Protein AF-A0ABD3QK13-F1 (afdb_monomer)

Radius of gyration: 29.34 Å; Cα contacts (8 Å, |Δi|>4): 522; chains: 1; bounding box: 95×52×75 Å

Foldseek 3Di:
DVVVVVVVVPPPDPPVPPPDPPVPPQAFDWDDDDPDTDGAGSQFWDFDFDPPPDDPALQDQGAQGAATQDAQPLQFAQQPQRPDGSDDDPRVNRVNRPDDDPDDDRDQPQAGLNDLNHHHAADHLNHDPVRFGAHDCLGPLVVLQDPDPPDPVVCSVRGSRVLRHCQCPVQQLLVLLSNVVSDDVVVSLVSNVVVLVVCPVPVVPPPPPQATPFRQHSLLSNLLDLDHDLSSVVSCCVSCVVLQCRATNLGDGSLLSNLLSVPDPVNSVVSLVSCCVVPVVDQDPLLVSLLSCLLSVGDVSSVVSSVVSCVPRPVVRDCLPRPVLVSLVSNVPRNVHDLVSSLCSCVVCVVVDDQLLVSLLVCLVPPLAFRDLVSNVSSCVVLQVLLDDVCPVVVVVLVVLSVVQDRHRDPVSSVSNNVSSVVSVLSSVLSNLVSCCVVVLVVLLVVLLVVPDDPPPSPDPVVSVVSSVPSCSVPCVVVCSVVVSVVD

pLDDT: mean 76.51, std 22.79, range [24.41, 98.62]

Organism: NCBI:txid382360

Structure (mmCIF, N/CA/C/O backbone):
data_AF-A0ABD3QK13-F1
#
_entry.id   AF-A0ABD3QK13-F1
#
loop_
_atom_site.group_PDB
_atom_site.id
_atom_site.type_symbol
_atom_site.label_atom_id
_atom_site.label_alt_id
_atom_site.label_comp_id
_atom_site.label_asym_id
_atom_site.label_entity_id
_atom_site.label_seq_id
_atom_site.pdbx_PDB_ins_code
_atom_site.Cartn_x
_atom_site.Cartn_y
_atom_site.Cartn_z
_atom_site.occupancy
_atom_site.B_iso_or_equiv
_atom_site.auth_seq_id
_atom_site.auth_comp_id
_atom_site.auth_asym_id
_atom_site.auth_atom_id
_atom_site.pdbx_PDB_model_num
ATOM 1 N N . MET A 1 1 ? 20.982 -5.862 -2.043 1.00 42.25 1 MET A N 1
ATOM 2 C CA . MET A 1 1 ? 19.956 -5.805 -0.979 1.00 42.25 1 MET A CA 1
ATOM 3 C C . MET A 1 1 ? 20.596 -5.616 0.396 1.00 42.25 1 MET A C 1
ATOM 5 O O . MET A 1 1 ? 20.379 -4.561 0.963 1.00 42.25 1 MET A O 1
ATOM 9 N N . LEU A 1 2 ? 21.472 -6.511 0.884 1.00 34.41 2 LEU A N 1
ATOM 10 C CA . LEU A 1 2 ? 22.214 -6.303 2.152 1.00 34.41 2 LEU A CA 1
ATOM 11 C C . LEU A 1 2 ? 23.052 -5.003 2.192 1.00 34.41 2 LEU A C 1
ATOM 13 O O . LEU A 1 2 ? 23.033 -4.302 3.196 1.00 34.41 2 LEU A O 1
ATOM 17 N N . SER A 1 3 ? 23.698 -4.620 1.083 1.00 38.72 3 SER A N 1
ATOM 18 C CA . SER A 1 3 ? 24.440 -3.348 0.972 1.00 38.72 3 SER A CA 1
ATOM 19 C C . SER A 1 3 ? 23.549 -2.097 0.958 1.00 38.72 3 SER A C 1
ATOM 21 O O . SER A 1 3 ? 23.981 -1.033 1.381 1.00 38.72 3 SER A O 1
ATOM 23 N N . PHE A 1 4 ? 22.301 -2.221 0.500 1.00 45.72 4 PHE A N 1
ATOM 24 C CA . PHE A 1 4 ? 21.313 -1.136 0.497 1.00 45.72 4 PHE A CA 1
ATOM 25 C C . PHE A 1 4 ? 20.634 -1.002 1.870 1.00 45.72 4 PHE A C 1
ATOM 27 O O . PHE A 1 4 ? 20.410 0.105 2.344 1.00 45.72 4 PHE A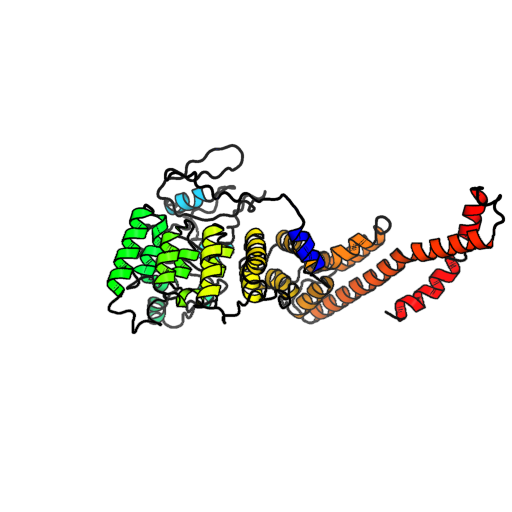 O 1
ATOM 34 N N . ILE A 1 5 ? 20.403 -2.129 2.555 1.00 45.50 5 ILE A N 1
ATOM 35 C CA . ILE A 1 5 ? 19.931 -2.172 3.949 1.00 45.50 5 ILE A CA 1
ATOM 36 C C . ILE A 1 5 ? 20.961 -1.513 4.882 1.00 45.50 5 ILE A C 1
ATOM 38 O O . ILE A 1 5 ? 20.594 -0.716 5.738 1.00 45.50 5 ILE A O 1
ATOM 42 N N . GLN A 1 6 ? 22.260 -1.752 4.668 1.00 41.31 6 GLN A N 1
ATOM 43 C CA . GLN A 1 6 ? 23.314 -1.039 5.402 1.00 41.31 6 GLN A CA 1
ATOM 44 C C . GLN A 1 6 ? 23.371 0.460 5.077 1.00 41.31 6 GLN A C 1
ATOM 46 O O . GLN A 1 6 ? 23.695 1.241 5.961 1.00 41.31 6 GLN A O 1
ATOM 51 N N . GLN A 1 7 ? 23.011 0.877 3.859 1.00 43.69 7 GLN A N 1
ATOM 52 C CA . GLN A 1 7 ? 22.986 2.293 3.473 1.00 43.69 7 GLN A CA 1
ATOM 53 C C . GLN A 1 7 ? 21.852 3.078 4.158 1.00 43.69 7 GLN A C 1
ATOM 55 O O . GLN A 1 7 ? 22.018 4.264 4.425 1.00 43.69 7 GLN A O 1
ATOM 60 N N . PHE A 1 8 ? 20.740 2.416 4.502 1.00 42.19 8 PHE A N 1
ATOM 61 C CA . PHE A 1 8 ? 19.691 2.984 5.363 1.00 42.19 8 PHE A CA 1
ATOM 62 C C . PHE A 1 8 ? 20.103 3.039 6.842 1.00 42.19 8 PHE A C 1
ATOM 64 O O . PHE A 1 8 ? 19.703 3.953 7.557 1.00 42.19 8 PHE A O 1
ATOM 71 N N . ALA A 1 9 ? 20.933 2.096 7.297 1.00 36.66 9 ALA A N 1
ATOM 72 C CA . ALA A 1 9 ? 21.436 2.062 8.670 1.00 36.66 9 ALA A CA 1
ATOM 73 C C . ALA A 1 9 ? 22.648 2.988 8.912 1.00 36.66 9 ALA A C 1
ATOM 75 O O . ALA A 1 9 ? 22.912 3.342 10.056 1.00 36.66 9 ALA A O 1
ATOM 76 N N . SER A 1 10 ? 23.387 3.383 7.865 1.00 33.84 10 SER A N 1
ATOM 77 C CA . SER A 1 10 ? 24.633 4.160 7.979 1.00 33.84 10 SER A CA 1
ATOM 78 C C . SER A 1 10 ? 24.486 5.663 7.720 1.00 33.84 10 SER A C 1
ATOM 80 O O . SER A 1 10 ? 25.493 6.367 7.636 1.00 33.84 10 SER A O 1
ATOM 82 N N . THR A 1 11 ? 23.270 6.188 7.564 1.00 34.69 11 THR A N 1
ATOM 83 C CA . THR A 1 11 ? 23.031 7.632 7.700 1.00 34.69 11 THR A CA 1
ATOM 84 C C . THR A 1 11 ? 22.960 7.988 9.180 1.00 34.69 11 THR A C 1
ATOM 86 O O . THR A 1 11 ? 21.880 8.172 9.740 1.00 34.69 11 THR A O 1
ATOM 89 N N . ASP A 1 12 ? 24.130 8.082 9.812 1.00 32.91 12 ASP A N 1
ATOM 90 C CA . ASP A 1 12 ? 24.286 8.704 11.123 1.00 32.91 12 ASP A CA 1
ATOM 91 C C . ASP A 1 12 ? 23.683 10.118 11.083 1.00 32.91 12 ASP A C 1
ATOM 93 O O . ASP A 1 12 ? 24.168 11.005 10.379 1.00 32.91 12 ASP A O 1
ATOM 97 N N . GLY A 1 13 ? 22.602 10.331 11.839 1.00 30.69 13 GLY A N 1
ATOM 98 C CA . GLY A 1 13 ? 22.137 11.673 12.195 1.00 30.69 13 GLY A CA 1
ATOM 99 C C . GLY A 1 13 ? 20.897 12.227 11.489 1.00 30.69 13 GLY A C 1
ATOM 100 O O . GLY A 1 13 ? 20.649 13.422 11.626 1.00 30.69 13 GLY A O 1
ATOM 101 N N . ILE A 1 14 ? 20.063 11.419 10.822 1.00 30.56 14 ILE A N 1
ATOM 102 C CA . ILE A 1 14 ? 18.649 11.800 10.626 1.00 30.56 14 ILE A CA 1
ATOM 103 C C . ILE A 1 14 ? 17.823 11.098 11.699 1.00 30.56 14 ILE A C 1
ATOM 105 O O . ILE A 1 14 ? 17.051 10.179 11.439 1.00 30.56 14 ILE A O 1
ATOM 109 N N . GLY A 1 15 ? 17.986 11.551 12.942 1.00 27.52 15 GLY A N 1
ATOM 110 C CA . GLY A 1 15 ? 16.921 11.389 13.916 1.00 27.52 15 GLY A CA 1
ATOM 111 C C . GLY A 1 15 ? 15.730 12.169 13.380 1.00 27.52 15 GLY A C 1
ATOM 112 O O . GLY A 1 15 ? 15.657 13.385 13.557 1.00 27.52 15 GLY A O 1
ATOM 113 N N . ILE A 1 16 ? 14.817 11.500 12.669 1.00 32.44 16 ILE A N 1
ATOM 114 C CA . ILE A 1 16 ? 13.492 12.059 12.444 1.00 32.44 16 ILE A CA 1
ATOM 115 C C . ILE A 1 16 ? 12.869 12.086 13.838 1.00 32.44 16 ILE A C 1
ATOM 117 O O . ILE A 1 16 ? 12.254 11.113 14.265 1.00 32.44 16 ILE A O 1
ATOM 121 N N . ASN A 1 17 ? 13.077 13.183 14.571 1.00 27.36 17 ASN A N 1
ATOM 122 C CA . ASN A 1 17 ? 12.287 13.534 15.740 1.00 27.36 17 ASN A CA 1
ATOM 123 C C . ASN A 1 17 ? 10.846 13.688 15.249 1.00 27.36 17 ASN A C 1
ATOM 125 O O . ASN A 1 17 ? 10.374 14.782 14.945 1.00 27.36 17 ASN A O 1
ATOM 129 N N . ARG A 1 18 ? 10.150 12.557 15.106 1.00 38.44 18 ARG A N 1
ATOM 130 C CA . ARG A 1 18 ? 8.703 12.485 14.974 1.00 38.44 18 ARG A CA 1
ATOM 131 C C . ARG A 1 18 ? 8.152 12.718 16.374 1.00 38.44 18 ARG A C 1
ATOM 133 O O . ARG A 1 18 ? 7.592 11.816 16.986 1.00 38.44 18 ARG A O 1
ATOM 140 N N . GLU A 1 19 ? 8.346 13.924 16.904 1.00 27.80 19 GLU A N 1
ATOM 141 C CA . GLU A 1 19 ? 7.480 14.381 17.978 1.00 27.80 19 GLU A CA 1
ATOM 142 C C . GLU A 1 19 ? 6.080 14.420 17.370 1.00 27.80 19 GLU A C 1
ATOM 144 O O . GLU A 1 19 ? 5.764 15.244 16.507 1.00 27.80 19 GLU A O 1
ATOM 149 N N . ALA A 1 20 ? 5.246 13.455 17.762 1.00 33.28 20 ALA A N 1
ATOM 150 C CA . ALA A 1 20 ? 3.814 13.644 17.662 1.00 33.28 20 ALA A CA 1
ATOM 151 C C . ALA A 1 20 ? 3.523 14.999 18.312 1.00 33.28 20 ALA A C 1
ATOM 153 O O . ALA A 1 20 ? 4.075 15.297 19.370 1.00 33.28 20 ALA A O 1
ATOM 154 N N . ASP A 1 21 ? 2.712 15.833 17.668 1.00 33.34 21 ASP A N 1
ATOM 155 C CA . ASP A 1 21 ? 2.310 17.124 18.218 1.00 33.34 21 ASP A CA 1
ATOM 156 C C . ASP A 1 21 ? 1.471 16.889 19.489 1.00 33.34 21 ASP A C 1
ATOM 158 O O . ASP A 1 21 ? 0.239 16.864 19.474 1.00 33.34 21 ASP A O 1
ATOM 162 N N . THR A 1 22 ? 2.161 16.654 20.606 1.00 33.00 22 THR A N 1
ATOM 163 C CA . THR A 1 22 ? 1.613 16.472 21.953 1.00 33.00 22 THR A CA 1
ATOM 164 C C . THR A 1 22 ? 1.109 17.801 22.519 1.00 33.00 22 THR A C 1
ATOM 166 O O . THR A 1 22 ? 0.462 17.824 23.564 1.00 33.00 22 THR A O 1
ATOM 169 N N . SER A 1 23 ? 1.338 18.917 21.812 1.00 29.42 23 SER A N 1
ATOM 170 C CA . SER A 1 23 ? 1.029 20.270 22.274 1.00 29.42 23 SER A CA 1
ATOM 171 C C . SER A 1 23 ? -0.411 20.724 22.012 1.00 29.42 23 SER A C 1
ATOM 173 O O . SER A 1 23 ? -0.823 21.784 22.497 1.00 29.42 23 SER A O 1
ATOM 175 N N . THR A 1 24 ? -1.240 19.923 21.331 1.00 34.88 24 THR A N 1
ATOM 176 C CA . THR A 1 24 ? -2.673 20.236 21.215 1.00 34.88 24 THR A CA 1
ATOM 177 C C . THR A 1 24 ? -3.413 19.865 22.500 1.00 34.88 24 THR A C 1
ATOM 179 O O . THR A 1 24 ? -4.138 18.877 22.596 1.00 34.88 24 THR A O 1
ATOM 182 N N . SER A 1 25 ? -3.238 20.721 23.507 1.00 30.30 25 SER A N 1
ATOM 183 C CA . SER A 1 25 ? -4.012 20.804 24.746 1.00 30.30 25 SER A CA 1
ATOM 184 C C . SER A 1 25 ? -5.502 21.044 24.465 1.00 30.30 25 SER A C 1
ATOM 186 O O . SER A 1 25 ? -6.025 22.130 24.670 1.00 30.30 25 SER A O 1
ATOM 188 N N . GLY A 1 26 ? -6.203 20.041 23.933 1.00 32.47 26 GLY A N 1
ATOM 189 C CA . GLY A 1 26 ? -7.663 19.905 23.929 1.00 32.47 26 GLY A CA 1
ATOM 190 C C . GLY A 1 26 ? -8.518 21.036 23.339 1.00 32.47 26 GLY A C 1
ATOM 191 O O . GLY A 1 26 ? -9.736 20.899 23.365 1.00 32.47 26 GLY A O 1
ATOM 192 N N . LYS A 1 27 ? -7.958 22.138 22.822 1.00 27.11 27 LYS A N 1
ATOM 193 C CA . LYS A 1 27 ? -8.749 23.342 22.509 1.00 27.11 27 LYS A CA 1
ATOM 194 C C . LYS A 1 27 ? -8.916 23.653 21.027 1.00 27.11 27 LYS A C 1
ATOM 196 O O . LYS A 1 27 ? -9.914 24.278 20.684 1.00 27.11 27 LYS A O 1
ATOM 201 N N . SER A 1 28 ? -8.039 23.173 20.147 1.00 28.69 28 SER A N 1
ATOM 202 C CA . SER A 1 28 ? -8.241 23.243 18.691 1.00 28.69 28 SER A CA 1
ATOM 203 C C . SER A 1 28 ? -7.066 22.607 17.947 1.00 28.69 28 SER A C 1
ATOM 205 O O . SER A 1 28 ? -5.912 22.796 18.320 1.00 28.69 28 SER A O 1
ATOM 207 N N . ALA A 1 29 ? -7.353 21.874 16.869 1.00 29.64 29 ALA A N 1
ATOM 208 C CA . ALA A 1 29 ? -6.342 21.518 15.877 1.00 29.64 29 ALA A CA 1
ATOM 209 C C . ALA A 1 29 ? -6.193 22.685 14.888 1.00 29.64 29 ALA A C 1
ATOM 211 O O . ALA A 1 29 ? -7.194 23.234 14.424 1.00 29.64 29 ALA A O 1
ATOM 212 N N . PHE A 1 30 ? -4.960 23.074 14.567 1.00 26.41 30 PHE A N 1
ATOM 213 C CA . PHE A 1 30 ? -4.678 24.078 13.542 1.00 26.41 30 PHE A CA 1
ATOM 214 C C . PHE A 1 30 ? -4.158 23.381 12.285 1.00 26.41 30 PHE A C 1
ATOM 2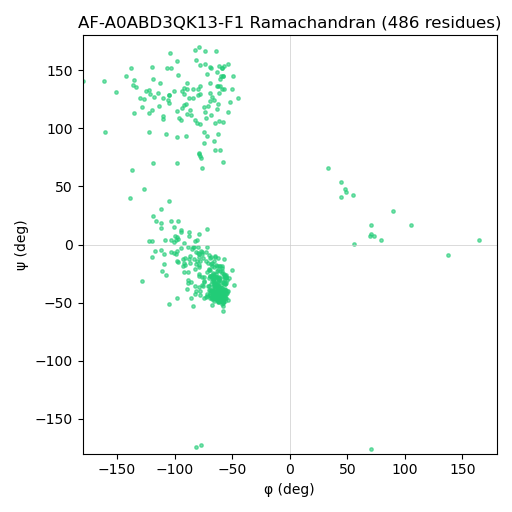16 O O . PHE A 1 30 ? -3.209 22.604 12.343 1.00 26.41 30 PHE A O 1
ATOM 223 N N . VAL A 1 31 ? -4.759 23.679 11.133 1.00 28.84 31 VAL A N 1
ATOM 224 C CA . VAL A 1 31 ? -4.212 23.295 9.825 1.00 28.84 31 VAL A CA 1
ATOM 225 C C . VAL A 1 31 ? -3.622 24.547 9.190 1.00 28.84 31 VAL A C 1
ATOM 227 O O . VAL A 1 31 ? -4.324 25.539 9.002 1.00 28.84 31 VAL A O 1
ATOM 230 N N . TYR A 1 32 ? -2.333 24.509 8.863 1.00 24.41 32 TYR A N 1
ATOM 231 C CA . TYR A 1 32 ? -1.663 25.599 8.162 1.00 24.41 32 TYR A CA 1
ATOM 232 C C . TYR A 1 32 ? -1.848 25.440 6.649 1.00 24.41 32 TYR A C 1
ATOM 234 O O . TYR A 1 32 ? -1.270 24.545 6.033 1.00 24.41 32 TYR A O 1
ATOM 242 N N . THR A 1 33 ? -2.615 26.340 6.035 1.00 26.69 33 THR A N 1
ATOM 243 C CA . THR A 1 33 ? -2.641 26.537 4.578 1.00 26.69 33 THR A CA 1
ATOM 244 C C . THR A 1 33 ? -2.481 28.022 4.265 1.00 26.69 33 THR A C 1
ATOM 246 O O . THR A 1 33 ? -3.230 28.835 4.800 1.00 26.69 33 THR A O 1
ATOM 249 N N . SER A 1 34 ? -1.493 28.360 3.427 1.00 27.53 34 SER A N 1
ATOM 250 C CA . SER A 1 34 ? -1.306 29.666 2.759 1.00 27.53 34 SER A CA 1
ATOM 251 C C . SER A 1 34 ? -1.769 30.902 3.554 1.00 27.53 34 SER A C 1
ATOM 253 O O . SER A 1 34 ? -2.700 31.593 3.150 1.00 27.53 34 SER A O 1
ATOM 255 N N . GLY A 1 35 ? -1.112 31.187 4.682 1.00 26.38 35 GLY A N 1
ATOM 256 C CA . GLY A 1 35 ? -1.169 32.503 5.333 1.00 26.38 35 GLY A CA 1
ATOM 257 C C . GLY A 1 35 ? -2.402 32.826 6.184 1.00 26.38 35 GLY A C 1
ATOM 258 O O . GLY A 1 35 ? -2.473 33.938 6.706 1.00 26.38 35 GLY A O 1
ATOM 259 N N . HIS A 1 36 ? -3.354 31.907 6.382 1.00 25.67 36 HIS A N 1
ATOM 260 C CA . HIS A 1 36 ? -4.523 32.156 7.239 1.00 25.67 36 HIS A CA 1
ATOM 261 C C . HIS A 1 36 ? -4.673 31.105 8.343 1.00 25.67 36 HIS A C 1
ATOM 263 O O . HIS A 1 36 ? -4.607 29.900 8.103 1.00 25.67 36 HIS A O 1
ATOM 269 N N . LYS A 1 37 ? -4.882 31.587 9.574 1.00 27.17 37 LYS A N 1
ATOM 270 C CA . LYS A 1 37 ? -5.102 30.777 10.776 1.00 27.17 37 LYS A CA 1
ATOM 271 C C . LYS A 1 37 ? -6.603 30.514 10.900 1.00 27.17 37 LYS A C 1
ATOM 273 O O . LYS A 1 37 ? -7.366 31.448 11.123 1.00 27.17 37 LYS A O 1
ATOM 278 N N . ILE A 1 38 ? -7.034 29.265 10.732 1.00 31.81 38 ILE A N 1
ATOM 279 C CA . ILE A 1 38 ? -8.441 28.873 10.902 1.00 31.81 38 ILE A CA 1
ATOM 280 C C . ILE A 1 38 ? -8.560 28.022 12.166 1.00 31.81 38 ILE A C 1
ATOM 282 O O . ILE A 1 38 ? -7.845 27.034 12.326 1.00 31.81 38 ILE A O 1
ATOM 286 N N . GLN A 1 39 ? -9.458 28.427 13.065 1.00 31.38 39 GLN A N 1
ATOM 287 C CA . GLN A 1 39 ? -9.764 27.730 14.311 1.00 31.38 39 GLN A CA 1
ATOM 288 C C . GLN A 1 39 ? -10.850 26.672 14.061 1.00 31.38 39 GLN A C 1
ATOM 290 O O . GLN A 1 39 ? -11.908 26.983 13.519 1.00 31.38 39 GLN A O 1
ATOM 295 N N . ILE A 1 40 ? -10.579 25.421 14.435 1.00 34.16 40 ILE A N 1
ATOM 296 C CA . ILE A 1 40 ? -11.523 24.298 14.316 1.00 34.16 40 ILE A CA 1
ATOM 297 C C . ILE A 1 40 ? -12.316 24.173 15.633 1.00 34.16 40 ILE A C 1
ATOM 299 O O . ILE A 1 40 ? -11.676 24.146 16.688 1.00 34.16 40 ILE A O 1
ATOM 303 N N . PRO A 1 41 ? -13.665 24.093 15.616 1.00 34.78 41 PRO A N 1
ATOM 304 C CA . PRO A 1 41 ? -14.459 23.841 16.821 1.00 34.78 41 PRO A CA 1
ATOM 305 C C . PRO A 1 41 ? -14.086 22.506 17.480 1.00 34.78 41 PRO A C 1
ATOM 307 O O . PRO A 1 41 ? -13.814 21.527 16.784 1.00 34.78 41 PRO A O 1
ATOM 310 N N . ALA A 1 42 ? -14.125 22.437 18.812 1.00 37.03 42 ALA A N 1
ATOM 311 C CA . ALA A 1 42 ? -13.730 21.246 19.574 1.00 37.03 42 ALA A CA 1
ATOM 312 C C . ALA A 1 42 ? -14.572 19.987 19.259 1.00 37.03 42 ALA A C 1
ATOM 314 O O . ALA A 1 42 ? -14.128 18.869 19.504 1.00 37.03 42 ALA A O 1
ATOM 315 N N . GLU A 1 43 ? -15.754 20.168 18.667 1.00 36.03 43 GLU A N 1
ATOM 316 C CA . GLU A 1 43 ? -16.798 19.141 18.499 1.00 36.03 43 GLU A CA 1
ATOM 317 C C . GLU A 1 43 ? -16.826 18.529 17.083 1.00 36.03 43 GLU A C 1
ATOM 319 O O . GLU A 1 43 ? -17.789 17.892 16.665 1.00 36.03 43 GLU A O 1
ATOM 324 N N . THR A 1 44 ? -15.756 18.752 16.319 1.00 36.75 44 THR A N 1
ATOM 325 C CA . THR A 1 44 ? -15.658 18.449 14.887 1.00 36.75 44 THR A CA 1
ATOM 326 C C . THR A 1 44 ? -15.144 17.018 14.650 1.00 36.75 44 THR A C 1
ATOM 328 O O . THR A 1 44 ? -14.135 16.621 15.235 1.00 36.75 44 THR A O 1
ATOM 331 N N . THR A 1 45 ? -15.793 16.260 13.754 1.00 45.66 45 THR A N 1
ATOM 332 C CA . THR A 1 45 ? -15.327 14.975 13.186 1.00 45.66 45 THR A CA 1
ATOM 333 C C . THR A 1 45 ? -13.851 15.055 12.784 1.00 45.66 45 THR A C 1
ATOM 335 O O . THR A 1 45 ? -13.454 15.946 12.028 1.00 45.66 45 THR A O 1
ATOM 338 N N . ARG A 1 46 ? -13.017 14.137 13.282 1.00 48.16 46 ARG A N 1
ATOM 339 C CA . ARG A 1 46 ? -11.577 14.130 12.998 1.00 48.16 46 ARG A CA 1
ATOM 340 C C . ARG A 1 46 ? -11.314 13.360 11.711 1.00 48.16 46 ARG A C 1
ATOM 342 O O . ARG A 1 46 ? -11.560 12.163 11.631 1.00 48.16 46 ARG A O 1
ATOM 349 N N . ILE A 1 47 ? -10.806 14.057 10.700 1.00 46.09 47 ILE A N 1
ATOM 350 C CA . ILE A 1 47 ? -10.376 13.459 9.436 1.00 46.09 47 ILE A CA 1
ATOM 351 C C . ILE A 1 47 ? -8.862 13.624 9.350 1.00 46.09 47 ILE A C 1
ATOM 353 O O . ILE A 1 47 ? -8.360 14.751 9.346 1.00 46.09 47 ILE A O 1
ATOM 357 N N . ARG A 1 48 ? -8.123 12.514 9.272 1.00 42.19 48 ARG A N 1
ATOM 358 C CA . ARG A 1 48 ? -6.682 12.558 9.010 1.00 42.19 48 ARG A CA 1
ATOM 359 C C . ARG A 1 48 ? -6.470 12.799 7.519 1.00 42.19 48 ARG A C 1
ATOM 361 O O . ARG A 1 48 ? -6.670 11.904 6.709 1.00 42.19 48 ARG A O 1
ATOM 368 N N . VAL A 1 49 ? -6.104 14.024 7.156 1.00 40.09 49 VAL A N 1
ATOM 369 C CA . VAL A 1 49 ? -5.805 14.400 5.770 1.00 40.09 49 VAL A CA 1
ATOM 370 C C . VAL A 1 49 ? -4.303 14.560 5.609 1.00 40.09 49 VAL A C 1
ATOM 372 O O . VAL A 1 49 ? -3.681 15.324 6.347 1.00 40.09 49 VAL A O 1
ATOM 375 N N . ASP A 1 50 ? -3.731 13.828 4.656 1.00 36.53 50 ASP A N 1
ATOM 376 C CA . ASP A 1 50 ? -2.328 13.970 4.277 1.00 36.53 50 ASP A CA 1
ATOM 377 C C . ASP A 1 50 ? -2.060 15.387 3.722 1.00 36.53 50 ASP A C 1
ATOM 379 O O . ASP A 1 50 ? -2.841 15.933 2.938 1.00 36.53 50 ASP A O 1
ATOM 383 N N . LYS A 1 51 ? -0.944 15.994 4.145 1.00 36.94 51 LYS A N 1
ATOM 384 C CA . LYS A 1 51 ? -0.483 17.325 3.718 1.00 36.94 51 LYS A CA 1
ATOM 385 C C . LYS A 1 51 ? -0.043 17.354 2.245 1.00 36.94 51 LYS A C 1
ATOM 387 O O . LYS A 1 51 ? 0.060 18.448 1.687 1.00 36.94 51 LYS A O 1
ATOM 392 N N . SER A 1 52 ? 0.204 16.197 1.627 1.00 33.88 52 SER A N 1
ATOM 393 C CA . SER A 1 52 ? 0.618 16.055 0.220 1.00 33.88 52 SER A CA 1
ATOM 394 C C . SER A 1 52 ? -0.493 16.381 -0.797 1.00 33.88 52 SER A C 1
ATOM 396 O O . SER A 1 52 ? -0.206 16.656 -1.960 1.00 33.88 52 SER A O 1
ATOM 398 N N . ALA A 1 53 ? -1.761 16.443 -0.373 1.00 35.59 53 ALA A N 1
ATOM 399 C CA . ALA A 1 53 ? -2.897 16.754 -1.240 1.00 35.59 53 ALA A CA 1
ATOM 400 C C . ALA A 1 53 ? -2.996 18.263 -1.554 1.00 35.59 53 ALA A C 1
ATOM 402 O O . ALA A 1 53 ? -3.853 18.977 -1.030 1.00 35.59 53 ALA A O 1
ATOM 403 N N . LYS A 1 54 ? -2.121 18.774 -2.426 1.00 34.56 54 LYS A N 1
ATOM 404 C CA . LYS A 1 54 ? -2.266 20.099 -3.050 1.00 34.56 54 LYS A CA 1
ATOM 405 C C . LYS A 1 54 ? -2.392 19.948 -4.561 1.00 34.56 54 LYS A C 1
ATOM 407 O O . LYS A 1 54 ? -1.518 19.364 -5.180 1.00 34.56 54 LYS A O 1
ATOM 412 N N . ASN A 1 55 ? -3.434 20.536 -5.150 1.00 42.66 55 ASN A N 1
ATOM 413 C CA . ASN A 1 55 ? -3.520 20.759 -6.594 1.00 42.66 55 ASN A CA 1
ATOM 414 C C . ASN A 1 55 ? -4.078 22.151 -6.919 1.00 42.66 55 ASN A C 1
ATOM 416 O O . ASN A 1 55 ? -4.836 22.740 -6.148 1.00 42.66 55 ASN A O 1
ATOM 420 N N . LEU A 1 56 ? -3.650 22.650 -8.082 1.00 31.11 56 LEU A N 1
ATOM 421 C CA . LEU A 1 56 ? -3.867 23.991 -8.641 1.00 31.11 56 LEU A CA 1
ATOM 422 C C . LEU A 1 56 ? -5.250 24.194 -9.301 1.00 31.11 56 LEU A C 1
ATOM 424 O O . LEU A 1 56 ? -5.538 25.291 -9.768 1.00 31.11 56 LEU A O 1
ATOM 428 N N . ASP A 1 57 ? -6.107 23.171 -9.358 1.00 35.66 57 ASP A N 1
ATOM 429 C CA . ASP A 1 57 ? -7.329 23.143 -10.183 1.00 35.66 57 ASP A CA 1
ATOM 430 C C . ASP A 1 57 ? -8.651 23.258 -9.393 1.00 35.66 57 ASP A C 1
ATOM 432 O O . ASP A 1 57 ? -9.739 23.183 -9.967 1.00 35.66 57 ASP A O 1
ATOM 436 N N . GLY A 1 58 ? -8.584 23.456 -8.074 1.00 37.28 58 GLY A N 1
ATOM 437 C CA . GLY A 1 58 ? -9.745 23.748 -7.227 1.00 37.28 58 GLY A CA 1
ATOM 438 C C . GLY A 1 58 ? -10.739 22.597 -7.025 1.00 37.28 58 GLY A C 1
ATOM 439 O O . GLY A 1 58 ? -11.785 22.798 -6.405 1.00 37.28 58 GLY A O 1
ATOM 440 N N . ARG A 1 59 ? -10.431 21.381 -7.499 1.00 43.91 59 ARG A N 1
ATOM 441 C CA . ARG A 1 59 ? -11.188 20.162 -7.177 1.00 43.91 59 ARG A CA 1
ATOM 442 C C . ARG A 1 59 ? -10.542 19.469 -5.985 1.00 43.91 59 ARG A C 1
ATOM 444 O O . ARG A 1 59 ? -9.414 18.993 -6.068 1.00 43.91 59 ARG A O 1
ATOM 451 N N . VAL A 1 60 ? -11.273 19.360 -4.878 1.00 44.91 60 VAL A N 1
ATOM 452 C CA . VAL A 1 60 ? -10.805 18.595 -3.716 1.00 44.91 60 VAL A CA 1
ATOM 453 C C . VAL A 1 60 ? -10.933 17.110 -4.032 1.00 44.91 60 VAL A C 1
ATOM 455 O O . VAL A 1 60 ? -12.007 16.521 -3.917 1.00 44.91 60 VAL A O 1
ATOM 458 N N . LYS A 1 61 ? -9.829 16.495 -4.463 1.00 53.00 61 LYS A N 1
ATOM 459 C CA . LYS A 1 61 ? -9.678 15.049 -4.327 1.00 53.00 61 LYS A CA 1
ATOM 460 C C . LYS A 1 61 ? -9.483 14.769 -2.847 1.00 53.00 61 LYS A C 1
ATOM 462 O O . LYS A 1 61 ? -8.551 15.280 -2.232 1.00 53.00 61 LYS A O 1
ATOM 467 N N . TRP A 1 62 ? -10.402 14.000 -2.282 1.00 55.56 62 TRP A N 1
ATOM 468 C CA . TRP A 1 62 ? -10.261 13.524 -0.919 1.00 55.56 62 TR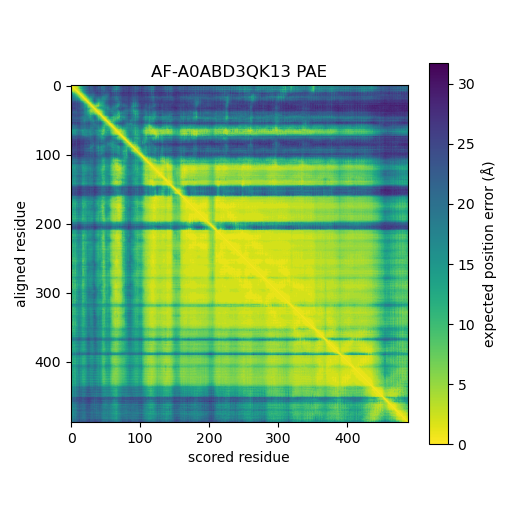P A CA 1
ATOM 469 C C . TRP A 1 62 ? -8.967 12.718 -0.811 1.00 55.56 62 TRP A C 1
ATOM 471 O O . TRP A 1 62 ? -8.719 11.890 -1.694 1.00 55.56 62 TRP A O 1
ATOM 481 N N . PRO A 1 63 ? -8.149 12.945 0.230 1.00 59.00 63 PRO A N 1
ATOM 482 C CA . PRO A 1 63 ? -7.078 12.010 0.542 1.00 59.00 63 PRO A CA 1
ATOM 483 C C . PRO A 1 63 ? -7.697 10.626 0.754 1.00 59.00 63 PRO A C 1
ATOM 485 O O . PRO A 1 63 ? -8.867 10.511 1.128 1.00 59.00 63 PRO A O 1
ATOM 488 N N . HIS A 1 64 ? -6.921 9.578 0.521 1.00 68.06 64 HIS A N 1
ATOM 489 C CA . HIS A 1 64 ? -7.394 8.228 0.774 1.00 68.06 64 HIS A CA 1
ATOM 490 C C . HIS A 1 64 ? -7.549 8.019 2.282 1.00 68.06 64 HIS A C 1
ATOM 492 O O . HIS A 1 64 ? -6.574 8.043 3.032 1.00 68.06 64 HIS A O 1
ATOM 498 N N . LEU A 1 65 ? -8.797 7.879 2.728 1.00 75.44 65 LEU A N 1
ATOM 499 C CA . LEU A 1 65 ? -9.152 7.714 4.135 1.00 75.44 65 LEU A CA 1
ATOM 500 C C . LEU A 1 65 ? -9.413 6.242 4.427 1.00 75.44 65 LEU A C 1
ATOM 502 O O . LEU A 1 65 ? -10.174 5.601 3.706 1.00 75.44 65 LEU A O 1
ATOM 506 N N . PHE A 1 66 ? -8.823 5.726 5.508 1.00 81.56 66 PHE A N 1
ATOM 507 C CA . PHE A 1 66 ? -9.081 4.362 5.984 1.00 81.56 66 PHE A CA 1
ATOM 508 C C . PHE A 1 66 ? -9.888 4.307 7.292 1.00 81.56 66 PHE A C 1
ATOM 510 O O . PHE A 1 66 ? -10.492 3.281 7.603 1.00 81.56 66 PHE A O 1
ATOM 517 N N . SER A 1 67 ? -9.967 5.419 8.030 1.00 82.00 67 SER A N 1
ATOM 518 C CA . SER A 1 67 ? -10.711 5.553 9.288 1.00 82.00 67 SER A CA 1
ATOM 519 C C . SER A 1 67 ? -11.491 6.872 9.296 1.00 82.00 67 SER A C 1
ATOM 521 O O . SER A 1 67 ? -10.972 7.904 8.863 1.00 82.00 67 SER A O 1
ATOM 523 N N . LEU A 1 68 ? -12.740 6.831 9.764 1.00 84.00 68 LEU A N 1
ATOM 524 C CA . LEU A 1 68 ? -13.601 7.991 9.985 1.00 84.00 68 LEU A CA 1
ATOM 525 C C . LEU A 1 68 ? -14.277 7.840 11.350 1.00 84.00 68 LEU A C 1
ATOM 527 O O . LEU A 1 68 ? -15.107 6.950 11.533 1.00 84.00 68 LEU A O 1
ATOM 531 N N . GLU A 1 69 ? -13.934 8.721 12.288 1.00 78.75 69 GLU A N 1
ATOM 532 C CA . GLU A 1 69 ? -14.502 8.773 13.641 1.00 78.75 69 GLU A CA 1
ATOM 533 C C . GLU A 1 69 ? -15.662 9.777 13.682 1.00 78.75 69 GLU A C 1
ATOM 535 O O . GLU A 1 69 ? -15.446 10.991 13.611 1.00 78.75 69 GLU A O 1
ATOM 540 N N . LEU A 1 70 ? -16.901 9.285 13.768 1.00 79.50 70 LEU A N 1
ATOM 541 C CA . LEU A 1 70 ? -18.086 10.131 13.929 1.00 79.50 70 LEU A CA 1
ATOM 542 C C . LEU A 1 70 ? -18.399 10.317 15.422 1.00 79.50 70 LEU A C 1
ATOM 544 O O . LEU A 1 70 ? -18.403 9.324 16.139 1.00 79.50 70 LEU A O 1
ATOM 548 N N . PRO A 1 71 ? -18.699 11.537 15.906 1.00 77.19 71 PRO A N 1
ATOM 549 C CA . PRO A 1 71 ? -19.168 11.746 17.274 1.00 77.19 71 PRO A CA 1
ATOM 550 C C . PRO A 1 71 ? -20.462 10.972 17.607 1.00 77.19 71 PRO A C 1
ATOM 552 O O . PRO A 1 71 ? -21.322 10.806 16.738 1.00 77.19 71 PRO A 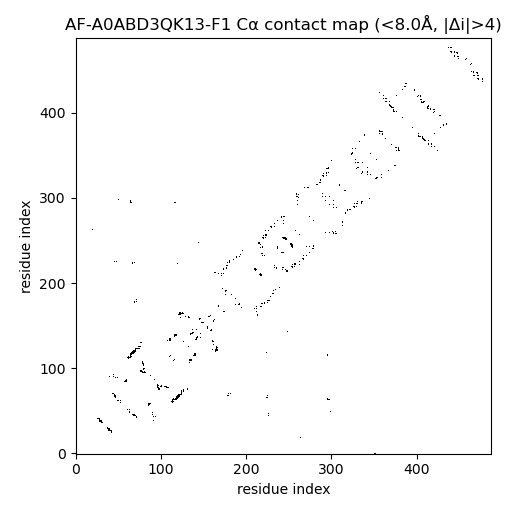O 1
ATOM 555 N N . PRO A 1 72 ? -20.697 10.597 18.882 1.00 66.88 72 PRO A N 1
ATOM 556 C CA . PRO A 1 72 ? -21.870 9.808 19.287 1.00 66.88 72 PRO A CA 1
ATOM 557 C C . PRO A 1 72 ? -23.235 10.469 19.034 1.00 66.88 72 PRO A C 1
ATOM 559 O O . PRO A 1 72 ? -24.254 9.791 19.098 1.00 66.88 72 PRO A O 1
ATOM 562 N N . LYS A 1 73 ? -23.268 11.795 18.836 1.00 71.25 73 LYS A N 1
ATOM 563 C CA . LYS A 1 73 ? -24.489 12.610 18.689 1.00 71.25 73 LYS A CA 1
ATOM 564 C C . LYS A 1 73 ? -24.570 13.312 17.328 1.00 71.25 73 LYS A C 1
ATOM 566 O O . LYS A 1 73 ? -25.166 14.383 17.215 1.00 71.25 73 LYS A O 1
ATOM 571 N N . SER A 1 74 ? -23.901 12.788 16.303 1.00 63.19 74 SER A N 1
ATOM 572 C CA . SER A 1 74 ? -23.926 13.390 14.968 1.00 63.19 74 SER A CA 1
ATOM 573 C C . SER A 1 74 ? -25.287 13.179 14.291 1.00 63.19 74 SER A C 1
ATOM 575 O O . SER A 1 74 ? -25.508 12.182 13.618 1.00 63.19 74 SER A O 1
ATOM 577 N N . MET A 1 75 ? -26.185 14.157 14.445 1.00 38.16 75 MET A N 1
ATOM 578 C CA . MET A 1 75 ? -27.596 14.052 14.037 1.00 38.16 75 MET A CA 1
ATOM 579 C C . MET A 1 75 ? -27.859 14.150 12.522 1.00 38.16 75 MET A C 1
ATOM 581 O O . MET A 1 75 ? -28.987 13.915 12.090 1.00 38.16 75 MET A O 1
ATOM 585 N N . LYS A 1 76 ? -26.883 14.549 11.688 1.00 46.03 76 LYS A N 1
ATOM 586 C CA . LYS A 1 76 ? -27.101 14.688 10.236 1.00 46.03 76 LYS A CA 1
ATOM 587 C C . LYS A 1 76 ? -25.804 14.707 9.422 1.00 46.03 76 LYS A C 1
ATOM 589 O O . LYS A 1 76 ? -24.841 15.358 9.818 1.00 46.03 76 LYS A O 1
ATOM 594 N N . MET A 1 77 ? -25.810 14.051 8.259 1.00 40.16 77 MET A N 1
ATOM 595 C CA . MET A 1 77 ? -24.718 14.078 7.280 1.00 40.16 77 MET A CA 1
ATOM 596 C C . MET A 1 77 ? -25.261 14.592 5.935 1.00 40.16 77 MET A C 1
ATOM 598 O O . MET A 1 77 ? -25.888 13.846 5.189 1.00 40.16 77 MET A O 1
ATOM 602 N N . ASP A 1 78 ? -25.096 15.888 5.641 1.00 37.38 78 ASP A N 1
ATOM 603 C CA . ASP A 1 78 ? -25.590 16.493 4.391 1.00 37.38 78 ASP A CA 1
ATOM 604 C C . ASP A 1 78 ? -24.505 16.445 3.294 1.00 37.38 78 ASP A C 1
ATOM 606 O O . ASP A 1 78 ? -23.406 16.973 3.446 1.00 37.38 78 ASP A O 1
ATOM 610 N N . ALA A 1 79 ? -24.801 15.780 2.176 1.00 38.03 79 ALA A N 1
ATOM 611 C CA . ALA A 1 79 ? -23.843 15.504 1.099 1.00 38.03 79 ALA A CA 1
ATOM 612 C C . ALA A 1 79 ? -23.760 16.624 0.029 1.00 38.03 79 ALA A C 1
ATOM 614 O O . ALA A 1 79 ? -22.968 16.556 -0.912 1.00 38.03 79 ALA A O 1
ATOM 615 N N . ASN A 1 80 ? -24.578 17.672 0.163 1.00 34.41 80 ASN A N 1
ATOM 616 C CA . ASN A 1 80 ? -24.884 18.642 -0.897 1.00 34.41 80 ASN A CA 1
ATOM 617 C C . ASN A 1 80 ? -23.923 19.844 -1.015 1.00 34.41 80 ASN A C 1
ATOM 619 O O . ASN A 1 80 ? -24.218 20.790 -1.740 1.00 34.41 80 ASN A O 1
ATOM 623 N N . LEU A 1 81 ? -22.778 19.846 -0.329 1.00 39.00 81 LEU A N 1
ATOM 624 C CA . LEU A 1 81 ? -21.967 21.062 -0.134 1.00 39.00 81 LEU A CA 1
ATOM 625 C C . LEU A 1 81 ? -20.604 21.085 -0.852 1.00 39.00 81 LEU A C 1
ATOM 627 O O . LEU A 1 81 ? -19.774 21.950 -0.583 1.00 39.00 81 LEU A O 1
ATOM 631 N N . THR A 1 82 ? -20.368 20.180 -1.807 1.00 38.56 82 THR A N 1
ATOM 632 C CA . THR A 1 82 ? -19.063 20.040 -2.492 1.00 38.56 82 THR A CA 1
ATOM 633 C C . THR A 1 82 ? -18.942 20.750 -3.848 1.00 38.56 82 THR A C 1
ATOM 635 O O . THR A 1 82 ? -17.897 20.646 -4.489 1.00 38.56 82 THR A O 1
ATOM 638 N N . GLN A 1 83 ? -19.945 21.513 -4.298 1.00 36.75 83 GLN A N 1
ATOM 639 C CA . GLN A 1 83 ? -19.860 22.272 -5.554 1.00 36.75 83 GLN A CA 1
ATOM 640 C C . GLN A 1 83 ? -20.016 23.778 -5.326 1.00 36.75 83 GLN A C 1
ATOM 642 O O . GLN A 1 83 ? -21.070 24.246 -4.911 1.00 36.75 83 GLN A O 1
ATOM 647 N N . GLY A 1 84 ? -18.949 24.531 -5.624 1.00 31.59 84 GLY A N 1
ATOM 648 C CA . GLY A 1 84 ? -18.980 25.996 -5.723 1.00 31.59 84 GLY A CA 1
ATOM 649 C C . GLY A 1 84 ? -17.803 26.747 -5.096 1.00 31.59 84 GLY A C 1
ATOM 650 O O . GLY A 1 84 ? -17.676 27.944 -5.325 1.00 31.59 84 GLY A O 1
ATOM 651 N N . THR A 1 85 ? -16.917 26.091 -4.338 1.00 31.73 85 THR A N 1
ATOM 652 C CA . THR A 1 85 ? -15.752 26.765 -3.737 1.00 31.73 85 THR A CA 1
ATOM 653 C C . THR A 1 85 ? -14.468 26.009 -4.059 1.00 31.73 85 THR A C 1
ATOM 655 O O . THR A 1 85 ? -14.301 24.848 -3.701 1.00 31.73 85 THR A O 1
ATOM 658 N N . SER A 1 86 ? -13.552 26.670 -4.764 1.00 28.30 86 SER A N 1
ATOM 659 C CA . SER A 1 86 ? -12.305 26.113 -5.306 1.00 28.30 86 SER A CA 1
ATOM 660 C C . SER A 1 86 ? -11.228 25.795 -4.255 1.00 28.30 86 SER A C 1
ATOM 662 O O . SER A 1 86 ? -10.073 25.572 -4.603 1.00 28.30 86 SER A O 1
ATOM 664 N N . CYS A 1 87 ? -11.568 25.773 -2.963 1.00 30.53 87 CYS A N 1
ATOM 665 C CA . CYS A 1 87 ? -10.652 25.390 -1.889 1.00 30.53 87 CYS A CA 1
ATOM 666 C C . CYS A 1 87 ? -11.440 25.000 -0.622 1.00 30.53 87 CYS A C 1
ATOM 668 O O . CYS A 1 87 ? -11.822 25.856 0.184 1.00 30.53 87 CYS A O 1
ATOM 670 N N . LEU A 1 88 ? -11.672 23.698 -0.417 1.00 35.16 88 LEU A N 1
ATOM 671 C CA . LEU A 1 88 ? -12.201 23.159 0.841 1.00 35.16 88 LEU A CA 1
ATOM 672 C C . LEU A 1 88 ? -11.100 22.355 1.544 1.00 35.16 88 LEU A C 1
ATOM 674 O O . LEU A 1 88 ? -10.692 21.297 1.080 1.00 35.16 88 LEU A O 1
ATOM 678 N N . GLY A 1 89 ? -10.600 22.879 2.664 1.00 32.59 89 GLY A N 1
ATOM 679 C CA . GLY A 1 89 ? -9.754 22.120 3.586 1.00 32.59 89 GLY A CA 1
ATOM 680 C C . GLY A 1 89 ? -10.581 21.177 4.480 1.00 32.59 89 GLY A C 1
ATOM 681 O O . GLY A 1 89 ? -11.806 21.324 4.551 1.00 32.59 89 GLY A O 1
ATOM 682 N N . PRO A 1 90 ? -9.931 20.272 5.236 1.00 37.25 90 PRO A N 1
ATOM 683 C CA . PRO A 1 90 ? -10.585 19.253 6.076 1.00 37.25 90 PRO A CA 1
ATOM 684 C C . PRO A 1 90 ? -11.591 19.821 7.096 1.00 37.25 90 PRO A C 1
ATOM 686 O O . PRO A 1 90 ? -12.573 19.175 7.434 1.00 37.25 90 PRO A O 1
ATOM 689 N N . SER A 1 91 ? -11.388 21.065 7.543 1.00 35.06 91 SER A N 1
ATOM 690 C CA . SER A 1 91 ? -12.281 21.787 8.467 1.00 35.06 91 SER A CA 1
ATOM 691 C C . SER A 1 91 ? -13.644 22.158 7.848 1.00 35.06 91 SER A C 1
ATOM 693 O O . SER A 1 91 ? -14.676 22.102 8.517 1.00 35.06 91 SER A O 1
ATOM 695 N N . LYS A 1 92 ? -13.697 22.467 6.543 1.00 37.25 92 LYS A N 1
ATOM 696 C CA . LYS A 1 92 ? -14.948 22.876 5.874 1.00 37.25 92 LYS A CA 1
ATOM 697 C C . LYS A 1 92 ? -15.833 21.700 5.469 1.00 37.25 92 LYS A C 1
ATOM 699 O O . LYS A 1 92 ? -17.019 21.893 5.247 1.00 37.25 92 LYS A O 1
ATOM 704 N N . VAL A 1 93 ? -15.282 20.490 5.433 1.00 40.38 93 VAL A N 1
ATOM 705 C CA . VAL A 1 93 ? -16.037 19.241 5.265 1.00 40.38 93 VAL A CA 1
ATOM 706 C C . VAL A 1 93 ? -17.026 19.034 6.408 1.00 40.38 93 VAL A C 1
ATOM 708 O O . VAL A 1 93 ? -18.137 18.571 6.185 1.00 40.38 93 VAL A O 1
ATOM 711 N N . VAL A 1 94 ? -16.642 19.411 7.626 1.00 38.19 94 VAL A N 1
ATOM 712 C CA . VAL A 1 94 ? -17.476 19.189 8.808 1.00 38.19 94 VAL A CA 1
ATOM 713 C C . VAL A 1 94 ? -18.482 20.324 9.011 1.00 38.19 94 VAL A C 1
ATOM 715 O O . VAL A 1 94 ? -19.623 20.060 9.373 1.00 38.19 94 VAL A O 1
ATOM 718 N N . GLN A 1 95 ? -18.144 21.566 8.637 1.00 35.34 95 GLN A N 1
ATOM 719 C CA . GLN A 1 95 ? -19.156 22.626 8.470 1.00 35.34 95 GLN A CA 1
ATOM 720 C C . GLN A 1 95 ? -20.126 22.327 7.313 1.00 35.34 95 GLN A C 1
ATOM 722 O O . GLN A 1 95 ? -21.307 22.665 7.393 1.00 35.34 95 GLN A O 1
ATOM 727 N N . ALA A 1 96 ? -19.663 21.634 6.268 1.00 38.62 96 ALA A N 1
ATOM 728 C CA . ALA A 1 96 ? -20.507 21.166 5.176 1.00 38.62 96 ALA A CA 1
ATOM 729 C C . ALA A 1 96 ? -21.506 20.069 5.602 1.00 38.62 96 ALA A C 1
ATOM 731 O O . ALA A 1 96 ? -22.515 19.881 4.937 1.00 38.62 96 ALA A O 1
ATOM 732 N N . MET A 1 97 ? -21.296 19.393 6.735 1.00 39.00 97 MET A N 1
ATOM 733 C CA . MET A 1 97 ? -22.266 18.427 7.272 1.00 39.00 97 MET A CA 1
ATOM 734 C C . MET A 1 97 ? -23.451 19.096 7.994 1.00 39.00 97 MET A C 1
ATOM 736 O O . MET A 1 97 ? -24.438 18.420 8.275 1.00 39.00 97 MET A O 1
ATOM 740 N N . GLN A 1 98 ? -23.395 20.409 8.264 1.00 35.50 98 GLN A N 1
ATOM 741 C CA . GLN A 1 98 ? -24.383 21.121 9.089 1.00 35.50 98 GLN A CA 1
ATOM 742 C C . GLN A 1 98 ? -25.309 22.089 8.328 1.00 35.50 98 GLN A C 1
ATOM 744 O O . GLN A 1 98 ? -26.267 22.578 8.927 1.00 35.50 98 GLN A O 1
ATOM 749 N N . TYR A 1 99 ? -25.091 22.370 7.036 1.00 30.83 99 TYR A N 1
ATOM 750 C CA . TYR A 1 99 ? -25.863 23.399 6.318 1.00 30.83 99 TYR A CA 1
ATOM 751 C C . TYR A 1 99 ? -26.778 22.846 5.216 1.00 30.83 99 TYR A C 1
ATOM 753 O O . TYR A 1 99 ? -26.424 21.959 4.448 1.00 30.83 99 TYR A O 1
ATOM 761 N N . LYS A 1 100 ? -27.992 23.398 5.129 1.00 33.47 100 LYS A N 1
ATOM 762 C CA . LYS A 1 100 ? -29.050 22.982 4.201 1.00 33.47 100 LYS A CA 1
ATOM 763 C C . LYS A 1 100 ? -29.012 23.884 2.963 1.00 33.47 100 LYS A C 1
ATOM 765 O O . LYS A 1 100 ? -29.400 25.044 3.054 1.00 33.47 100 LYS A O 1
ATOM 770 N N . ILE A 1 101 ? -28.583 23.370 1.809 1.00 34.97 101 ILE A N 1
ATOM 771 C CA . ILE A 1 101 ? -28.796 24.035 0.511 1.00 34.97 101 ILE A CA 1
ATOM 772 C C . ILE A 1 101 ? -29.812 23.213 -0.279 1.00 34.97 101 ILE A C 1
ATOM 774 O O . ILE A 1 101 ? -29.540 22.107 -0.740 1.00 34.97 101 ILE A O 1
ATOM 778 N N . SER A 1 102 ? -31.019 23.752 -0.413 1.00 38.78 102 SER A N 1
ATOM 779 C CA . SER A 1 102 ? -32.093 23.185 -1.221 1.00 38.78 102 SER A CA 1
ATOM 780 C C . SER A 1 102 ? -31.889 23.548 -2.693 1.00 38.78 102 SER A C 1
ATOM 782 O O . SER A 1 102 ? -32.129 24.703 -3.041 1.00 38.78 102 SER A O 1
ATOM 784 N N . SER A 1 103 ? -31.442 22.600 -3.536 1.00 37.72 103 SER A N 1
ATOM 785 C CA . SER A 1 103 ? -31.856 22.455 -4.963 1.00 37.72 103 SER A CA 1
ATOM 786 C C . SER A 1 103 ? -30.976 21.563 -5.872 1.00 37.72 103 SER A C 1
ATOM 788 O O . SER A 1 103 ? -31.312 21.437 -7.047 1.00 37.72 103 SER A O 1
ATOM 790 N N . TYR A 1 104 ? -29.921 20.878 -5.407 1.00 40.50 104 TYR A N 1
ATOM 791 C CA . TYR A 1 104 ? -29.033 20.117 -6.315 1.00 40.50 104 TYR A CA 1
ATOM 792 C C . TYR A 1 104 ? -28.967 18.609 -6.037 1.00 40.50 104 TYR A C 1
ATOM 794 O O . TYR A 1 104 ? -29.213 18.153 -4.924 1.00 40.50 104 TYR A O 1
ATOM 802 N N . LYS A 1 105 ? -28.675 17.835 -7.098 1.00 46.03 105 LYS A N 1
ATOM 803 C CA . LYS A 1 105 ? -28.546 16.367 -7.087 1.00 46.03 105 LYS A CA 1
ATOM 804 C C . LYS A 1 105 ? -27.578 15.928 -5.982 1.00 46.03 105 LYS A C 1
ATOM 806 O O . LYS A 1 105 ? -26.415 16.319 -6.001 1.00 46.03 105 LYS A O 1
ATOM 811 N N . THR A 1 106 ? -28.056 15.078 -5.079 1.00 46.12 106 THR A N 1
ATOM 812 C CA . THR A 1 106 ? -27.295 14.479 -3.978 1.00 46.12 106 THR A CA 1
ATOM 813 C C . THR A 1 106 ? -26.091 13.698 -4.503 1.00 46.12 106 THR A C 1
ATOM 815 O O . THR A 1 106 ? -26.226 12.611 -5.067 1.00 46.12 106 THR A O 1
ATOM 818 N N . LEU A 1 107 ? -24.892 14.262 -4.342 1.00 49.25 107 LEU A N 1
ATOM 819 C CA . LEU A 1 107 ? -23.640 13.572 -4.637 1.00 49.25 107 LEU A CA 1
ATOM 820 C C . LEU A 1 107 ? -23.284 12.706 -3.424 1.00 49.25 107 LEU A C 1
ATOM 822 O O . LEU A 1 107 ? -22.910 13.230 -2.385 1.00 49.25 107 LEU A O 1
ATOM 826 N N . ASP A 1 108 ? -23.432 11.388 -3.527 1.00 61.56 108 ASP A N 1
ATOM 827 C CA . ASP A 1 108 ? -23.117 10.466 -2.430 1.00 61.56 108 ASP A CA 1
ATOM 828 C C . ASP A 1 108 ? -21.607 10.506 -2.116 1.00 61.56 108 ASP A C 1
ATOM 830 O O . ASP A 1 108 ? -20.791 9.983 -2.878 1.00 61.56 108 ASP A O 1
ATOM 834 N N . VAL A 1 109 ? -21.226 11.163 -1.012 1.00 62.06 109 VAL A N 1
ATOM 835 C CA . VAL A 1 109 ? -19.822 11.370 -0.593 1.00 62.06 109 VAL A CA 1
ATOM 836 C C . VAL A 1 109 ? -19.076 10.037 -0.451 1.00 62.06 109 VAL A C 1
ATOM 838 O O . VAL A 1 109 ? -17.878 9.965 -0.736 1.00 62.06 109 VAL A O 1
ATOM 841 N N . PHE A 1 110 ? -19.780 8.957 -0.108 1.00 64.75 110 PHE A N 1
ATOM 842 C CA . PHE A 1 110 ? -19.214 7.616 0.058 1.00 64.75 110 PHE A CA 1
ATOM 843 C C . PHE A 1 110 ? -19.031 6.851 -1.258 1.00 64.75 110 PHE A C 1
ATOM 845 O O . PHE A 1 110 ? -18.405 5.791 -1.274 1.00 64.75 110 PHE A O 1
ATOM 852 N N . LYS A 1 111 ? -19.513 7.407 -2.376 1.00 66.94 111 LYS A N 1
ATOM 853 C CA . LYS A 1 111 ? -19.189 6.942 -3.734 1.00 66.94 111 LYS A CA 1
ATOM 854 C C . LYS A 1 111 ? -17.989 7.669 -4.339 1.00 66.94 111 LYS A C 1
ATOM 856 O O . LYS A 1 111 ? -17.634 7.404 -5.486 1.00 66.94 111 LYS A O 1
ATOM 861 N N . SER A 1 112 ? -17.369 8.593 -3.603 1.00 64.88 112 SER A N 1
ATOM 862 C CA . SER A 1 112 ? -16.151 9.256 -4.060 1.00 64.88 112 SER A CA 1
ATOM 863 C C . SER A 1 112 ? -14.948 8.308 -4.018 1.00 64.88 112 SER A C 1
ATOM 865 O O . SER A 1 112 ? -14.826 7.458 -3.135 1.00 64.88 112 SER A O 1
ATOM 867 N N . ASP A 1 113 ? -14.024 8.480 -4.968 1.00 68.00 113 ASP A N 1
ATOM 868 C CA . ASP A 1 113 ? -12.818 7.648 -5.086 1.00 68.00 113 ASP A CA 1
ATOM 869 C C . ASP A 1 113 ? -11.941 7.655 -3.815 1.00 68.00 113 ASP A C 1
ATOM 871 O O . ASP A 1 113 ? -11.231 6.683 -3.563 1.00 68.00 113 ASP A O 1
ATOM 875 N N . GLY A 1 114 ? -12.002 8.713 -2.995 1.00 68.19 114 GLY A N 1
ATOM 876 C CA . GLY A 1 114 ? -11.175 8.852 -1.788 1.00 68.19 114 GLY A CA 1
ATOM 877 C C . GLY A 1 114 ? -11.645 8.039 -0.578 1.00 68.19 114 GLY A C 1
ATOM 878 O O . GLY A 1 114 ? -10.869 7.832 0.349 1.00 68.19 114 GLY A O 1
ATOM 879 N N . MET A 1 115 ? -12.877 7.520 -0.594 1.00 77.69 115 MET A N 1
ATOM 880 C CA . MET A 1 115 ? -13.422 6.675 0.483 1.00 77.69 115 MET A CA 1
ATOM 881 C C . MET A 1 115 ? -13.320 5.176 0.172 1.00 77.69 115 MET A C 1
ATOM 883 O O . MET A 1 115 ? -13.845 4.347 0.914 1.00 77.69 115 MET A O 1
ATOM 887 N N . ARG A 1 116 ? -12.654 4.798 -0.929 1.00 81.75 116 ARG A N 1
ATOM 888 C CA . ARG A 1 116 ? -12.535 3.391 -1.346 1.00 81.75 116 ARG A CA 1
ATOM 889 C C . ARG A 1 116 ? -11.833 2.508 -0.323 1.00 81.75 116 ARG A C 1
ATOM 891 O O . ARG A 1 116 ? -12.144 1.324 -0.266 1.00 81.75 116 ARG A O 1
ATOM 898 N N . SER A 1 117 ? -10.941 3.092 0.466 1.00 87.06 117 SER A N 1
ATOM 899 C CA . SER A 1 117 ? -10.101 2.400 1.443 1.00 87.06 117 SER A CA 1
ATOM 900 C C . SER A 1 117 ? -10.644 2.492 2.870 1.00 87.06 117 SER A C 1
ATOM 902 O O . SER A 1 117 ? -9.969 2.049 3.794 1.00 87.06 117 SER A O 1
ATOM 904 N N . LEU A 1 118 ? -11.825 3.094 3.073 1.00 88.81 118 LEU A N 1
ATOM 905 C CA . LEU A 1 118 ? -12.417 3.280 4.395 1.00 88.81 118 LEU A CA 1
ATOM 906 C C . LEU A 1 118 ? -12.773 1.917 4.990 1.00 88.81 118 LEU A C 1
ATOM 908 O O . LEU A 1 118 ? -13.512 1.164 4.367 1.00 88.81 118 LEU A O 1
ATOM 912 N N . ARG A 1 119 ? -12.258 1.614 6.183 1.00 91.56 119 ARG A N 1
ATOM 913 C CA . ARG A 1 119 ? -12.440 0.331 6.885 1.00 91.56 119 ARG A CA 1
ATOM 914 C C . ARG A 1 119 ? -12.936 0.502 8.316 1.00 91.56 119 ARG A C 1
ATOM 916 O O . ARG A 1 119 ? -13.699 -0.331 8.793 1.00 91.56 119 ARG A O 1
ATOM 923 N N . ASN A 1 120 ? -12.573 1.600 8.983 1.00 92.56 120 ASN A N 1
ATOM 924 C CA . ASN A 1 120 ? -13.046 1.904 10.330 1.00 92.56 120 ASN A CA 1
ATOM 925 C C . ASN A 1 120 ? -14.061 3.057 10.337 1.00 92.56 120 ASN A C 1
ATOM 927 O O . ASN A 1 120 ? -13.690 4.225 10.381 1.00 92.56 120 ASN A O 1
ATOM 931 N N . ILE A 1 121 ? -15.350 2.724 10.309 1.00 91.81 121 ILE A N 1
ATOM 932 C CA . ILE A 1 121 ? -16.459 3.676 10.447 1.00 91.81 121 ILE A CA 1
ATOM 933 C C . ILE A 1 121 ? -17.586 3.048 11.273 1.00 91.81 121 ILE A C 1
ATOM 935 O O . ILE A 1 121 ? -17.821 1.843 11.190 1.00 91.81 121 ILE A O 1
ATOM 939 N N . ALA A 1 122 ? -18.275 3.849 12.078 1.00 90.12 122 ALA A N 1
ATOM 940 C CA . ALA A 1 122 ? -19.532 3.485 12.717 1.00 90.12 122 ALA A CA 1
ATOM 941 C C . ALA A 1 122 ? -20.508 4.656 12.581 1.00 90.12 122 ALA A C 1
ATOM 943 O O . ALA A 1 122 ? -20.091 5.812 12.664 1.00 90.12 122 ALA A O 1
ATOM 944 N N . PHE A 1 123 ? -21.789 4.369 12.350 1.00 88.75 123 PHE A N 1
ATOM 945 C CA . PHE A 1 123 ? -22.818 5.406 12.265 1.00 88.75 123 PHE A CA 1
ATOM 946 C C . PHE A 1 123 ? -23.562 5.555 13.598 1.00 88.75 123 PHE A C 1
ATOM 948 O O . PHE A 1 123 ? -23.788 4.557 14.279 1.00 88.75 123 PHE A O 1
ATOM 955 N N . PRO A 1 124 ? -23.981 6.774 13.972 1.00 85.19 124 PRO A N 1
ATOM 956 C CA . PRO A 1 124 ? -24.827 6.989 15.143 1.00 85.19 124 PRO A CA 1
ATOM 957 C C . PRO A 1 124 ? -26.175 6.256 15.040 1.00 85.19 124 PRO A C 1
ATOM 959 O O . PRO A 1 124 ? -26.777 6.200 13.965 1.00 85.19 124 PRO A O 1
ATOM 962 N N . HIS A 1 125 ? -26.680 5.721 16.158 1.00 84.31 125 HIS A N 1
ATOM 963 C CA . HIS A 1 125 ? -27.956 4.984 16.194 1.00 84.31 125 HIS A CA 1
ATOM 964 C C . HIS A 1 125 ? -29.177 5.842 15.839 1.00 84.31 125 HIS A C 1
ATOM 966 O O . HIS A 1 125 ? -30.189 5.309 15.392 1.00 84.31 125 HIS A O 1
ATOM 972 N N . ASP A 1 126 ? -29.090 7.156 16.038 1.00 83.19 126 ASP A N 1
ATOM 973 C CA . ASP A 1 126 ? -30.131 8.132 15.717 1.00 83.19 126 ASP A CA 1
ATOM 974 C C . ASP A 1 126 ? -30.193 8.485 14.222 1.00 83.19 126 ASP A C 1
ATOM 976 O O . ASP A 1 126 ? -31.142 9.139 13.785 1.00 83.19 126 ASP A O 1
ATOM 980 N N . LEU A 1 127 ? -29.232 8.019 13.414 1.00 80.00 127 LEU A N 1
ATOM 981 C CA . LEU A 1 127 ? -29.239 8.239 11.972 1.00 80.00 127 LEU A CA 1
ATOM 982 C C . LEU A 1 127 ? -30.370 7.436 11.311 1.00 80.00 127 LEU A C 1
ATOM 984 O O . LEU A 1 127 ? -30.442 6.208 11.442 1.00 80.00 127 LEU A O 1
ATOM 988 N N . SER A 1 128 ? -31.253 8.123 10.578 1.00 83.62 128 SER A N 1
ATOM 989 C CA . SER A 1 128 ? -32.404 7.481 9.939 1.00 83.62 128 SER A CA 1
ATOM 990 C C . SER A 1 128 ? -31.977 6.546 8.804 1.00 83.62 128 SER A C 1
ATOM 992 O O . SER A 1 128 ? -30.973 6.773 8.130 1.00 83.62 128 SER A O 1
ATOM 994 N N . ASP A 1 129 ? -32.779 5.513 8.531 1.00 81.19 129 ASP A N 1
ATOM 995 C CA . ASP A 1 129 ? -32.500 4.541 7.463 1.00 81.19 129 ASP A CA 1
ATOM 996 C C . ASP A 1 129 ? -32.324 5.190 6.078 1.00 81.19 129 ASP A C 1
ATOM 998 O O . ASP A 1 129 ? -31.630 4.652 5.219 1.00 81.19 129 ASP A O 1
ATOM 1002 N N . LYS A 1 130 ? -32.961 6.347 5.851 1.00 79.12 130 LYS A N 1
ATOM 1003 C CA . LYS A 1 130 ? -32.886 7.093 4.585 1.00 79.12 130 LYS A CA 1
ATOM 1004 C C . LYS A 1 130 ? -31.596 7.903 4.448 1.00 79.12 130 LYS A C 1
ATOM 1006 O O . LYS A 1 130 ? -31.244 8.265 3.329 1.00 79.12 130 LYS A O 1
ATOM 1011 N N . ASP A 1 131 ? -30.925 8.173 5.565 1.00 79.44 131 ASP A N 1
ATOM 1012 C CA . ASP A 1 131 ? -29.696 8.966 5.632 1.00 79.44 131 ASP A CA 1
ATOM 1013 C C . ASP A 1 131 ? -28.437 8.084 5.671 1.00 79.44 131 ASP A C 1
ATOM 1015 O O . ASP A 1 131 ? -27.317 8.593 5.617 1.00 79.44 131 ASP A O 1
ATOM 1019 N N . LEU A 1 132 ? -28.601 6.758 5.754 1.00 78.12 132 LEU A N 1
ATOM 1020 C CA . LEU A 1 132 ? -27.484 5.824 5.724 1.00 78.12 132 LEU A CA 1
ATOM 1021 C C . LEU A 1 132 ? -26.836 5.788 4.333 1.00 78.12 132 LEU A C 1
ATOM 1023 O O . LEU A 1 132 ? -27.529 5.607 3.325 1.00 78.12 132 LEU A O 1
ATOM 1027 N N . PRO A 1 133 ? -25.502 5.910 4.250 1.00 79.62 133 PRO A N 1
ATOM 1028 C CA . PRO A 1 133 ? -24.835 5.944 2.965 1.00 79.62 133 PRO A CA 1
ATOM 1029 C C . PRO A 1 133 ? -24.797 4.574 2.297 1.00 79.62 133 PRO A C 1
ATOM 1031 O O . PRO A 1 133 ? -24.804 3.520 2.939 1.00 79.62 133 PRO A O 1
ATOM 1034 N N . THR A 1 134 ? -24.694 4.604 0.970 1.00 78.25 134 THR A N 1
ATOM 1035 C CA . THR A 1 134 ? -24.459 3.403 0.169 1.00 78.25 134 THR A CA 1
ATOM 1036 C C . THR A 1 134 ? -23.016 3.379 -0.299 1.00 78.25 134 THR A C 1
ATOM 1038 O O . THR A 1 134 ? -22.526 4.341 -0.883 1.00 78.25 134 THR A O 1
ATOM 1041 N N . PHE A 1 135 ? -22.337 2.262 -0.072 1.00 79.81 135 PHE A N 1
ATOM 1042 C CA . PHE A 1 135 ? -20.962 2.085 -0.525 1.00 79.81 135 PHE A CA 1
ATOM 1043 C C . PHE A 1 135 ? -20.957 1.487 -1.931 1.00 79.81 135 PHE A C 1
ATOM 1045 O O . PHE A 1 135 ? -21.755 0.600 -2.243 1.00 79.81 135 PHE A O 1
ATOM 1052 N N . ASP A 1 136 ? -20.065 1.980 -2.785 1.00 80.00 136 ASP A N 1
ATOM 1053 C CA . ASP A 1 136 ? -19.809 1.362 -4.083 1.00 80.00 136 ASP A CA 1
ATOM 1054 C C . ASP A 1 136 ? -19.238 -0.049 -3.876 1.00 80.00 136 ASP A C 1
ATOM 1056 O O . ASP A 1 136 ? -18.330 -0.233 -3.077 1.00 80.00 136 ASP A O 1
ATOM 1060 N N . THR A 1 137 ? -19.712 -1.032 -4.641 1.00 79.31 137 THR A N 1
ATOM 1061 C CA . THR A 1 137 ? -19.120 -2.380 -4.742 1.00 79.31 137 THR A CA 1
ATOM 1062 C C . THR A 1 137 ? -17.609 -2.386 -5.004 1.00 79.31 137 THR A C 1
ATOM 1064 O O . THR A 1 137 ? -16.943 -3.383 -4.738 1.00 79.31 137 THR A O 1
ATOM 1067 N N . SER A 1 138 ? -17.059 -1.291 -5.541 1.00 76.62 138 SER A N 1
ATOM 1068 C CA . SER A 1 138 ? -15.622 -1.127 -5.752 1.00 76.62 138 SER A CA 1
ATOM 1069 C C . SER A 1 138 ? -14.832 -0.740 -4.489 1.00 76.62 138 SER A C 1
ATOM 1071 O O . SER A 1 138 ? -13.613 -0.924 -4.480 1.00 76.62 138 SER A O 1
ATOM 1073 N N . SER A 1 139 ? -15.485 -0.241 -3.431 1.00 85.56 139 SER A N 1
ATOM 1074 C CA . SER A 1 139 ? -14.840 0.103 -2.156 1.00 85.56 139 SER A CA 1
ATOM 1075 C C . SER A 1 139 ? -14.627 -1.123 -1.270 1.00 85.56 139 SER A C 1
ATOM 1077 O O . SER A 1 139 ? -15.299 -2.142 -1.417 1.00 85.56 139 SER A O 1
ATOM 1079 N N . ASP A 1 140 ? -13.703 -1.027 -0.320 1.00 87.12 140 ASP A N 1
ATOM 1080 C CA . ASP A 1 140 ? -13.392 -2.105 0.617 1.00 87.12 140 ASP A CA 1
ATOM 1081 C C . ASP A 1 140 ? -14.602 -2.508 1.468 1.00 87.12 140 ASP A C 1
ATOM 1083 O O . ASP A 1 140 ? -14.872 -3.702 1.602 1.00 87.12 140 ASP A O 1
ATOM 1087 N N . LEU A 1 141 ? -15.394 -1.542 1.945 1.00 87.69 141 LEU A N 1
ATOM 1088 C CA . LEU A 1 141 ? -16.661 -1.820 2.632 1.00 87.69 141 LEU A CA 1
ATOM 1089 C C . LEU A 1 141 ? -17.717 -2.406 1.689 1.00 87.69 141 LEU A C 1
ATOM 1091 O O . LEU A 1 141 ? -18.442 -3.313 2.083 1.00 87.69 141 LEU A O 1
ATOM 1095 N N . GLY A 1 142 ? -17.805 -1.941 0.440 1.00 85.62 142 GLY A N 1
ATOM 1096 C CA . GLY A 1 142 ? -18.779 -2.460 -0.523 1.00 85.62 142 GLY A CA 1
ATOM 1097 C C . GLY A 1 142 ? -18.491 -3.881 -1.017 1.00 85.62 142 GLY A C 1
ATOM 1098 O O . GLY A 1 142 ? -19.412 -4.547 -1.485 1.00 85.62 142 GLY A O 1
ATOM 1099 N N . LYS A 1 143 ? -17.243 -4.359 -0.906 1.00 85.75 143 LYS A N 1
ATOM 1100 C CA . LYS A 1 143 ? -16.864 -5.755 -1.198 1.00 85.75 143 LYS A CA 1
ATOM 1101 C C . LYS A 1 143 ? -17.280 -6.721 -0.090 1.00 85.75 143 LYS A C 1
ATOM 1103 O O . LYS A 1 143 ? -17.601 -7.869 -0.384 1.00 85.75 143 LYS A O 1
ATOM 1108 N N . VAL A 1 144 ? -17.233 -6.272 1.165 1.00 84.62 144 VAL A N 1
ATOM 1109 C CA . VAL A 1 144 ? -17.517 -7.108 2.343 1.00 84.62 144 VAL A CA 1
ATOM 1110 C C . VAL A 1 144 ? -19.000 -7.077 2.696 1.00 84.62 144 VAL A C 1
ATOM 1112 O O . VAL A 1 144 ? -19.577 -8.096 3.070 1.00 84.62 144 VAL A O 1
ATOM 1115 N N . LEU A 1 145 ? -19.633 -5.914 2.563 1.00 82.69 145 LEU A N 1
ATOM 1116 C CA . LEU A 1 145 ? -21.038 -5.742 2.896 1.00 82.69 145 LEU A CA 1
ATOM 1117 C C . LEU A 1 145 ? -21.905 -6.187 1.698 1.00 82.69 145 LEU A C 1
ATOM 1119 O O . LEU A 1 145 ? -21.675 -5.753 0.566 1.00 82.69 145 LEU A O 1
ATOM 1123 N N . PRO A 1 146 ? -22.875 -7.096 1.896 1.00 68.81 146 PRO A N 1
ATOM 1124 C CA . PRO A 1 146 ? -23.592 -7.756 0.808 1.00 68.81 146 PRO A CA 1
ATOM 1125 C C . PRO A 1 146 ? -24.402 -6.772 -0.053 1.00 68.81 146 PRO A C 1
ATOM 1127 O O . PRO A 1 146 ? -25.396 -6.198 0.376 1.00 68.81 146 PRO A O 1
ATOM 1130 N N . ALA A 1 147 ? -24.044 -6.654 -1.334 1.00 59.72 147 ALA A N 1
ATOM 1131 C CA . ALA A 1 147 ? -24.672 -5.713 -2.270 1.00 59.72 147 ALA A CA 1
ATOM 1132 C C . ALA A 1 147 ? -26.005 -6.185 -2.910 1.00 59.72 147 ALA A C 1
ATOM 1134 O O . ALA A 1 147 ? -26.533 -5.513 -3.803 1.00 59.72 147 ALA A O 1
ATOM 1135 N N . ARG A 1 148 ? -26.557 -7.358 -2.552 1.00 55.00 148 ARG A N 1
ATOM 1136 C CA . ARG A 1 148 ? -27.659 -7.971 -3.328 1.00 55.00 148 ARG A CA 1
ATOM 1137 C C . ARG A 1 148 ? -29.007 -7.258 -3.130 1.00 55.00 148 ARG A C 1
ATOM 1139 O O . ARG A 1 148 ? -29.635 -7.352 -2.084 1.00 55.00 148 ARG A O 1
ATOM 1146 N N . ARG A 1 149 ? -29.500 -6.647 -4.215 1.00 51.97 149 ARG A N 1
ATOM 1147 C CA . ARG A 1 149 ? -30.777 -5.910 -4.338 1.00 51.97 149 ARG A CA 1
ATOM 1148 C C . ARG A 1 149 ? -32.036 -6.770 -4.540 1.00 51.97 149 ARG A C 1
ATOM 1150 O O . ARG A 1 149 ? -33.109 -6.219 -4.743 1.00 51.97 149 ARG A O 1
ATOM 1157 N N . ASN A 1 150 ? -31.945 -8.100 -4.518 1.00 49.12 150 ASN A N 1
ATOM 1158 C CA . ASN A 1 150 ? -33.012 -8.937 -5.091 1.00 49.12 150 ASN A CA 1
ATOM 1159 C C . ASN A 1 150 ? -34.170 -9.296 -4.140 1.00 49.12 150 ASN A C 1
ATOM 1161 O O . ASN A 1 150 ? -35.044 -10.061 -4.532 1.00 49.12 150 ASN A O 1
ATOM 1165 N N . SER A 1 151 ? -34.241 -8.737 -2.929 1.00 54.69 151 SER A N 1
ATOM 1166 C CA . SER A 1 151 ? -35.516 -8.676 -2.202 1.00 54.69 151 SER A CA 1
ATOM 1167 C C . SER A 1 151 ? -35.548 -7.467 -1.272 1.00 54.69 151 SER A C 1
ATOM 1169 O O . SER A 1 151 ? -34.614 -7.227 -0.508 1.00 54.69 151 SER A O 1
ATOM 1171 N N . GLU A 1 152 ? -36.632 -6.703 -1.345 1.00 57.66 152 GLU A N 1
ATOM 1172 C CA . GLU A 1 152 ? -36.853 -5.458 -0.601 1.00 57.66 152 GLU A CA 1
ATOM 1173 C C . GLU A 1 152 ? -36.796 -5.652 0.930 1.00 57.66 152 GLU A C 1
ATOM 1175 O O . GLU A 1 152 ? -36.456 -4.730 1.670 1.00 57.66 152 GLU A O 1
ATOM 1180 N N . TYR A 1 153 ? -37.028 -6.883 1.403 1.00 53.06 153 TYR A N 1
ATOM 1181 C CA . TYR A 1 153 ? -36.994 -7.248 2.819 1.00 53.06 153 TYR A CA 1
ATOM 1182 C C . TYR A 1 153 ? -35.586 -7.611 3.333 1.00 53.06 153 TYR A C 1
ATOM 1184 O O . TYR A 1 153 ? -35.161 -7.074 4.355 1.00 53.06 153 TYR A O 1
ATOM 1192 N N . LEU A 1 154 ? -34.801 -8.433 2.612 1.00 51.34 154 LEU A N 1
ATOM 1193 C CA . LEU A 1 154 ? -33.388 -8.675 2.979 1.00 51.34 154 LEU A CA 1
ATOM 1194 C C . LEU A 1 154 ? -32.528 -7.422 2.798 1.00 51.34 154 LEU A C 1
ATOM 1196 O O . LEU A 1 154 ? -31.557 -7.240 3.528 1.00 51.34 154 LEU A O 1
ATOM 1200 N N . TYR A 1 155 ? -32.905 -6.537 1.871 1.00 52.69 155 TYR A N 1
ATOM 1201 C CA . TYR A 1 155 ? -32.221 -5.268 1.651 1.00 52.69 155 TYR A CA 1
ATOM 1202 C C . TYR A 1 155 ? -32.222 -4.397 2.916 1.00 52.69 155 TYR A C 1
ATOM 1204 O O . TYR A 1 155 ? -31.173 -3.894 3.297 1.00 52.69 155 TYR A O 1
ATOM 1212 N N . ARG A 1 156 ? -33.344 -4.284 3.640 1.00 50.78 156 ARG A N 1
ATOM 1213 C CA . ARG A 1 156 ? -33.396 -3.512 4.899 1.00 50.78 156 ARG A CA 1
ATOM 1214 C C . ARG A 1 156 ? -32.569 -4.121 6.032 1.00 50.78 156 ARG A C 1
ATOM 1216 O O . ARG A 1 156 ? -32.076 -3.385 6.874 1.00 50.78 156 ARG A O 1
ATOM 1223 N N . MET A 1 157 ? -32.407 -5.442 6.049 1.00 46.62 157 MET A N 1
ATOM 1224 C CA . MET A 1 157 ? -31.722 -6.146 7.138 1.00 46.62 157 MET A CA 1
ATOM 1225 C C . MET A 1 157 ? -30.203 -6.268 6.927 1.00 46.62 157 MET A C 1
ATOM 1227 O O . MET A 1 157 ? -29.467 -6.430 7.893 1.00 46.62 157 MET A O 1
ATOM 1231 N N . LEU A 1 158 ? -29.736 -6.192 5.676 1.00 50.03 158 LEU A N 1
ATOM 1232 C CA . LEU A 1 158 ? -28.336 -6.424 5.292 1.00 50.03 158 LEU A CA 1
ATOM 1233 C C . LEU A 1 158 ? -27.661 -5.213 4.626 1.00 50.03 158 LEU A C 1
ATOM 1235 O O . LEU A 1 158 ? -26.519 -5.317 4.182 1.00 50.03 158 LEU A O 1
ATOM 1239 N N . CYS A 1 159 ? -28.352 -4.074 4.514 1.00 55.62 159 CYS A N 1
ATOM 1240 C CA . CYS A 1 159 ? -27.797 -2.878 3.889 1.00 55.62 159 CYS A CA 1
ATOM 1241 C C . CYS A 1 159 ? -26.544 -2.382 4.6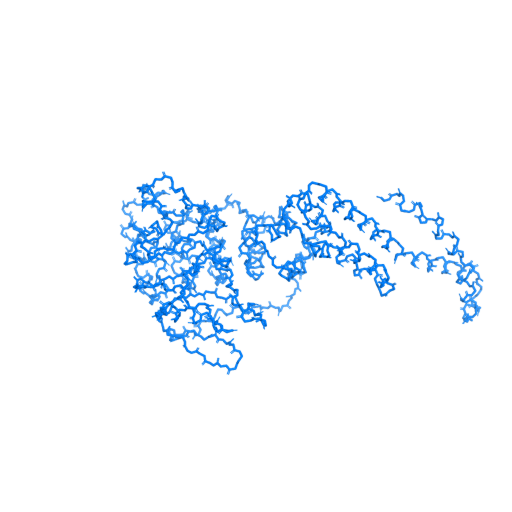17 1.00 55.62 159 CYS A C 1
ATOM 1243 O O . CYS A 1 159 ? -26.533 -2.238 5.838 1.00 55.62 159 CYS A O 1
ATOM 1245 N N . ASN A 1 160 ? -25.534 -2.018 3.825 1.00 66.44 160 ASN A N 1
ATOM 1246 C CA . ASN A 1 160 ? -24.194 -1.631 4.260 1.00 66.44 160 ASN A CA 1
ATOM 1247 C C . ASN A 1 160 ? -24.165 -0.602 5.409 1.00 66.44 160 ASN A C 1
ATOM 1249 O O . ASN A 1 160 ? -23.299 -0.666 6.274 1.00 66.44 160 ASN A O 1
ATOM 1253 N N . GLY A 1 161 ? -25.112 0.338 5.452 1.00 70.94 161 GLY A N 1
ATOM 1254 C CA . GLY A 1 161 ? -25.188 1.316 6.537 1.00 70.94 161 GLY A CA 1
ATOM 1255 C C . GLY A 1 161 ? -25.713 0.757 7.866 1.00 70.94 161 GLY A C 1
ATOM 1256 O O . GLY A 1 161 ? -25.266 1.201 8.918 1.00 70.94 161 GLY A O 1
ATOM 1257 N N . PHE A 1 162 ? -26.622 -0.225 7.855 1.00 79.56 162 PHE A N 1
ATOM 1258 C CA . PHE A 1 162 ? -27.273 -0.728 9.075 1.00 79.56 162 PHE A CA 1
ATOM 1259 C C . PHE A 1 162 ? -26.298 -1.483 9.968 1.00 79.56 162 PHE A C 1
ATOM 1261 O O . PHE A 1 162 ? -26.238 -1.218 11.167 1.00 79.56 162 PHE A O 1
ATOM 1268 N N . SER A 1 163 ? -25.498 -2.378 9.382 1.00 83.31 163 SER A N 1
ATOM 1269 C CA . SER A 1 163 ? -24.453 -3.096 10.118 1.00 83.31 163 SER A CA 1
ATOM 1270 C C . SER A 1 163 ? -23.438 -2.131 10.725 1.00 83.31 163 SER A C 1
ATOM 1272 O O . SER A 1 163 ? -22.973 -2.360 11.831 1.00 83.31 163 SER A O 1
ATOM 1274 N N . LEU A 1 164 ? -23.144 -1.019 10.043 1.00 88.19 164 LEU A N 1
ATOM 1275 C CA . LEU A 1 164 ? -22.230 0.009 10.540 1.00 88.19 164 LEU A CA 1
ATOM 1276 C C . LEU A 1 164 ? -22.873 0.938 11.586 1.00 88.19 164 LEU A C 1
ATOM 1278 O O . LEU A 1 164 ? -22.167 1.456 12.447 1.00 88.19 164 LEU A O 1
ATOM 1282 N N . ARG A 1 165 ? -24.197 1.132 11.553 1.00 89.31 165 ARG A N 1
ATOM 1283 C CA . ARG A 1 165 ? -24.957 1.838 12.600 1.00 89.31 165 ARG A CA 1
ATOM 1284 C C . ARG A 1 165 ? -25.001 1.045 13.900 1.00 89.31 165 ARG A C 1
ATOM 1286 O O . ARG A 1 165 ? -24.781 1.583 14.975 1.00 89.31 165 ARG A O 1
ATOM 1293 N N . ASN A 1 166 ? -25.229 -0.255 13.782 1.00 88.50 166 ASN A N 1
ATOM 1294 C CA . ASN A 1 166 ? -25.320 -1.178 14.908 1.00 88.50 166 ASN A CA 1
ATOM 1295 C C . ASN A 1 166 ? -23.993 -1.917 15.152 1.00 88.50 166 ASN A C 1
ATOM 1297 O O . ASN A 1 166 ? -23.970 -2.974 15.779 1.00 88.50 166 ASN A O 1
ATOM 1301 N N . ARG A 1 167 ? -22.875 -1.374 14.646 1.00 91.56 167 ARG A N 1
ATOM 1302 C CA . ARG A 1 167 ? -21.567 -2.051 14.603 1.00 91.56 167 ARG A CA 1
ATOM 1303 C C . ARG A 1 167 ? -21.092 -2.516 15.972 1.00 91.56 167 ARG A C 1
ATOM 1305 O O . ARG A 1 167 ? -20.430 -3.544 16.067 1.00 91.56 167 ARG A O 1
ATOM 1312 N N . PHE A 1 168 ? -21.416 -1.745 17.007 1.00 93.69 168 PHE A N 1
ATOM 1313 C CA . PHE A 1 168 ? -20.975 -1.986 18.377 1.00 93.69 168 PHE A CA 1
ATOM 1314 C C . PHE A 1 168 ? -22.115 -2.386 19.325 1.00 93.69 168 PHE A C 1
ATOM 1316 O O . PHE A 1 168 ? -21.954 -2.293 20.545 1.00 93.69 168 PHE A O 1
ATOM 1323 N N . ASP A 1 169 ? -23.261 -2.831 18.797 1.00 92.25 169 ASP A N 1
ATOM 1324 C CA . ASP A 1 169 ? -24.357 -3.341 19.625 1.00 92.25 169 ASP A CA 1
ATOM 1325 C C . ASP A 1 169 ? -23.900 -4.577 20.405 1.00 92.25 169 ASP A C 1
ATOM 1327 O O . ASP A 1 169 ? -23.453 -5.569 19.833 1.00 92.25 169 ASP A O 1
ATOM 1331 N N . GLY A 1 170 ? -23.979 -4.500 21.736 1.00 92.56 170 GLY A N 1
ATOM 1332 C CA . GLY A 1 170 ? -23.469 -5.550 22.623 1.00 92.56 170 GLY A CA 1
ATOM 1333 C C . GLY A 1 170 ? -21.938 -5.656 22.679 1.00 92.56 170 GLY A C 1
ATOM 1334 O O . GLY A 1 170 ? -21.432 -6.592 23.288 1.00 92.56 170 GLY A O 1
ATOM 1335 N N . LEU A 1 171 ? -21.199 -4.702 22.094 1.00 93.81 171 LEU A N 1
ATOM 1336 C CA . LEU A 1 171 ? -19.732 -4.678 22.052 1.00 93.81 171 LEU A CA 1
ATOM 1337 C C . LEU A 1 171 ? -19.173 -3.429 22.763 1.00 93.81 171 LEU A C 1
ATOM 1339 O O . LEU A 1 171 ? -18.648 -2.509 22.122 1.00 93.81 171 LEU A O 1
ATOM 1343 N N . PRO A 1 172 ? -19.274 -3.361 24.104 1.00 94.88 172 PRO A N 1
ATOM 1344 C CA . PRO A 1 172 ? -18.883 -2.177 24.868 1.00 94.88 172 PRO A CA 1
ATOM 1345 C C . PRO A 1 172 ? -17.391 -1.838 24.736 1.00 94.88 172 PRO A C 1
ATOM 1347 O O . PRO A 1 172 ? -17.054 -0.660 24.637 1.00 94.88 172 PRO A O 1
ATOM 1350 N N . LEU A 1 173 ? -16.497 -2.832 24.641 1.00 95.56 173 LEU A N 1
ATOM 1351 C CA . LEU A 1 173 ? -15.060 -2.590 24.446 1.00 95.56 173 LEU A CA 1
ATOM 1352 C C . LEU A 1 173 ? -14.761 -1.899 23.112 1.00 95.56 173 LEU A C 1
ATOM 1354 O O . LEU A 1 173 ? -13.995 -0.935 23.084 1.00 95.56 173 LEU A O 1
ATOM 1358 N N . HIS A 1 174 ? -15.376 -2.350 22.014 1.00 95.88 174 HIS A N 1
ATOM 1359 C CA . HIS A 1 174 ? -15.231 -1.703 20.708 1.00 95.88 174 HIS A CA 1
ATOM 1360 C C . HIS A 1 174 ? -15.759 -0.279 20.739 1.00 95.88 174 HIS A C 1
ATOM 1362 O O . HIS A 1 174 ? -15.089 0.624 20.248 1.00 95.88 174 HIS A O 1
ATOM 1368 N N . ARG A 1 175 ? -16.923 -0.068 21.365 1.00 95.44 175 ARG A N 1
ATOM 1369 C CA . ARG A 1 175 ? -17.511 1.263 21.523 1.00 95.44 175 ARG A CA 1
ATOM 1370 C C . ARG A 1 175 ? -16.575 2.194 22.292 1.00 95.44 175 ARG A C 1
ATOM 1372 O O . ARG A 1 175 ? -16.327 3.302 21.827 1.00 95.44 175 ARG A O 1
ATOM 1379 N N . ILE A 1 176 ? -16.033 1.747 23.427 1.00 95.75 176 ILE A N 1
ATOM 1380 C CA . ILE A 1 176 ? -15.062 2.523 24.210 1.00 95.75 176 ILE A CA 1
ATOM 1381 C C . ILE A 1 176 ? -13.846 2.858 23.344 1.00 95.75 176 ILE A C 1
ATOM 1383 O O . ILE A 1 176 ? -13.480 4.023 23.261 1.00 95.75 176 ILE A O 1
ATOM 1387 N N . CYS A 1 177 ? -13.264 1.882 22.639 1.00 96.44 177 CYS A N 1
ATOM 1388 C CA . CYS A 1 177 ? -12.096 2.112 21.784 1.00 96.44 177 CYS A CA 1
ATOM 1389 C C . CYS A 1 177 ? -12.389 3.043 20.597 1.00 96.44 177 CYS A C 1
ATOM 1391 O O . CYS A 1 177 ? -11.533 3.831 20.224 1.00 96.44 177 CYS A O 1
ATOM 1393 N N . TYR A 1 178 ? -13.579 2.986 20.002 1.00 95.50 178 TYR A N 1
ATOM 1394 C CA . TYR A 1 178 ? -13.928 3.846 18.870 1.00 95.50 178 TYR A CA 1
ATOM 1395 C C . TYR A 1 178 ? -14.134 5.300 19.302 1.00 95.50 178 TYR A C 1
ATOM 1397 O O . TYR A 1 178 ? -13.677 6.220 18.631 1.00 95.50 178 TYR A O 1
ATOM 1405 N N . TYR A 1 179 ? -14.811 5.514 20.434 1.00 95.00 179 TYR A N 1
ATOM 1406 C CA . TYR A 1 179 ? -15.171 6.854 20.899 1.00 95.00 179 TYR A CA 1
ATOM 1407 C C . TYR A 1 179 ? -14.170 7.468 21.884 1.00 95.00 179 TYR A C 1
ATOM 1409 O O . TYR A 1 179 ? -14.340 8.631 22.251 1.00 95.00 179 TYR A O 1
ATOM 1417 N N . HIS A 1 180 ? -13.113 6.749 22.286 1.00 94.75 180 HIS A N 1
ATOM 1418 C CA . HIS A 1 180 ? -12.162 7.232 23.294 1.00 94.75 180 HIS A CA 1
ATOM 1419 C C . HIS A 1 180 ? -11.549 8.588 22.921 1.00 94.75 180 HIS A C 1
ATOM 1421 O O . HIS A 1 180 ? -11.113 9.344 23.787 1.00 94.75 180 HIS A O 1
ATOM 1427 N N . SER A 1 181 ? -11.443 8.889 21.622 1.00 92.38 181 SER A N 1
ATOM 1428 C CA . SER A 1 181 ? -10.803 10.105 21.132 1.00 92.38 181 SER A CA 1
ATOM 1429 C C . SER A 1 181 ? -11.604 11.364 21.492 1.00 92.38 181 SER A C 1
ATOM 1431 O O . SER A 1 181 ? -11.055 12.474 21.462 1.00 92.38 181 SER A O 1
ATOM 1433 N N . HIS A 1 182 ? -12.871 11.197 21.878 1.00 91.00 182 HIS A N 1
ATOM 1434 C CA . HIS A 1 182 ? -13.774 12.252 22.328 1.00 91.00 182 HIS A CA 1
ATOM 1435 C C . HIS A 1 182 ? -13.758 12.469 23.846 1.00 91.00 182 HIS A C 1
ATOM 1437 O O . HIS A 1 182 ? -14.185 13.530 24.296 1.00 91.00 182 HIS A O 1
ATOM 1443 N N . ASP A 1 183 ? -13.221 11.525 24.617 1.00 92.81 183 ASP A N 1
ATOM 1444 C CA . ASP A 1 183 ? -13.136 11.616 26.073 1.00 92.81 183 ASP A CA 1
ATOM 1445 C C . ASP A 1 183 ? -11.741 12.096 26.531 1.00 92.81 183 ASP A C 1
ATOM 1447 O O . ASP A 1 183 ? -10.750 11.968 25.796 1.00 92.81 183 ASP A O 1
ATOM 1451 N N . PRO A 1 184 ? -11.615 12.662 27.749 1.00 95.19 184 PRO A N 1
ATOM 1452 C CA . PRO A 1 184 ? -10.325 12.783 28.425 1.00 95.19 184 PRO A CA 1
ATOM 1453 C C . PRO A 1 184 ? -9.672 11.406 28.602 1.00 95.19 184 PRO A C 1
ATOM 1455 O O . PRO A 1 184 ? -10.366 10.416 28.853 1.00 95.19 184 PRO A O 1
ATOM 1458 N N . ALA A 1 185 ? -8.341 11.343 28.513 1.00 95.31 185 ALA A N 1
ATOM 1459 C CA . ALA A 1 185 ? -7.592 10.085 28.548 1.00 95.31 185 ALA A CA 1
ATOM 1460 C C . ALA A 1 185 ? -7.917 9.253 29.801 1.00 95.31 185 ALA A C 1
ATOM 1462 O O . ALA A 1 185 ? -8.162 8.052 29.718 1.00 95.31 185 ALA A O 1
ATOM 1463 N N . GLU A 1 186 ? -8.024 9.907 30.957 1.00 97.12 186 GLU A N 1
ATOM 1464 C CA . GLU A 1 186 ? -8.298 9.277 32.249 1.00 97.12 186 GLU A CA 1
ATOM 1465 C C . GLU A 1 186 ? -9.695 8.647 32.298 1.00 97.12 186 GLU A C 1
ATOM 1467 O O . GLU A 1 186 ? -9.906 7.632 32.964 1.00 97.12 186 GLU A O 1
ATOM 1472 N N . VAL A 1 187 ? -10.663 9.247 31.600 1.00 97.06 187 VAL A N 1
ATOM 1473 C CA . VAL A 1 187 ? -12.036 8.735 31.508 1.00 97.06 187 VAL A CA 1
ATOM 1474 C C . VAL A 1 187 ? -12.074 7.525 30.583 1.00 97.06 187 VAL A C 1
ATOM 1476 O O . VAL A 1 187 ? -12.623 6.494 30.965 1.00 97.06 187 VAL A O 1
ATOM 1479 N N . ALA A 1 188 ? -11.435 7.614 29.414 1.00 96.12 188 ALA A N 1
ATOM 1480 C CA . ALA A 1 188 ? -11.332 6.500 28.477 1.00 96.12 188 ALA A CA 1
ATOM 1481 C C . ALA A 1 188 ? -10.664 5.267 29.112 1.00 96.12 188 ALA A C 1
ATOM 1483 O O . ALA A 1 188 ? -11.209 4.164 29.040 1.00 96.12 188 ALA A O 1
ATOM 1484 N N . ILE A 1 189 ? -9.530 5.462 29.795 1.00 97.75 189 ILE A N 1
ATOM 1485 C CA . ILE A 1 189 ? -8.792 4.398 30.495 1.00 97.75 189 ILE A CA 1
ATOM 1486 C C . ILE A 1 189 ? -9.646 3.783 31.610 1.00 97.75 189 ILE A C 1
ATOM 1488 O O . ILE A 1 189 ? -9.743 2.560 31.717 1.00 97.75 189 ILE A O 1
ATOM 1492 N N . ARG A 1 190 ? -10.321 4.608 32.423 1.00 97.69 190 ARG A N 1
ATOM 1493 C CA . ARG A 1 190 ? -11.201 4.123 33.499 1.00 97.69 190 ARG A CA 1
ATOM 1494 C C . ARG A 1 190 ? -12.371 3.304 32.959 1.00 97.69 190 ARG A C 1
ATOM 1496 O O . ARG A 1 190 ? -12.652 2.234 33.495 1.00 97.69 190 ARG A O 1
ATOM 1503 N N . ASN A 1 191 ? -13.028 3.788 31.906 1.00 97.12 191 ASN A N 1
ATOM 1504 C CA . ASN A 1 191 ? -14.148 3.097 31.270 1.00 97.12 191 ASN A CA 1
ATOM 1505 C C . ASN A 1 191 ? -13.698 1.744 30.711 1.00 97.12 191 ASN A C 1
ATOM 1507 O O . ASN A 1 191 ? -14.342 0.728 30.971 1.00 97.12 191 ASN A O 1
ATOM 1511 N N . LEU A 1 192 ? -12.553 1.717 30.020 1.00 96.75 192 LEU A N 1
ATOM 1512 C CA . LEU A 1 192 ? -11.961 0.483 29.511 1.00 96.75 192 LEU A CA 1
ATOM 1513 C C . LEU A 1 192 ? -11.637 -0.502 30.648 1.00 96.75 192 LEU A C 1
ATOM 1515 O O . LEU A 1 192 ? -11.943 -1.687 30.539 1.00 96.75 192 LEU A O 1
ATOM 1519 N N . SER A 1 193 ? -11.072 -0.010 31.755 1.00 96.44 193 SER A N 1
ATOM 1520 C CA . SER A 1 193 ? -10.722 -0.822 32.932 1.00 96.44 193 SER A CA 1
ATOM 1521 C C . SER A 1 193 ? -11.944 -1.472 33.567 1.00 96.44 193 SER A C 1
ATOM 1523 O O . SER A 1 193 ? -11.964 -2.679 33.806 1.00 96.44 193 SER A O 1
ATOM 1525 N N . SER A 1 194 ? -12.991 -0.675 33.785 1.00 96.06 194 SER A N 1
ATOM 1526 C CA . SER A 1 194 ? -14.254 -1.137 34.357 1.00 96.06 194 SER A CA 1
ATOM 1527 C C . SER A 1 194 ? -14.901 -2.225 33.497 1.00 96.06 194 SER A C 1
ATOM 1529 O O . SER A 1 194 ? -15.375 -3.239 34.017 1.00 96.06 194 SER A O 1
ATOM 1531 N N . GLU A 1 195 ? -14.894 -2.042 32.176 1.00 95.31 195 GLU A N 1
ATOM 1532 C CA . GLU A 1 195 ? -15.479 -2.999 31.238 1.00 95.31 195 GLU A CA 1
ATOM 1533 C C . GLU A 1 195 ? -14.680 -4.314 31.192 1.00 95.31 195 GLU A C 1
ATOM 1535 O O . GLU A 1 195 ? -15.252 -5.397 31.322 1.00 95.31 195 GLU A O 1
ATOM 1540 N N . LEU A 1 196 ? -13.345 -4.243 31.118 1.00 92.88 196 LEU A N 1
ATOM 1541 C CA . LEU A 1 196 ? -12.478 -5.429 31.173 1.00 92.88 196 LEU A CA 1
ATOM 1542 C C . LEU A 1 196 ? -12.584 -6.178 32.514 1.00 92.88 196 LEU A C 1
ATOM 1544 O O . LEU A 1 196 ? -12.501 -7.410 32.547 1.00 92.88 196 LEU A O 1
ATOM 1548 N N . GLY A 1 197 ? -12.791 -5.457 33.620 1.00 92.50 197 GLY A N 1
ATOM 1549 C CA . GLY A 1 197 ? -13.041 -6.040 34.940 1.00 92.50 197 GLY A CA 1
ATOM 1550 C C . GLY A 1 197 ? -14.339 -6.848 34.975 1.00 92.50 197 GLY A C 1
ATOM 1551 O O . GLY A 1 197 ? -14.346 -7.991 35.436 1.00 92.50 197 GLY A O 1
ATOM 1552 N N . THR A 1 198 ? -15.407 -6.296 34.397 1.00 90.25 198 THR A N 1
ATOM 1553 C CA . THR A 1 198 ? -16.744 -6.912 34.366 1.00 90.25 198 THR A CA 1
ATOM 1554 C C . THR A 1 198 ? -16.772 -8.203 33.539 1.00 90.25 198 THR A C 1
ATOM 1556 O O . THR A 1 198 ? -17.426 -9.174 33.920 1.00 90.25 198 THR A O 1
ATOM 1559 N N . GLN A 1 199 ? -16.001 -8.272 32.451 1.00 80.88 199 GLN A N 1
ATOM 1560 C CA . GLN A 1 199 ? -15.969 -9.440 31.559 1.00 80.88 199 GLN A CA 1
ATOM 1561 C C . GLN A 1 199 ? -15.186 -10.645 32.113 1.00 80.88 199 GLN A C 1
ATOM 1563 O O . GLN A 1 199 ? -15.257 -11.743 31.557 1.00 80.88 199 GLN A O 1
ATOM 1568 N N . SER A 1 200 ? -14.472 -10.500 33.236 1.00 71.62 200 SER A N 1
ATOM 1569 C CA . SER A 1 200 ? -13.604 -11.559 33.783 1.00 71.62 200 SER A CA 1
ATOM 1570 C C . SER A 1 200 ? -14.327 -12.874 34.116 1.00 71.62 200 SER A C 1
ATOM 1572 O O . SER A 1 200 ? -13.681 -13.917 34.168 1.00 71.62 200 SER A O 1
ATOM 1574 N N . SER A 1 201 ? -15.651 -12.860 34.289 1.00 67.00 201 SER A N 1
ATOM 1575 C CA . SER A 1 201 ? -16.463 -14.057 34.554 1.00 67.00 201 SER A CA 1
ATOM 1576 C C . SER A 1 201 ? -16.938 -14.798 33.294 1.00 67.00 201 SER A C 1
ATOM 1578 O O . SER A 1 201 ? -17.347 -15.953 33.389 1.00 67.00 201 SER A O 1
ATOM 1580 N N . SER A 1 202 ? -16.877 -14.175 32.111 1.00 62.62 202 SER A N 1
ATOM 1581 C CA . SER A 1 202 ? -17.489 -14.684 30.867 1.00 62.62 202 SER A CA 1
ATOM 1582 C C . SER A 1 202 ? -16.494 -14.944 29.722 1.00 62.62 202 SER A C 1
ATOM 1584 O O . SER A 1 202 ? -16.835 -15.624 28.751 1.00 62.62 202 SER A O 1
ATOM 1586 N N . ILE A 1 203 ? -15.240 -14.492 29.848 1.00 56.69 203 ILE A N 1
ATOM 1587 C CA . ILE A 1 203 ? -14.206 -14.584 28.796 1.00 56.69 203 ILE A CA 1
ATOM 1588 C C . ILE A 1 203 ? -13.788 -16.027 28.454 1.00 56.69 203 ILE A C 1
ATOM 1590 O O . ILE A 1 203 ? -13.399 -16.289 27.316 1.00 56.69 203 ILE A O 1
ATOM 1594 N N . SER A 1 204 ? -13.935 -16.998 29.363 1.00 55.97 204 SER A N 1
ATOM 1595 C CA . SER A 1 204 ? -13.493 -18.386 29.125 1.00 55.97 204 SER A CA 1
ATOM 1596 C C . SER A 1 204 ? -14.239 -19.119 27.996 1.00 55.97 204 SER A C 1
ATOM 1598 O O . SER A 1 204 ? -13.793 -20.180 27.566 1.00 55.97 204 SER A O 1
ATOM 1600 N N . ARG A 1 205 ? -15.342 -18.563 27.471 1.00 47.94 205 ARG A N 1
ATOM 1601 C CA . ARG A 1 205 ? -16.107 -19.134 26.343 1.00 47.94 205 ARG A CA 1
ATOM 1602 C C . ARG A 1 205 ? -16.144 -18.271 25.076 1.00 47.94 205 ARG A C 1
ATOM 1604 O O . ARG A 1 205 ? -16.653 -18.738 24.060 1.00 47.94 205 ARG A O 1
ATOM 1611 N N . ALA A 1 206 ? -15.607 -17.051 25.093 1.00 50.28 206 ALA A N 1
ATOM 1612 C CA . ALA A 1 206 ? -15.866 -16.048 24.055 1.00 50.28 206 ALA A CA 1
ATOM 1613 C C . ALA A 1 206 ? -14.660 -15.708 23.158 1.00 50.28 206 ALA A C 1
ATOM 1615 O O . ALA A 1 206 ? -14.602 -14.610 22.611 1.00 50.28 206 ALA A O 1
ATOM 1616 N N . SER A 1 207 ? -13.740 -16.646 22.899 1.00 55.56 207 SER A N 1
ATOM 1617 C CA . SER A 1 207 ? -12.643 -16.447 21.925 1.00 55.56 207 SER A CA 1
ATOM 1618 C C . SER A 1 207 ? -13.124 -16.100 20.501 1.00 55.56 207 SER A C 1
ATOM 1620 O O . SER A 1 207 ? -12.328 -15.674 19.676 1.00 55.56 207 SER A O 1
ATOM 1622 N N . ARG A 1 208 ? -14.424 -16.258 20.203 1.00 57.44 208 ARG A N 1
ATOM 1623 C CA . ARG A 1 208 ? -15.067 -15.814 18.951 1.00 57.44 208 ARG A CA 1
ATOM 1624 C C . ARG A 1 208 ? -16.068 -14.660 19.118 1.00 57.44 208 ARG A C 1
ATOM 1626 O O . ARG A 1 208 ? -16.595 -14.193 18.120 1.00 57.44 208 ARG A O 1
ATOM 1633 N N . GLY A 1 209 ? -16.355 -14.216 20.345 1.00 62.59 209 GLY A N 1
ATOM 1634 C CA . GLY A 1 209 ? -17.431 -13.255 20.636 1.00 62.59 209 GLY A CA 1
ATOM 1635 C C . GLY A 1 209 ? -17.026 -11.779 20.610 1.00 62.59 209 GLY A C 1
ATOM 1636 O O . GLY A 1 209 ? -17.899 -10.923 20.597 1.00 62.59 209 GLY A O 1
ATOM 1637 N N . ASN A 1 210 ? -15.725 -11.474 20.574 1.00 86.50 210 ASN A N 1
ATOM 1638 C CA . ASN A 1 210 ? -15.198 -10.105 20.664 1.00 86.50 210 ASN A CA 1
ATOM 1639 C C . ASN A 1 210 ? -14.698 -9.558 19.312 1.00 86.50 210 ASN A C 1
ATOM 1641 O O . ASN A 1 210 ? -13.702 -8.833 19.256 1.00 86.50 210 ASN A O 1
ATOM 1645 N N . ILE A 1 211 ? -15.390 -9.891 18.222 1.00 93.75 211 ILE A N 1
ATOM 1646 C CA . ILE A 1 211 ? -15.180 -9.302 16.892 1.00 93.75 211 ILE A CA 1
ATOM 1647 C C . ILE A 1 211 ? -16.458 -8.595 16.442 1.00 93.75 211 ILE A C 1
ATOM 1649 O O . ILE A 1 211 ? -17.557 -9.058 16.738 1.00 93.75 211 ILE A O 1
ATOM 1653 N N . ASP A 1 212 ? -16.321 -7.462 15.760 1.00 93.25 212 ASP A N 1
ATOM 1654 C CA . ASP A 1 212 ? -17.469 -6.726 15.230 1.00 93.25 212 ASP A CA 1
ATOM 1655 C C . ASP A 1 212 ? -17.971 -7.302 13.892 1.00 93.25 212 ASP A C 1
ATOM 1657 O O . ASP A 1 212 ? -17.493 -8.329 13.402 1.00 93.25 212 ASP A O 1
ATOM 1661 N N . CYS A 1 213 ? -18.939 -6.626 13.265 1.00 91.38 213 CYS A N 1
ATOM 1662 C CA . CYS A 1 213 ? -19.526 -7.068 11.999 1.00 91.38 213 CYS A CA 1
ATOM 1663 C C . CYS A 1 213 ? -18.556 -7.073 10.798 1.00 91.38 213 CYS A C 1
ATOM 1665 O O . CYS A 1 213 ? -18.919 -7.585 9.741 1.00 91.38 213 CYS A O 1
ATOM 1667 N N . VAL A 1 214 ? -17.355 -6.500 10.932 1.00 92.25 214 VAL A N 1
ATOM 1668 C CA . VAL A 1 214 ? -16.276 -6.535 9.930 1.00 92.25 214 VAL A CA 1
ATOM 1669 C C . VAL A 1 214 ? -15.045 -7.284 10.455 1.00 92.25 214 VAL A C 1
ATOM 1671 O O . VAL A 1 214 ? -13.945 -7.139 9.928 1.00 92.25 214 VAL A O 1
ATOM 1674 N N . GLY A 1 215 ? -15.212 -8.124 11.480 1.00 93.88 215 GLY A N 1
ATOM 1675 C CA . GLY A 1 215 ? -14.141 -8.963 12.015 1.00 93.88 215 GLY A CA 1
ATOM 1676 C C . GLY A 1 215 ? -13.081 -8.202 12.816 1.00 93.88 215 GLY A C 1
ATOM 1677 O O . GLY A 1 215 ? -12.080 -8.796 13.205 1.00 93.88 215 GLY A O 1
ATOM 1678 N N . MET A 1 216 ? -13.274 -6.910 13.094 1.00 96.06 216 MET A N 1
ATOM 1679 C CA . MET A 1 216 ? -12.321 -6.121 13.869 1.00 96.06 216 MET A CA 1
ATOM 1680 C C . MET A 1 216 ? -12.482 -6.397 15.367 1.00 96.06 216 MET A C 1
ATOM 1682 O O . MET A 1 216 ? -13.585 -6.394 15.915 1.00 96.06 216 MET A O 1
ATOM 1686 N N . THR A 1 217 ? -11.361 -6.606 16.054 1.00 96.88 217 THR A N 1
ATOM 1687 C CA . THR A 1 217 ? -11.279 -6.644 17.528 1.00 96.88 217 THR A CA 1
ATOM 1688 C C . THR A 1 217 ? -11.196 -5.220 18.101 1.00 96.88 217 THR A C 1
ATOM 1690 O O . THR A 1 217 ? -10.872 -4.291 17.356 1.00 96.88 217 THR A O 1
ATOM 1693 N N . PRO A 1 218 ? -11.371 -5.002 19.422 1.00 97.38 218 PRO A N 1
ATOM 1694 C CA . PRO A 1 218 ? -11.141 -3.685 20.027 1.00 97.38 218 PRO A CA 1
ATOM 1695 C C . PRO A 1 218 ? -9.741 -3.123 19.739 1.00 97.38 218 PRO A C 1
ATOM 1697 O O . PRO A 1 218 ? -9.581 -1.915 19.596 1.00 97.38 218 PRO A O 1
ATOM 1700 N N . LEU A 1 219 ? -8.737 -3.996 19.588 1.00 97.50 219 LEU A N 1
ATOM 1701 C CA . LEU A 1 219 ? -7.369 -3.594 19.265 1.00 97.50 219 LEU A CA 1
ATOM 1702 C C . LEU A 1 219 ? -7.239 -3.063 17.828 1.00 97.50 219 LEU A C 1
ATOM 1704 O O . LEU A 1 219 ? -6.508 -2.101 17.619 1.00 97.50 219 LEU A O 1
ATOM 1708 N N . HIS A 1 220 ? -7.982 -3.616 16.860 1.00 97.81 220 HIS A N 1
ATOM 1709 C CA . HIS A 1 220 ? -8.070 -3.044 15.507 1.00 97.81 220 HIS A CA 1
ATOM 1710 C C . HIS A 1 220 ? -8.692 -1.647 15.537 1.00 97.81 220 HIS A C 1
ATOM 1712 O O . HIS A 1 220 ? -8.156 -0.715 14.941 1.00 97.81 220 HIS A O 1
ATOM 1718 N N . ILE A 1 221 ? -9.810 -1.501 16.259 1.00 97.19 221 ILE A N 1
ATOM 1719 C CA . ILE A 1 221 ? -10.508 -0.219 16.408 1.00 97.19 221 ILE A CA 1
ATOM 1720 C C . ILE A 1 221 ? -9.571 0.830 17.012 1.00 97.19 221 ILE A C 1
ATOM 1722 O O . ILE A 1 221 ? -9.422 1.912 16.449 1.00 97.19 221 ILE A O 1
ATOM 1726 N N . LEU A 1 222 ? -8.899 0.485 18.114 1.00 97.38 222 LEU A N 1
ATOM 1727 C CA . LEU A 1 222 ? -7.943 1.365 18.781 1.00 97.38 222 LEU A CA 1
ATOM 1728 C C . LEU A 1 222 ? -6.749 1.698 17.871 1.00 97.38 222 LEU A C 1
ATOM 1730 O O . LEU A 1 222 ? -6.316 2.844 17.815 1.00 97.38 222 LEU A O 1
ATOM 1734 N N . ALA A 1 223 ? -6.242 0.727 17.105 1.00 97.19 223 ALA A N 1
ATOM 1735 C CA . ALA A 1 223 ? -5.173 0.933 16.126 1.00 97.19 223 ALA A CA 1
ATOM 1736 C C . ALA A 1 223 ? -5.540 1.920 15.005 1.00 97.19 223 ALA A C 1
ATOM 1738 O O . ALA A 1 223 ? -4.658 2.589 14.475 1.00 97.19 223 ALA A O 1
ATOM 1739 N N . CYS A 1 224 ? -6.827 2.045 14.671 1.00 96.12 224 CYS A N 1
ATOM 1740 C CA . CYS A 1 224 ? -7.330 2.999 13.681 1.00 96.12 224 CYS A CA 1
ATOM 1741 C C . CYS A 1 224 ? -7.580 4.410 14.243 1.00 96.12 224 CYS A C 1
ATOM 1743 O O . CYS A 1 224 ? -8.019 5.285 13.486 1.00 96.12 224 CYS A O 1
ATOM 1745 N N . SER A 1 225 ? -7.366 4.615 15.547 1.00 94.38 225 SER A N 1
ATOM 1746 C CA . SER A 1 225 ? -7.612 5.885 16.229 1.00 94.38 225 SER A CA 1
ATOM 1747 C C . SER A 1 225 ? -6.622 6.966 15.807 1.00 94.38 225 SER A C 1
ATOM 1749 O O . SER A 1 225 ? -5.482 6.697 15.434 1.00 94.38 225 SER A O 1
ATOM 1751 N N . THR A 1 226 ? -7.044 8.225 15.902 1.00 89.31 226 THR A N 1
ATOM 1752 C CA . THR A 1 226 ? -6.154 9.391 15.752 1.00 89.31 226 THR A CA 1
ATOM 1753 C C . THR A 1 226 ? -5.459 9.819 17.047 1.00 89.31 226 THR A C 1
ATOM 1755 O O . THR A 1 226 ? -4.584 10.686 17.020 1.00 89.31 226 THR A O 1
ATOM 1758 N N . LYS A 1 227 ? -5.856 9.250 18.188 1.00 94.31 227 LYS A N 1
ATOM 1759 C CA . LYS A 1 227 ? -5.254 9.482 19.505 1.00 94.31 227 LYS A CA 1
ATOM 1760 C C . LYS A 1 227 ? -4.787 8.137 20.047 1.00 94.31 227 LYS A C 1
ATOM 1762 O O . LYS A 1 227 ? -5.553 7.186 20.046 1.00 94.31 227 LYS A O 1
ATOM 1767 N N . HIS A 1 228 ? -3.566 8.055 20.553 1.00 95.62 228 HIS A N 1
ATOM 1768 C CA . HIS A 1 228 ? -3.048 6.802 21.096 1.00 95.62 228 HIS A CA 1
ATOM 1769 C C . HIS A 1 228 ? -2.646 6.996 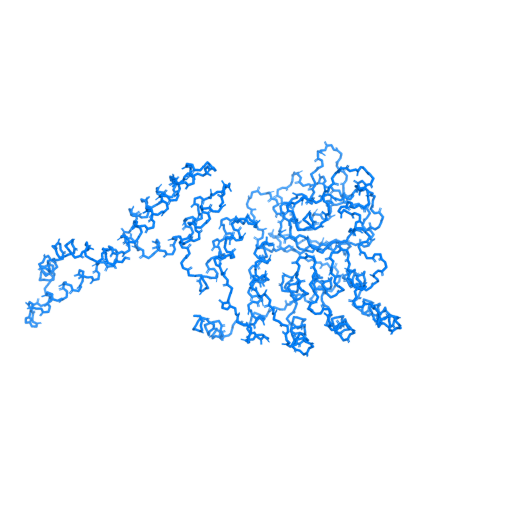22.556 1.00 95.62 228 HIS A C 1
ATOM 1771 O O . HIS A 1 228 ? -1.927 7.936 22.886 1.00 95.62 228 HIS A O 1
ATOM 1777 N N . HIS A 1 229 ? -3.134 6.109 23.421 1.00 97.69 229 HIS A N 1
ATOM 1778 C CA . HIS A 1 229 ? -2.810 6.077 24.844 1.00 97.69 229 HIS A CA 1
ATOM 1779 C C . HIS A 1 229 ? -2.225 4.706 25.167 1.00 97.69 229 HIS A C 1
ATOM 1781 O O . HIS A 1 229 ? -2.942 3.709 25.071 1.00 97.69 229 HIS A O 1
ATOM 1787 N N . LEU A 1 230 ? -0.938 4.652 25.526 1.00 98.19 230 LEU A N 1
ATOM 1788 C CA . LEU A 1 230 ? -0.213 3.397 25.753 1.00 98.19 230 LEU A CA 1
ATOM 1789 C C . LEU A 1 230 ? -0.924 2.487 26.766 1.00 98.19 230 LEU A C 1
ATOM 1791 O O . LEU A 1 230 ? -1.064 1.293 26.511 1.00 98.19 230 LEU A O 1
ATOM 1795 N N . ASP A 1 231 ? -1.475 3.061 27.837 1.00 98.38 231 ASP A N 1
ATOM 1796 C CA . ASP A 1 231 ? -2.220 2.330 28.870 1.00 98.38 231 ASP A CA 1
ATOM 1797 C C . ASP A 1 231 ? -3.394 1.525 28.291 1.00 98.38 231 ASP A C 1
ATOM 1799 O O . ASP A 1 231 ? -3.620 0.378 28.673 1.00 98.38 231 ASP A O 1
ATOM 1803 N N . MET A 1 232 ? -4.118 2.076 27.308 1.00 98.19 232 MET A N 1
ATOM 1804 C CA . MET A 1 232 ? -5.230 1.361 26.672 1.00 98.19 232 MET A CA 1
ATOM 1805 C C . MET A 1 232 ? -4.742 0.140 25.882 1.00 98.19 232 MET A C 1
ATOM 1807 O O . MET A 1 232 ? -5.377 -0.916 25.932 1.00 98.19 232 MET A O 1
ATOM 1811 N N . TYR A 1 233 ? -3.601 0.253 25.192 1.00 98.56 233 TYR A N 1
ATOM 1812 C CA . TYR A 1 233 ? -2.981 -0.878 24.497 1.00 98.56 233 TYR A CA 1
ATOM 1813 C C . TYR A 1 233 ? -2.506 -1.939 25.489 1.00 98.56 233 TYR A C 1
ATOM 1815 O O . TYR A 1 233 ? -2.810 -3.117 25.305 1.00 98.56 233 TYR A O 1
ATOM 1823 N N . GLN A 1 234 ? -1.827 -1.532 26.564 1.00 98.06 234 GLN A N 1
ATOM 1824 C CA . GLN A 1 234 ? -1.361 -2.438 27.617 1.00 98.06 234 GLN A CA 1
ATOM 1825 C C . GLN A 1 234 ? -2.516 -3.215 28.254 1.00 98.06 234 GLN A C 1
ATOM 1827 O O . GLN A 1 234 ? -2.433 -4.433 28.422 1.00 98.06 234 GLN A O 1
ATOM 1832 N N . MET A 1 235 ? -3.630 -2.546 28.548 1.00 97.19 235 MET A N 1
ATOM 1833 C CA . MET A 1 235 ? -4.817 -3.184 29.120 1.00 97.19 235 MET A CA 1
ATOM 1834 C C . MET A 1 235 ? -5.475 -4.181 28.160 1.00 97.19 235 MET A C 1
ATOM 1836 O O . MET A 1 235 ? -5.825 -5.288 28.571 1.00 97.19 235 MET A O 1
ATOM 1840 N N . LEU A 1 236 ? -5.625 -3.830 26.878 1.00 96.62 236 LEU A N 1
ATOM 1841 C CA . LEU A 1 236 ? -6.194 -4.747 25.886 1.00 96.62 236 LEU A CA 1
ATOM 1842 C C . LEU A 1 236 ? -5.292 -5.958 25.633 1.00 96.62 236 LEU A C 1
ATOM 1844 O O . LEU A 1 236 ? -5.792 -7.081 25.596 1.00 96.62 236 LEU A O 1
ATOM 1848 N N . VAL A 1 237 ? -3.984 -5.749 25.472 1.00 96.81 237 VAL A N 1
ATOM 1849 C CA . VAL A 1 237 ? -3.026 -6.824 25.170 1.00 96.81 237 VAL A CA 1
ATOM 1850 C C . VAL A 1 237 ? -2.846 -7.757 26.363 1.00 96.81 237 VAL A C 1
ATOM 1852 O O . VAL A 1 237 ? -2.901 -8.969 26.184 1.00 96.81 237 VAL A O 1
ATOM 1855 N N . SER A 1 238 ? -2.727 -7.226 27.584 1.00 95.75 238 SER A N 1
ATOM 1856 C CA . SER A 1 238 ? -2.608 -8.056 28.795 1.00 95.75 238 SER A CA 1
ATOM 1857 C C . SER A 1 238 ? -3.838 -8.934 29.034 1.00 95.75 238 SER A C 1
ATOM 1859 O O . SER A 1 238 ? -3.718 -10.051 29.540 1.00 95.75 238 SER A O 1
ATOM 1861 N N . ARG A 1 239 ? -5.036 -8.463 28.656 1.00 94.00 239 ARG A N 1
ATOM 1862 C CA . ARG A 1 239 ? -6.275 -9.231 28.829 1.00 94.00 239 ARG A CA 1
ATOM 1863 C C . ARG A 1 239 ? -6.594 -10.150 27.654 1.00 94.00 239 ARG A C 1
ATOM 1865 O O . ARG A 1 239 ? -7.190 -11.202 27.866 1.00 94.00 239 ARG A O 1
ATOM 1872 N N . CYS A 1 240 ? -6.231 -9.751 26.438 1.00 93.56 240 CYS A N 1
ATOM 1873 C CA . CYS A 1 240 ? -6.572 -10.437 25.193 1.00 93.56 240 CYS A CA 1
ATOM 1874 C C . CYS A 1 240 ? -5.362 -10.500 24.234 1.00 93.56 240 CYS A C 1
ATOM 1876 O O . CYS A 1 240 ? -5.438 -9.953 23.131 1.00 93.56 240 CYS A O 1
ATOM 1878 N N . PRO A 1 241 ? -4.259 -11.191 24.585 1.00 95.25 241 PRO A N 1
ATOM 1879 C CA . PRO A 1 241 ? -3.041 -11.197 23.764 1.00 95.25 241 PRO A CA 1
ATOM 1880 C C . PRO A 1 241 ? -3.263 -11.819 22.378 1.00 95.25 241 PRO A C 1
ATOM 1882 O O . PRO A 1 241 ? -2.642 -11.410 21.402 1.00 95.25 241 PRO A O 1
ATOM 1885 N N . GLY A 1 242 ? -4.216 -12.750 22.246 1.00 94.69 242 GLY A N 1
ATOM 1886 C CA . GLY A 1 242 ? -4.587 -13.330 20.951 1.00 94.69 242 GLY A CA 1
ATOM 1887 C C . GLY A 1 242 ? -5.110 -12.304 19.936 1.00 94.69 242 GLY A C 1
ATOM 1888 O O . GLY A 1 242 ? -4.991 -12.527 18.737 1.00 94.69 242 GLY A O 1
ATOM 1889 N N . HIS A 1 243 ? -5.627 -11.150 20.381 1.00 95.75 243 HIS A N 1
ATOM 1890 C CA . HIS A 1 243 ? -6.104 -10.094 19.479 1.00 95.75 243 HIS A CA 1
ATOM 1891 C C . HIS A 1 243 ? -4.990 -9.445 18.647 1.00 95.75 243 HIS A C 1
ATOM 1893 O O . HIS A 1 243 ? -5.316 -8.763 17.680 1.00 95.75 243 HIS A O 1
ATOM 1899 N N . LEU A 1 244 ? -3.714 -9.657 18.990 1.00 97.38 244 LEU A N 1
ATOM 1900 C CA . LEU A 1 244 ? -2.559 -9.149 18.242 1.00 97.38 244 LEU A CA 1
ATOM 1901 C C . LEU A 1 244 ? -2.466 -9.707 16.813 1.00 97.38 244 LEU A C 1
ATOM 1903 O O . LEU A 1 244 ? -1.933 -9.034 15.936 1.00 97.38 244 LEU A O 1
ATOM 1907 N N . ILE A 1 245 ? -2.982 -10.919 16.586 1.00 97.19 245 ILE A N 1
ATOM 1908 C CA . ILE A 1 245 ? -2.877 -11.640 15.305 1.00 97.19 245 ILE A CA 1
ATOM 1909 C C . ILE A 1 245 ? -4.237 -12.003 14.701 1.00 97.19 245 ILE A C 1
ATOM 1911 O O . ILE A 1 245 ? -4.295 -12.673 13.671 1.00 97.19 245 ILE A O 1
ATOM 1915 N N . VAL A 1 246 ? -5.343 -11.590 15.334 1.00 96.25 246 VAL A N 1
ATOM 1916 C CA . VAL A 1 246 ? -6.674 -11.776 14.741 1.00 96.25 246 VAL A CA 1
ATOM 1917 C C . VAL A 1 246 ? -6.715 -11.009 13.429 1.00 96.25 246 VAL A C 1
ATOM 1919 O O . VAL A 1 246 ? -6.348 -9.841 13.383 1.00 96.25 246 VAL A O 1
ATOM 1922 N N . GLN A 1 247 ? -7.159 -11.692 12.385 1.00 96.81 247 GLN A N 1
ATOM 1923 C CA . GLN A 1 247 ? -7.354 -11.138 11.059 1.00 96.81 247 GLN A CA 1
ATOM 1924 C C . GLN A 1 247 ? -8.805 -10.674 10.910 1.00 96.81 247 GLN A C 1
ATOM 1926 O O . GLN A 1 247 ? -9.731 -11.416 11.246 1.00 96.81 247 GLN A O 1
ATOM 1931 N N . ASP A 1 248 ? -9.002 -9.455 10.416 1.00 95.75 248 ASP A N 1
ATOM 1932 C CA . ASP A 1 248 ? -10.328 -8.933 10.084 1.00 95.75 248 ASP A CA 1
ATOM 1933 C C . ASP A 1 248 ? -10.874 -9.508 8.756 1.00 95.75 248 ASP A C 1
ATOM 1935 O O . ASP A 1 248 ? -10.299 -10.411 8.148 1.00 95.75 248 ASP A O 1
ATOM 1939 N N . VAL A 1 249 ? -12.002 -8.989 8.263 1.00 94.69 249 VAL A N 1
ATOM 1940 C CA . VAL A 1 249 ? -12.593 -9.408 6.971 1.00 94.69 249 VAL A CA 1
ATOM 1941 C C . VAL A 1 249 ? -11.723 -9.118 5.742 1.00 94.69 249 VAL A C 1
ATOM 1943 O O . VAL A 1 249 ? -11.942 -9.711 4.685 1.00 94.69 249 VAL A O 1
ATOM 1946 N N . TRP A 1 250 ? -10.744 -8.220 5.853 1.00 95.06 250 TRP A N 1
ATOM 1947 C CA . TRP A 1 250 ? -9.734 -7.968 4.823 1.00 95.06 250 TRP A CA 1
ATOM 1948 C C . TRP A 1 250 ? -8.462 -8.785 5.074 1.00 95.06 250 TRP A C 1
ATOM 1950 O O . TRP A 1 250 ? -7.459 -8.586 4.393 1.00 95.06 250 TRP A O 1
ATOM 1960 N N . ASN A 1 251 ? -8.519 -9.735 6.007 1.00 96.44 251 ASN A N 1
ATOM 1961 C CA . ASN A 1 251 ? -7.431 -10.491 6.608 1.00 96.44 251 ASN A CA 1
ATOM 1962 C C . ASN A 1 251 ? -6.215 -9.645 7.009 1.00 96.44 251 ASN A C 1
ATOM 1964 O O . ASN A 1 251 ? -5.075 -10.043 6.776 1.00 96.44 251 ASN A O 1
ATOM 1968 N N . GLU A 1 252 ? -6.465 -8.469 7.576 1.00 97.00 252 GLU A N 1
ATOM 1969 C CA . GLU A 1 252 ? -5.424 -7.620 8.144 1.00 97.00 252 GLU A CA 1
ATOM 1970 C C . GLU A 1 252 ? -5.423 -7.706 9.669 1.00 97.00 252 GLU A C 1
ATOM 1972 O O . GLU A 1 252 ? -6.459 -7.956 10.280 1.00 97.00 252 GLU A O 1
ATOM 1977 N N . ILE A 1 253 ? -4.250 -7.495 10.271 1.00 98.00 253 ILE A N 1
ATOM 1978 C CA . ILE A 1 253 ? -4.048 -7.512 11.728 1.00 98.00 253 ILE A CA 1
ATOM 1979 C C . ILE A 1 253 ? -3.911 -6.081 12.284 1.00 98.00 253 ILE A C 1
ATOM 1981 O O . ILE A 1 253 ? -3.610 -5.155 11.520 1.00 98.00 253 ILE A O 1
ATOM 1985 N N . PRO A 1 254 ? -4.033 -5.854 13.610 1.00 98.38 254 PRO A N 1
ATOM 1986 C CA . PRO A 1 254 ? -3.972 -4.509 14.190 1.00 98.38 254 PRO A CA 1
ATOM 1987 C C . PRO A 1 254 ? -2.681 -3.739 13.889 1.00 98.38 254 PRO A C 1
ATOM 1989 O O . PRO A 1 254 ? -2.724 -2.518 13.738 1.00 98.38 254 PRO A O 1
ATOM 1992 N N . LEU A 1 255 ? -1.543 -4.436 13.769 1.00 98.50 255 LEU A N 1
ATOM 1993 C CA . LEU A 1 255 ? -0.254 -3.806 13.469 1.00 98.50 255 LEU A CA 1
ATOM 1994 C C . LEU A 1 255 ? -0.286 -3.028 12.145 1.00 98.50 255 LEU A C 1
ATOM 1996 O O . LEU A 1 255 ? 0.243 -1.919 12.092 1.00 98.50 255 LEU A O 1
ATOM 2000 N N . LEU A 1 256 ? -0.961 -3.542 11.108 1.00 98.25 256 LEU A N 1
ATOM 2001 C CA . LEU A 1 256 ? -1.090 -2.812 9.844 1.00 98.25 256 LEU A CA 1
ATOM 2002 C C . LEU A 1 256 ? -1.772 -1.460 10.059 1.00 98.25 256 LEU A C 1
ATOM 2004 O O . LEU A 1 256 ? -1.321 -0.455 9.520 1.00 98.25 256 LEU A O 1
ATOM 2008 N N . TYR A 1 257 ? -2.859 -1.422 10.829 1.00 97.75 257 TYR A N 1
ATOM 2009 C CA . TYR A 1 257 ? -3.631 -0.198 11.039 1.00 97.75 257 TYR A CA 1
ATOM 2010 C C . TYR A 1 257 ? -2.839 0.863 11.808 1.00 97.75 257 TYR A C 1
ATOM 2012 O O . TYR A 1 257 ? -2.938 2.043 11.474 1.00 97.75 257 TYR A O 1
ATOM 2020 N N . LEU A 1 258 ? -1.986 0.449 12.754 1.00 97.62 258 LEU A N 1
ATOM 2021 C CA . LEU A 1 258 ? -1.040 1.349 13.421 1.00 97.62 258 LEU A CA 1
ATOM 2022 C C . LEU A 1 258 ? -0.032 1.948 12.435 1.00 97.62 258 LEU A C 1
ATOM 2024 O O . LEU A 1 258 ? 0.222 3.150 12.469 1.00 97.62 258 LEU A O 1
ATOM 2028 N N . LEU A 1 259 ? 0.529 1.123 11.547 1.00 97.75 259 LEU A N 1
ATOM 2029 C CA . LEU A 1 259 ? 1.506 1.552 10.541 1.00 97.75 259 LEU A CA 1
ATOM 2030 C C . LEU A 1 259 ? 0.866 2.464 9.489 1.00 97.75 259 LEU A C 1
ATOM 2032 O O . LEU A 1 259 ? 1.381 3.542 9.188 1.00 97.75 259 LEU A O 1
ATOM 2036 N N . TRP A 1 260 ? -0.310 2.083 8.984 1.00 95.62 260 TRP A N 1
ATOM 2037 C CA . TRP A 1 260 ? -1.090 2.880 8.042 1.00 95.62 260 TRP A CA 1
ATOM 2038 C C . TRP A 1 260 ? -1.454 4.232 8.657 1.00 95.62 260 TRP A C 1
ATOM 2040 O O . TRP A 1 260 ? -1.221 5.281 8.053 1.00 95.62 260 TRP A O 1
ATOM 2050 N N . GLY A 1 261 ? -1.933 4.208 9.899 1.00 93.81 261 GLY A N 1
ATOM 2051 C CA . GLY A 1 261 ? -2.224 5.382 10.703 1.00 93.81 261 GLY A CA 1
ATOM 2052 C C . GLY A 1 261 ? -0.996 6.130 11.208 1.00 93.81 261 GLY A C 1
ATOM 2053 O O . GLY A 1 261 ? -1.188 7.156 11.839 1.00 93.81 261 GLY A O 1
ATOM 2054 N N . GLN A 1 262 ? 0.239 5.684 10.956 1.00 95.31 262 GLN A N 1
ATOM 2055 C CA . GLN A 1 262 ? 1.464 6.285 11.507 1.00 95.31 262 GLN A CA 1
ATOM 2056 C C . GLN A 1 262 ? 1.319 6.603 13.007 1.00 95.31 262 GLN A C 1
ATOM 2058 O O . GLN A 1 262 ? 1.456 7.757 13.431 1.00 95.31 262 GLN A O 1
ATOM 2063 N N . ALA A 1 263 ? 0.945 5.589 13.786 1.00 95.88 263 ALA A N 1
ATOM 2064 C CA . ALA A 1 263 ? 0.858 5.680 15.236 1.00 95.88 263 ALA A CA 1
ATOM 2065 C C . ALA A 1 263 ? 2.242 5.995 15.849 1.00 95.88 263 ALA A C 1
ATOM 2067 O O . ALA A 1 263 ? 3.267 5.646 15.248 1.00 95.88 263 ALA A O 1
ATOM 2068 N N . PRO A 1 264 ? 2.296 6.633 17.034 1.00 97.56 264 PRO A N 1
ATOM 2069 C CA . PRO A 1 264 ? 3.540 6.898 17.753 1.00 97.56 264 PRO A CA 1
ATOM 2070 C C . PRO A 1 264 ? 4.437 5.657 17.893 1.00 97.56 264 PRO A C 1
ATOM 2072 O O . PRO A 1 264 ? 3.947 4.530 18.007 1.00 97.56 264 PRO A O 1
ATOM 2075 N N . SER A 1 265 ? 5.755 5.863 17.851 1.00 97.31 265 SER A N 1
ATOM 2076 C CA . SER A 1 265 ? 6.745 4.776 17.824 1.00 97.31 265 SER A CA 1
ATOM 2077 C C . SER A 1 265 ? 6.764 3.929 19.084 1.00 97.31 265 SER A C 1
ATOM 2079 O O . SER A 1 265 ? 6.976 2.728 18.984 1.00 97.31 265 SER A O 1
ATOM 2081 N N . ASP A 1 266 ? 6.473 4.505 20.245 1.00 98.06 266 ASP A N 1
ATOM 2082 C CA . ASP A 1 266 ? 6.305 3.791 21.511 1.00 98.06 266 ASP A CA 1
ATOM 2083 C C . ASP A 1 266 ? 5.105 2.828 21.486 1.00 98.06 266 ASP A C 1
ATOM 2085 O O . ASP A 1 266 ? 5.214 1.692 21.947 1.00 98.06 266 ASP A O 1
ATOM 2089 N N . ILE A 1 267 ? 3.986 3.233 20.879 1.00 98.50 267 ILE A N 1
ATOM 2090 C CA . ILE A 1 267 ? 2.795 2.385 20.704 1.00 98.50 267 ILE A CA 1
ATOM 2091 C C . ILE A 1 267 ? 3.099 1.216 19.765 1.00 98.50 267 ILE A C 1
ATOM 2093 O O . ILE A 1 267 ? 2.769 0.067 20.067 1.00 98.50 267 ILE A O 1
ATOM 2097 N N . VAL A 1 268 ? 3.741 1.495 18.627 1.00 98.50 268 VAL A N 1
ATOM 2098 C CA . VAL A 1 268 ? 4.108 0.460 17.649 1.00 98.50 268 VAL A CA 1
ATOM 2099 C C . VAL A 1 268 ? 5.159 -0.489 18.220 1.00 98.50 268 VAL A C 1
ATOM 2101 O O . VAL A 1 268 ? 5.006 -1.699 18.080 1.00 98.50 268 VAL A O 1
ATOM 2104 N N . ALA A 1 269 ? 6.164 0.034 18.928 1.00 98.38 269 ALA A N 1
ATOM 2105 C CA . ALA A 1 269 ? 7.166 -0.757 19.636 1.00 98.38 269 ALA A CA 1
ATOM 2106 C C . ALA A 1 269 ? 6.520 -1.689 20.664 1.00 98.38 269 ALA A C 1
ATOM 2108 O O . ALA A 1 269 ? 6.830 -2.877 20.704 1.00 98.38 269 ALA A O 1
ATOM 2109 N N . PHE A 1 270 ? 5.588 -1.171 21.470 1.00 98.62 270 PHE A N 1
ATOM 2110 C CA . PHE A 1 270 ? 4.854 -1.973 22.443 1.00 98.62 270 PHE A CA 1
ATOM 2111 C C . PHE A 1 270 ? 4.093 -3.124 21.771 1.00 98.62 270 PHE A C 1
ATOM 2113 O O . PHE A 1 270 ? 4.211 -4.272 22.203 1.00 98.62 270 PHE A O 1
ATOM 2120 N N . VAL A 1 271 ? 3.348 -2.846 20.697 1.00 98.56 271 VAL A N 1
ATOM 2121 C CA . VAL A 1 271 ? 2.575 -3.874 19.982 1.00 98.56 271 VAL A CA 1
ATOM 2122 C C . VAL A 1 271 ? 3.487 -4.892 19.295 1.00 98.56 271 VAL A C 1
ATOM 2124 O O . VAL A 1 271 ? 3.231 -6.088 19.408 1.00 98.56 271 VAL A O 1
ATOM 2127 N N . ALA A 1 272 ? 4.570 -4.455 18.649 1.00 98.44 272 ALA A N 1
ATOM 2128 C CA . ALA A 1 272 ? 5.536 -5.346 18.009 1.00 98.44 272 ALA A CA 1
ATOM 2129 C C . ALA A 1 272 ? 6.226 -6.269 19.028 1.00 98.44 272 ALA A C 1
ATOM 2131 O O . ALA A 1 272 ? 6.238 -7.484 18.843 1.00 98.44 272 ALA A O 1
ATOM 2132 N N . ASN A 1 273 ? 6.711 -5.720 20.147 1.00 98.44 273 ASN A N 1
ATOM 2133 C CA . ASN A 1 273 ? 7.302 -6.512 21.229 1.00 98.44 273 ASN A CA 1
ATOM 2134 C C . ASN A 1 273 ? 6.290 -7.492 21.834 1.00 98.44 273 ASN A C 1
ATOM 2136 O O . ASN A 1 273 ? 6.627 -8.647 22.078 1.00 98.44 273 ASN A O 1
ATOM 2140 N N . SER A 1 274 ? 5.034 -7.070 21.996 1.00 98.25 274 SER A N 1
ATOM 2141 C CA . SER A 1 274 ? 3.966 -7.955 22.469 1.00 98.25 274 SER A CA 1
ATOM 2142 C C . SER A 1 274 ? 3.693 -9.099 21.485 1.00 98.25 274 SER A C 1
ATOM 2144 O O . SER A 1 274 ? 3.440 -10.225 21.901 1.00 98.25 274 SER A O 1
ATOM 2146 N N . MET A 1 275 ? 3.755 -8.853 20.173 1.00 98.19 275 MET A N 1
ATOM 2147 C CA . MET A 1 275 ? 3.640 -9.923 19.174 1.00 98.19 275 MET A CA 1
ATOM 2148 C C . MET A 1 275 ? 4.791 -10.922 19.286 1.00 98.19 275 MET A C 1
ATOM 2150 O O . MET A 1 275 ? 4.546 -12.120 19.242 1.00 98.19 275 MET A O 1
ATOM 2154 N N . ILE A 1 276 ? 6.024 -10.453 19.477 1.00 97.44 276 ILE A N 1
ATOM 2155 C CA . ILE A 1 276 ? 7.187 -11.332 19.665 1.00 97.44 276 ILE A CA 1
ATOM 2156 C C . ILE A 1 276 ? 7.031 -12.167 20.941 1.00 97.44 276 ILE A C 1
ATOM 2158 O O . ILE A 1 276 ? 7.275 -13.368 20.917 1.00 97.44 276 ILE A O 1
ATOM 2162 N N . GLU A 1 277 ? 6.596 -11.552 22.040 1.00 97.44 277 GLU A N 1
ATOM 2163 C CA . GLU A 1 277 ? 6.434 -12.221 23.333 1.00 97.44 277 GLU A CA 1
ATOM 2164 C C . GLU A 1 277 ? 5.308 -13.266 23.307 1.00 97.44 277 GLU A C 1
ATOM 2166 O O . GLU A 1 277 ? 5.516 -14.428 23.659 1.00 97.44 277 GLU A O 1
ATOM 2171 N N . TYR A 1 278 ? 4.110 -12.873 22.865 1.00 96.88 278 TYR A N 1
ATOM 2172 C CA . TYR A 1 278 ? 2.916 -13.715 22.963 1.00 96.88 278 TYR A CA 1
ATOM 2173 C C . TYR A 1 278 ? 2.656 -14.576 21.720 1.00 96.88 278 TYR A C 1
ATOM 2175 O O . TYR A 1 278 ? 1.876 -15.522 21.808 1.00 96.88 278 TYR A O 1
ATOM 2183 N N . GLN A 1 279 ? 3.243 -14.244 20.565 1.00 94.62 279 GLN A N 1
ATOM 2184 C CA . GLN A 1 279 ? 2.926 -14.831 19.253 1.00 94.62 279 GLN A CA 1
ATOM 2185 C C . GLN A 1 279 ? 4.193 -15.110 18.417 1.00 94.62 279 GLN A C 1
ATOM 2187 O O . GLN A 1 279 ? 4.200 -14.894 17.207 1.00 94.62 279 GLN A O 1
ATOM 2192 N N . HIS A 1 280 ? 5.269 -15.598 19.041 1.00 94.25 280 HIS A N 1
ATOM 2193 C CA . HIS A 1 280 ? 6.577 -15.811 18.395 1.00 94.25 280 HIS A CA 1
ATOM 2194 C C . HIS A 1 280 ? 6.560 -16.707 17.139 1.00 94.25 280 HIS A C 1
ATOM 2196 O O . HIS A 1 280 ? 7.421 -16.555 16.276 1.00 94.25 280 HIS A O 1
ATOM 2202 N N . GLU A 1 281 ? 5.597 -17.627 17.014 1.00 96.75 281 GLU A N 1
ATOM 2203 C CA . GLU A 1 281 ? 5.449 -18.495 15.832 1.00 96.75 281 GLU A CA 1
ATOM 2204 C C . GLU A 1 281 ? 4.691 -17.825 14.673 1.00 96.75 281 GLU A C 1
ATOM 2206 O O . GLU A 1 281 ? 4.672 -18.346 13.557 1.00 96.75 281 GLU A O 1
ATOM 2211 N N . TYR A 1 282 ? 4.044 -16.680 14.910 1.00 96.88 282 TYR A N 1
ATOM 2212 C CA . TYR A 1 282 ? 3.249 -16.008 13.890 1.00 96.88 282 TYR A CA 1
ATOM 2213 C C . TYR A 1 282 ? 4.147 -15.313 12.858 1.00 96.88 282 TYR A C 1
ATOM 2215 O O . TYR A 1 282 ? 4.890 -14.375 13.162 1.00 96.88 282 TYR A O 1
ATOM 2223 N N . ILE A 1 283 ? 4.040 -15.750 11.603 1.00 96.88 283 ILE A N 1
ATOM 2224 C CA . ILE A 1 283 ? 4.742 -15.151 10.466 1.00 96.88 283 ILE A CA 1
ATOM 2225 C C . ILE A 1 283 ? 3.862 -14.050 9.875 1.00 96.88 283 ILE A C 1
ATOM 2227 O O . ILE A 1 283 ? 2.739 -14.306 9.439 1.00 96.88 283 ILE A O 1
ATOM 2231 N N . ILE A 1 284 ? 4.374 -12.819 9.854 1.00 97.00 284 ILE A N 1
ATOM 2232 C CA . ILE A 1 284 ? 3.655 -11.674 9.299 1.00 97.00 284 ILE A CA 1
ATOM 2233 C C . ILE A 1 284 ? 3.787 -11.697 7.772 1.00 97.00 284 ILE A C 1
ATOM 2235 O O . ILE A 1 284 ? 4.889 -11.749 7.227 1.00 97.00 284 ILE A O 1
ATOM 2239 N N . ASP A 1 285 ? 2.656 -11.607 7.074 1.00 96.94 285 ASP A N 1
ATOM 2240 C CA . ASP A 1 285 ? 2.616 -11.440 5.619 1.00 96.94 285 ASP A CA 1
ATOM 2241 C C . ASP A 1 285 ? 2.889 -9.971 5.240 1.00 96.94 285 ASP A C 1
ATOM 2243 O O . ASP A 1 285 ? 1.986 -9.174 4.969 1.00 96.94 285 ASP A O 1
ATOM 2247 N N . TRP A 1 286 ? 4.169 -9.592 5.276 1.00 97.25 286 TRP A N 1
ATOM 2248 C CA . TRP A 1 286 ? 4.619 -8.231 4.971 1.00 97.25 286 TRP A CA 1
ATOM 2249 C C . TRP A 1 286 ? 4.292 -7.803 3.538 1.00 97.25 286 TRP A C 1
ATOM 2251 O O . TRP A 1 286 ? 3.956 -6.641 3.302 1.00 97.25 286 TRP A O 1
ATOM 2261 N N . GLY A 1 287 ? 4.362 -8.737 2.583 1.00 97.00 287 GLY A N 1
ATOM 2262 C CA . GLY A 1 287 ? 4.042 -8.474 1.181 1.00 97.00 287 GLY A CA 1
ATOM 2263 C C . GLY A 1 287 ? 2.592 -8.040 1.017 1.00 97.00 287 GLY A C 1
ATOM 2264 O O . GLY A 1 287 ? 2.320 -7.028 0.369 1.00 97.00 287 GLY A O 1
ATOM 2265 N N . ARG A 1 288 ? 1.671 -8.741 1.682 1.00 96.56 288 ARG A N 1
ATOM 2266 C CA . ARG A 1 288 ? 0.260 -8.365 1.720 1.00 96.56 288 ARG A CA 1
ATOM 2267 C C . ARG A 1 288 ? 0.019 -7.027 2.411 1.00 96.56 288 ARG A C 1
ATOM 2269 O O . ARG A 1 288 ? -0.757 -6.227 1.896 1.00 96.56 288 ARG A O 1
ATOM 2276 N N . MET A 1 289 ? 0.678 -6.753 3.536 1.00 97.69 289 MET A N 1
ATOM 2277 C CA . MET A 1 289 ? 0.539 -5.457 4.210 1.00 97.69 289 MET A CA 1
ATOM 2278 C C . MET A 1 289 ? 0.937 -4.295 3.288 1.00 97.69 289 MET A C 1
ATOM 2280 O O . MET A 1 289 ? 0.194 -3.319 3.171 1.00 97.69 289 MET A O 1
ATOM 2284 N N . ILE A 1 290 ? 2.066 -4.419 2.580 1.00 97.38 290 ILE A N 1
ATOM 2285 C CA . ILE A 1 290 ? 2.505 -3.426 1.587 1.00 97.38 290 ILE A CA 1
ATOM 2286 C C . ILE A 1 290 ? 1.491 -3.336 0.440 1.00 97.38 290 ILE A C 1
ATOM 2288 O O . ILE A 1 290 ? 1.123 -2.232 0.040 1.00 97.38 290 ILE A O 1
ATOM 2292 N N . GLU A 1 291 ? 0.969 -4.465 -0.049 1.00 96.62 291 GLU A N 1
ATOM 2293 C CA . GLU A 1 291 ? -0.069 -4.474 -1.085 1.00 96.62 291 GLU A CA 1
ATOM 2294 C C . GLU A 1 291 ? -1.332 -3.728 -0.642 1.00 96.62 291 GLU A C 1
ATOM 2296 O O . GLU A 1 291 ? -1.912 -2.969 -1.426 1.00 96.62 291 GLU A O 1
ATOM 2301 N N . THR A 1 292 ? -1.750 -3.908 0.611 1.00 95.94 292 THR A N 1
ATOM 2302 C CA . THR A 1 292 ? -2.893 -3.211 1.196 1.00 95.94 292 THR A CA 1
ATOM 2303 C C . THR A 1 292 ? -2.625 -1.710 1.309 1.00 95.94 292 THR A C 1
ATOM 2305 O O . THR A 1 292 ? -3.479 -0.924 0.894 1.00 95.94 292 THR A O 1
ATOM 2308 N N . LEU A 1 293 ? -1.436 -1.292 1.759 1.00 95.88 293 LEU A N 1
ATOM 2309 C CA . LEU A 1 293 ? -1.040 0.123 1.781 1.00 95.88 293 LEU A CA 1
ATOM 2310 C C . LEU A 1 293 ? -1.020 0.731 0.369 1.00 95.88 293 LEU A C 1
ATOM 2312 O O . LEU A 1 293 ? -1.560 1.818 0.163 1.00 95.88 293 LEU A O 1
ATOM 2316 N N . CYS A 1 294 ? -0.481 0.020 -0.625 1.00 95.81 294 CYS A N 1
ATOM 2317 C CA . CYS A 1 294 ? -0.482 0.452 -2.024 1.00 95.81 294 CYS A CA 1
ATOM 2318 C C . CYS A 1 294 ? -1.902 0.533 -2.601 1.00 95.81 294 CYS A C 1
ATOM 2320 O O . CYS A 1 294 ? -2.259 1.523 -3.236 1.00 95.81 294 CYS A O 1
ATOM 2322 N N . THR A 1 295 ? -2.742 -0.476 -2.361 1.00 93.56 295 THR A N 1
ATOM 2323 C CA . THR A 1 295 ? -4.153 -0.478 -2.787 1.00 93.56 295 THR A CA 1
ATOM 2324 C C . THR A 1 295 ? -4.903 0.698 -2.173 1.00 93.56 295 THR A C 1
ATOM 2326 O O . THR A 1 295 ? -5.704 1.349 -2.845 1.00 93.56 295 THR A O 1
ATOM 2329 N N . GLY A 1 296 ? -4.606 0.976 -0.904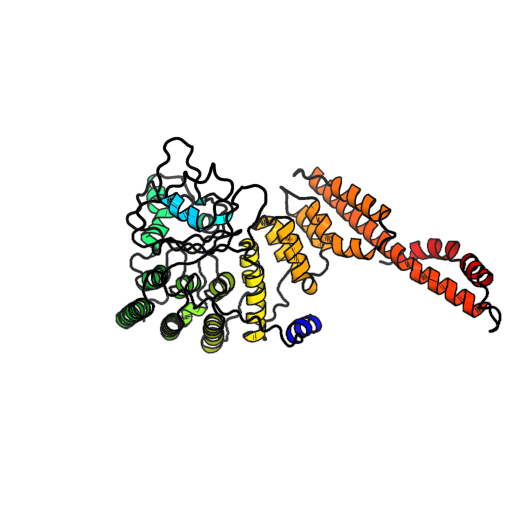 1.00 92.25 296 GLY A N 1
ATOM 2330 C CA . GLY A 1 296 ? -5.170 2.070 -0.143 1.00 92.25 296 GLY A CA 1
ATOM 2331 C C . GLY A 1 296 ? -4.601 3.445 -0.484 1.00 92.25 296 GLY A C 1
ATOM 2332 O O . GLY A 1 296 ? -5.128 4.419 0.044 1.00 92.25 296 GLY A O 1
ATOM 2333 N N . LEU A 1 297 ? -3.568 3.524 -1.336 1.00 93.19 297 LEU A N 1
ATOM 2334 C CA . LEU A 1 297 ? -2.786 4.735 -1.622 1.00 93.19 297 LEU A CA 1
ATOM 2335 C C . LEU A 1 297 ? -2.346 5.446 -0.341 1.00 93.19 297 LEU A C 1
ATOM 2337 O O . LEU A 1 297 ? -2.481 6.662 -0.196 1.00 93.19 297 LEU A O 1
ATOM 2341 N N . ALA A 1 298 ? -1.843 4.656 0.609 1.00 91.88 298 ALA A N 1
ATOM 2342 C CA . ALA A 1 298 ? -1.280 5.162 1.846 1.00 91.88 298 ALA A CA 1
ATOM 2343 C C . ALA A 1 298 ? -0.100 6.114 1.559 1.00 91.88 298 ALA A C 1
ATOM 2345 O O . ALA A 1 298 ? 0.590 5.959 0.547 1.00 91.88 298 ALA A O 1
ATOM 2346 N N . PRO A 1 299 ? 0.180 7.086 2.438 1.00 92.06 299 PRO A N 1
ATOM 2347 C CA . PRO A 1 299 ? 1.384 7.903 2.317 1.00 92.06 299 PRO A CA 1
ATOM 2348 C C . PRO A 1 299 ? 2.647 7.026 2.330 1.00 92.06 299 PRO A C 1
ATOM 2350 O O . PRO A 1 299 ? 2.697 6.052 3.082 1.00 92.06 299 PRO A O 1
ATOM 2353 N N . PHE A 1 300 ? 3.694 7.385 1.575 1.00 93.75 300 PHE A N 1
ATOM 2354 C CA . PHE A 1 300 ? 4.953 6.611 1.565 1.00 93.75 300 PHE A CA 1
ATOM 2355 C C . PHE A 1 300 ? 5.574 6.476 2.954 1.00 93.75 300 PHE A C 1
ATOM 2357 O O . PHE A 1 300 ? 6.065 5.410 3.298 1.00 93.75 300 PHE A O 1
ATOM 2364 N N . ALA A 1 301 ? 5.412 7.491 3.808 1.00 93.25 301 ALA A N 1
ATOM 2365 C CA . ALA A 1 301 ? 5.834 7.425 5.203 1.00 93.25 301 ALA A CA 1
ATOM 2366 C C . ALA A 1 301 ? 5.218 6.242 5.980 1.00 93.25 301 ALA A C 1
ATOM 2368 O O . ALA A 1 301 ? 5.833 5.766 6.927 1.00 93.25 301 ALA A O 1
ATOM 2369 N N . SER A 1 302 ? 4.035 5.743 5.598 1.00 95.56 302 SER A N 1
ATOM 2370 C CA . SER A 1 302 ? 3.440 4.540 6.201 1.00 95.56 302 SER A CA 1
ATOM 2371 C C . SER A 1 302 ? 4.122 3.251 5.725 1.00 95.56 302 SER A C 1
ATOM 2373 O O . SER A 1 302 ? 4.270 2.318 6.509 1.00 95.56 302 SER A O 1
ATOM 2375 N N . ILE A 1 303 ? 4.554 3.195 4.460 1.00 96.56 303 ILE A N 1
ATOM 2376 C CA . ILE A 1 303 ? 5.307 2.058 3.910 1.00 96.56 303 ILE A CA 1
ATOM 2377 C C . ILE A 1 303 ? 6.729 2.062 4.479 1.00 96.56 303 ILE A C 1
ATOM 2379 O O . ILE A 1 303 ? 7.183 1.031 4.959 1.00 96.56 303 ILE A O 1
ATOM 2383 N N . ASP A 1 304 ? 7.397 3.216 4.518 1.00 96.31 304 ASP A N 1
ATOM 2384 C CA . ASP A 1 304 ? 8.721 3.362 5.138 1.00 96.31 304 ASP A CA 1
ATOM 2385 C C . ASP A 1 304 ? 8.693 2.911 6.598 1.00 96.31 304 ASP A C 1
ATOM 2387 O O . ASP A 1 304 ? 9.531 2.124 7.028 1.00 96.31 304 ASP A O 1
ATOM 2391 N N . TYR A 1 305 ? 7.664 3.327 7.339 1.00 97.56 305 TYR A N 1
ATOM 2392 C CA . TYR A 1 305 ? 7.506 2.940 8.734 1.00 97.56 305 TYR A CA 1
ATOM 2393 C C . TYR A 1 305 ? 7.284 1.432 8.915 1.00 97.56 305 TYR A C 1
ATOM 2395 O O . TYR A 1 305 ? 7.798 0.838 9.861 1.00 97.56 305 TYR A O 1
ATOM 2403 N N . LEU A 1 306 ? 6.570 0.784 7.989 1.00 97.81 306 LEU A N 1
ATOM 2404 C CA . LEU A 1 306 ? 6.443 -0.673 7.965 1.00 97.81 306 LEU A CA 1
ATOM 2405 C C . LEU A 1 306 ? 7.803 -1.351 7.753 1.00 97.81 306 LEU A C 1
ATOM 2407 O O . LEU A 1 306 ? 8.116 -2.309 8.461 1.00 97.81 306 LEU A O 1
ATOM 2411 N N . LEU A 1 307 ? 8.616 -0.854 6.813 1.00 96.75 307 LEU A N 1
ATOM 2412 C CA . LEU A 1 307 ? 9.954 -1.392 6.547 1.00 96.75 307 LEU A CA 1
ATOM 2413 C C . LEU A 1 307 ? 10.877 -1.225 7.763 1.00 96.75 307 LEU A C 1
ATOM 2415 O O . LEU A 1 307 ? 11.574 -2.171 8.128 1.00 96.75 307 LEU A O 1
ATOM 2419 N N . GLU A 1 308 ? 10.845 -0.060 8.415 1.00 97.19 308 GLU A N 1
ATOM 2420 C CA . GLU A 1 308 ? 11.588 0.220 9.652 1.00 97.19 308 GLU A CA 1
ATOM 2421 C C . GLU A 1 308 ? 11.197 -0.759 10.772 1.00 97.19 308 GLU A C 1
ATOM 2423 O O . GLU A 1 308 ? 12.061 -1.355 11.416 1.00 97.19 308 GLU A O 1
ATOM 2428 N N . VAL A 1 309 ? 9.895 -0.981 10.982 1.00 97.75 309 VAL A N 1
ATOM 2429 C CA . VAL A 1 309 ? 9.388 -1.885 12.028 1.00 97.75 309 VAL A CA 1
ATOM 2430 C C . VAL A 1 309 ? 9.744 -3.341 11.746 1.00 97.75 309 VAL A C 1
ATOM 2432 O O . VAL A 1 309 ? 10.139 -4.053 12.670 1.00 97.75 309 VAL A O 1
ATOM 2435 N N . ASN A 1 310 ? 9.667 -3.787 10.489 1.00 97.50 310 ASN A N 1
ATOM 2436 C CA . ASN A 1 310 ? 10.154 -5.111 10.104 1.00 97.50 310 ASN A CA 1
ATOM 2437 C C . ASN A 1 310 ? 11.646 -5.271 10.442 1.00 97.50 310 ASN A C 1
ATOM 2439 O O . ASN A 1 310 ? 12.013 -6.229 11.116 1.00 97.50 310 ASN A O 1
ATOM 2443 N N . GLN A 1 311 ? 12.489 -4.317 10.040 1.00 96.06 311 GLN A N 1
ATOM 2444 C CA . GLN A 1 311 ? 13.934 -4.389 10.278 1.00 96.06 311 GLN A CA 1
ATOM 2445 C C . GLN A 1 311 ? 14.287 -4.374 11.770 1.00 96.06 311 GLN A C 1
ATOM 2447 O O . GLN A 1 311 ? 15.180 -5.103 12.196 1.00 96.06 311 GLN A O 1
ATOM 2452 N N . MET A 1 312 ? 13.592 -3.551 12.558 1.00 97.25 312 MET A N 1
ATOM 2453 C CA . MET A 1 312 ? 13.901 -3.349 13.973 1.00 97.25 312 MET A CA 1
ATOM 2454 C C . MET A 1 312 ? 13.407 -4.495 14.862 1.00 97.25 312 MET A C 1
ATOM 2456 O O . MET A 1 312 ? 14.133 -4.930 15.752 1.00 97.25 312 MET A O 1
ATOM 2460 N N . TYR A 1 313 ? 12.184 -4.982 14.636 1.00 97.44 313 TYR A N 1
ATOM 2461 C CA . TYR A 1 313 ? 11.527 -5.935 15.539 1.00 97.44 313 TYR A CA 1
ATOM 2462 C C . TYR A 1 313 ? 11.446 -7.350 14.963 1.00 97.44 313 TYR A C 1
ATOM 2464 O O . TYR A 1 313 ? 11.424 -8.322 15.713 1.00 97.44 313 TYR A O 1
ATOM 2472 N N . PHE A 1 314 ? 11.450 -7.494 13.638 1.00 97.00 314 PHE A N 1
ATOM 2473 C CA . PHE A 1 314 ? 11.270 -8.779 12.964 1.00 97.00 314 PHE A CA 1
ATOM 2474 C C . PHE A 1 314 ? 12.397 -9.090 11.960 1.00 97.00 314 PHE A C 1
ATOM 2476 O O . PHE A 1 314 ? 12.102 -9.534 10.849 1.00 97.00 314 PHE A O 1
ATOM 2483 N N . PRO A 1 315 ? 13.692 -8.943 12.322 1.00 96.31 315 PRO A N 1
ATOM 2484 C CA . PRO A 1 315 ? 14.802 -9.113 11.376 1.00 96.31 315 PRO A CA 1
ATOM 2485 C C . PRO A 1 315 ? 14.892 -10.529 10.782 1.00 96.31 315 PRO A C 1
ATOM 2487 O O . PRO A 1 315 ? 15.460 -10.722 9.709 1.00 96.31 315 PRO A O 1
ATOM 2490 N N . ASN A 1 316 ? 14.312 -11.521 11.465 1.00 95.44 316 ASN A N 1
ATOM 2491 C CA . ASN A 1 316 ? 14.257 -12.909 11.006 1.00 95.44 316 ASN A CA 1
ATOM 2492 C C . ASN A 1 316 ? 13.139 -13.166 9.979 1.00 95.44 316 ASN A C 1
ATOM 2494 O O . ASN A 1 316 ? 13.145 -14.207 9.327 1.00 95.44 316 ASN A O 1
ATOM 2498 N N . GLN A 1 317 ? 12.178 -12.247 9.832 1.00 94.38 317 GLN A N 1
ATOM 2499 C CA . GLN A 1 317 ? 11.111 -12.327 8.834 1.00 94.38 317 GLN A CA 1
ATOM 2500 C C . GLN A 1 317 ? 11.507 -11.467 7.633 1.00 94.38 317 GLN A C 1
ATOM 2502 O O . GLN A 1 317 ? 11.296 -10.254 7.613 1.00 94.38 317 GLN A O 1
ATOM 2507 N N . THR A 1 318 ? 12.152 -12.086 6.648 1.00 89.81 318 THR A N 1
ATOM 2508 C CA . THR A 1 318 ? 12.769 -11.361 5.537 1.00 89.81 318 THR A CA 1
ATOM 2509 C C . THR A 1 318 ? 11.723 -10.727 4.613 1.00 89.81 318 THR A C 1
ATOM 2511 O O . THR A 1 318 ? 10.740 -11.344 4.219 1.00 89.81 318 THR A O 1
ATOM 2514 N N . LEU A 1 319 ? 11.984 -9.494 4.172 1.00 90.62 319 LEU A N 1
ATOM 2515 C CA . LEU A 1 319 ? 11.221 -8.830 3.100 1.00 90.62 319 LEU A CA 1
ATOM 2516 C C . LEU A 1 319 ? 11.631 -9.302 1.693 1.00 90.62 319 LEU A C 1
ATOM 2518 O O . LEU A 1 319 ? 11.247 -8.689 0.698 1.00 90.62 319 LEU A O 1
ATOM 2522 N N . GLN A 1 320 ? 12.450 -10.353 1.590 1.00 82.88 320 GLN A N 1
ATOM 2523 C CA . GLN A 1 320 ? 12.977 -10.835 0.308 1.00 82.88 320 GLN A CA 1
ATOM 2524 C C . GLN A 1 320 ? 11.872 -11.384 -0.599 1.00 82.88 320 GLN A C 1
ATOM 2526 O O . GLN A 1 320 ? 11.986 -11.276 -1.817 1.00 82.88 320 GLN A O 1
ATOM 2531 N N . ASP A 1 321 ? 10.789 -11.885 -0.006 1.00 85.94 321 ASP A N 1
ATOM 2532 C CA . ASP A 1 321 ? 9.645 -12.436 -0.734 1.00 85.94 321 ASP A CA 1
ATOM 2533 C C . ASP A 1 321 ? 8.652 -11.358 -1.205 1.00 85.94 321 ASP A C 1
ATOM 2535 O O . ASP A 1 321 ? 7.668 -11.661 -1.883 1.00 85.94 321 ASP A O 1
ATOM 2539 N N . VAL A 1 322 ? 8.891 -10.079 -0.882 1.00 93.19 322 VAL A N 1
ATOM 2540 C CA . VAL A 1 322 ? 8.035 -8.981 -1.346 1.00 93.19 322 VAL A CA 1
ATOM 2541 C C . VAL A 1 322 ? 8.276 -8.734 -2.836 1.00 93.19 322 VAL A C 1
ATOM 2543 O O . VAL A 1 322 ? 9.295 -8.174 -3.244 1.00 93.19 322 VAL A O 1
ATOM 2546 N N . ASP A 1 323 ? 7.291 -9.088 -3.663 1.00 93.94 323 ASP A N 1
ATOM 2547 C CA . ASP A 1 323 ? 7.277 -8.728 -5.082 1.00 93.94 323 ASP A CA 1
ATOM 2548 C C . ASP A 1 323 ? 6.924 -7.238 -5.259 1.00 93.94 323 ASP A C 1
ATOM 2550 O O . ASP A 1 323 ? 5.772 -6.854 -5.481 1.00 93.94 323 ASP A O 1
ATOM 2554 N N . TRP A 1 324 ? 7.941 -6.376 -5.206 1.00 93.44 324 TRP A N 1
ATOM 2555 C CA . TRP A 1 324 ? 7.803 -4.936 -5.447 1.00 93.44 324 TRP A CA 1
ATOM 2556 C C . TRP A 1 324 ? 7.250 -4.604 -6.843 1.00 93.44 324 TRP A C 1
ATOM 2558 O O . TRP A 1 324 ? 6.597 -3.571 -7.018 1.00 93.44 324 TRP A O 1
ATOM 2568 N N . ARG A 1 325 ? 7.415 -5.491 -7.838 1.00 91.38 325 ARG A N 1
ATOM 2569 C CA . ARG A 1 325 ? 6.785 -5.322 -9.160 1.00 91.38 325 ARG A CA 1
ATOM 2570 C C . ARG A 1 325 ? 5.277 -5.527 -9.060 1.00 91.38 325 ARG A C 1
ATOM 2572 O O . ARG A 1 325 ? 4.520 -4.786 -9.688 1.00 91.38 325 ARG A O 1
ATOM 2579 N N . SER A 1 326 ? 4.826 -6.494 -8.255 1.00 92.88 326 SER A N 1
ATOM 2580 C CA . SER A 1 326 ? 3.406 -6.652 -7.905 1.00 92.88 326 SER A CA 1
ATOM 2581 C C . SER A 1 326 ? 2.833 -5.383 -7.279 1.00 92.88 326 SER A C 1
ATOM 2583 O O . SER A 1 326 ? 1.737 -4.974 -7.651 1.00 92.88 326 SER A O 1
ATOM 2585 N N . MET A 1 327 ? 3.590 -4.684 -6.429 1.00 95.25 327 MET A N 1
ATOM 2586 C CA . MET A 1 327 ? 3.122 -3.440 -5.798 1.00 95.25 327 MET A CA 1
ATOM 2587 C C . MET A 1 327 ? 2.855 -2.334 -6.820 1.00 95.25 327 MET A C 1
ATOM 2589 O O . MET A 1 327 ? 1.777 -1.738 -6.822 1.00 95.25 327 MET A O 1
ATOM 2593 N N . VAL A 1 328 ? 3.768 -2.124 -7.774 1.00 92.88 328 VAL A N 1
ATOM 2594 C CA . VAL A 1 328 ? 3.543 -1.185 -8.887 1.00 92.88 328 VAL A CA 1
ATOM 2595 C C . VAL A 1 328 ? 2.336 -1.612 -9.733 1.00 92.88 328 VAL A C 1
ATOM 2597 O O . VAL A 1 328 ? 1.520 -0.772 -10.121 1.00 92.88 328 VAL A O 1
ATOM 2600 N N . ARG A 1 329 ? 2.155 -2.918 -9.988 1.00 91.75 329 ARG A N 1
ATOM 2601 C CA . ARG A 1 329 ? 0.961 -3.428 -10.689 1.00 91.75 329 ARG A CA 1
ATOM 2602 C C . ARG A 1 329 ? -0.321 -3.135 -9.909 1.00 91.75 329 ARG A C 1
ATOM 2604 O O . ARG A 1 329 ? -1.301 -2.684 -10.507 1.00 91.75 329 ARG A O 1
ATOM 2611 N N . THR A 1 330 ? -0.317 -3.337 -8.597 1.00 93.62 330 THR A N 1
ATOM 2612 C CA . THR A 1 330 ? -1.429 -3.016 -7.696 1.00 93.62 330 THR A CA 1
ATOM 2613 C C . THR A 1 330 ? -1.764 -1.526 -7.741 1.00 93.62 330 THR A C 1
ATOM 2615 O O . THR A 1 330 ? -2.937 -1.180 -7.911 1.00 93.62 330 THR A O 1
ATOM 2618 N N . LEU A 1 331 ? -0.757 -0.646 -7.711 1.00 92.50 331 LEU A N 1
ATOM 2619 C CA . LEU A 1 331 ? -0.940 0.800 -7.863 1.00 92.50 331 LEU A CA 1
ATOM 2620 C C . LEU A 1 331 ? -1.595 1.162 -9.204 1.00 92.50 331 LEU A C 1
ATOM 2622 O O . LEU A 1 331 ? -2.560 1.930 -9.244 1.00 92.50 331 LEU A O 1
ATOM 2626 N N . CYS A 1 332 ? -1.129 0.564 -10.303 1.00 90.38 332 CYS A N 1
ATOM 2627 C CA . CYS A 1 332 ? -1.672 0.805 -11.642 1.00 90.38 332 CYS A CA 1
ATOM 2628 C C . CYS A 1 332 ? -3.117 0.309 -11.805 1.00 90.38 332 CYS A C 1
ATOM 2630 O O . CYS A 1 332 ? -3.927 0.970 -12.460 1.00 90.38 332 CYS A O 1
ATOM 2632 N N . THR A 1 333 ? -3.438 -0.865 -11.255 1.00 88.94 333 THR A N 1
ATOM 2633 C CA . THR A 1 333 ? -4.658 -1.613 -11.608 1.00 88.94 333 THR A CA 1
ATOM 2634 C C . THR A 1 333 ? -5.752 -1.540 -10.551 1.00 88.94 333 THR A C 1
ATOM 2636 O O . THR A 1 333 ? -6.892 -1.203 -10.878 1.00 88.94 333 THR A O 1
ATOM 2639 N N . LYS A 1 334 ? -5.418 -1.839 -9.291 1.00 89.88 334 LYS A N 1
ATOM 2640 C CA . LYS A 1 334 ? -6.367 -1.891 -8.173 1.00 89.88 334 LYS A CA 1
ATOM 2641 C C . LYS A 1 334 ? -6.591 -0.497 -7.602 1.00 89.88 334 LYS A C 1
ATOM 2643 O O . LYS A 1 334 ? -7.728 -0.035 -7.544 1.00 89.88 334 LYS A O 1
ATOM 2648 N N . ALA A 1 335 ? -5.499 0.182 -7.256 1.00 89.81 335 ALA A N 1
ATOM 2649 C CA . ALA A 1 335 ? -5.531 1.497 -6.626 1.00 89.81 335 ALA A CA 1
ATOM 2650 C C . ALA A 1 335 ? -5.898 2.614 -7.619 1.00 89.81 335 ALA A C 1
ATOM 2652 O O . ALA A 1 335 ? -6.492 3.625 -7.247 1.00 89.81 335 ALA A O 1
ATOM 2653 N N . LYS A 1 336 ? -5.574 2.410 -8.906 1.00 89.62 336 LYS A N 1
ATOM 2654 C CA . LYS A 1 336 ? -5.718 3.404 -9.983 1.00 89.62 336 LYS A CA 1
ATOM 2655 C C . LYS A 1 336 ? -4.991 4.714 -9.647 1.00 89.62 336 LYS A C 1
ATOM 2657 O O . LYS A 1 336 ? -5.523 5.799 -9.892 1.00 89.62 336 LYS A O 1
ATOM 2662 N N . ALA A 1 337 ? -3.780 4.586 -9.106 1.00 90.38 337 ALA A N 1
ATOM 2663 C CA . ALA A 1 337 ? -2.907 5.695 -8.744 1.00 90.38 337 ALA A CA 1
ATOM 2664 C C . ALA A 1 337 ? -2.671 6.660 -9.923 1.00 90.38 337 ALA A C 1
ATOM 2666 O O . ALA A 1 337 ? -2.785 6.291 -11.104 1.00 90.38 337 ALA A O 1
ATOM 2667 N N . THR A 1 338 ? -2.345 7.913 -9.603 1.00 90.88 338 THR A N 1
ATOM 2668 C CA . THR A 1 338 ? -1.941 8.896 -10.616 1.00 90.88 338 THR A CA 1
ATOM 2669 C C . THR A 1 338 ? -0.531 8.599 -11.135 1.00 90.88 338 THR A C 1
ATOM 2671 O O . THR A 1 338 ? 0.191 7.781 -10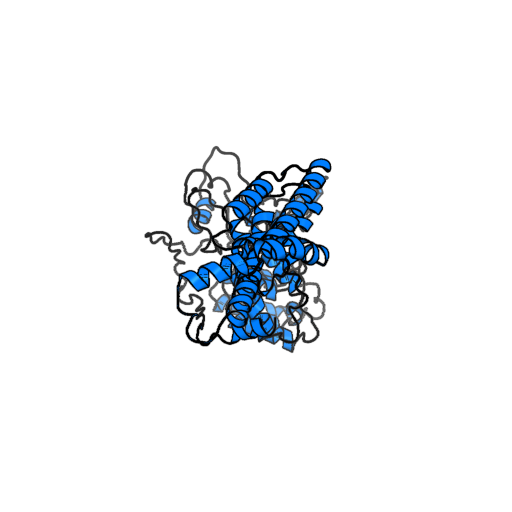.566 1.00 90.88 338 THR A O 1
ATOM 2674 N N . GLU A 1 339 ? -0.153 9.231 -12.247 1.00 90.44 339 GLU A N 1
ATOM 2675 C CA . GLU A 1 339 ? 1.191 9.079 -12.821 1.00 90.44 339 GLU A CA 1
ATOM 2676 C C . GLU A 1 339 ? 2.266 9.556 -11.849 1.00 90.44 339 GLU A C 1
ATOM 2678 O O . GLU A 1 339 ? 3.256 8.862 -11.633 1.00 90.44 339 GLU A O 1
ATOM 2683 N N . GLU A 1 340 ? 2.008 10.686 -11.197 1.00 90.69 340 GLU A N 1
ATOM 2684 C CA . GLU A 1 340 ? 2.907 11.325 -10.243 1.00 90.69 340 GLU A CA 1
ATOM 2685 C C . GLU A 1 340 ? 3.166 10.410 -9.044 1.00 90.69 340 GLU A C 1
ATOM 2687 O O . GLU A 1 340 ? 4.319 10.140 -8.724 1.00 90.69 340 GLU A O 1
ATOM 2692 N N . TYR A 1 341 ? 2.110 9.843 -8.450 1.00 91.06 341 TYR A N 1
ATOM 2693 C CA . TYR A 1 341 ? 2.249 8.945 -7.303 1.00 91.06 341 TYR A CA 1
ATOM 2694 C C . TYR A 1 341 ? 3.047 7.681 -7.661 1.00 91.06 341 TYR A C 1
ATOM 2696 O O . TYR A 1 341 ? 3.908 7.251 -6.899 1.00 91.06 341 TYR A O 1
ATOM 2704 N N . ILE A 1 342 ? 2.797 7.075 -8.829 1.00 92.25 342 ILE A N 1
ATOM 2705 C CA . ILE A 1 342 ? 3.549 5.881 -9.256 1.00 92.25 342 ILE A CA 1
ATOM 2706 C C . ILE A 1 342 ? 5.012 6.225 -9.538 1.00 92.25 342 ILE A C 1
ATOM 2708 O O . ILE A 1 342 ? 5.901 5.451 -9.185 1.00 92.25 342 ILE A O 1
ATOM 2712 N N . HIS A 1 343 ? 5.268 7.374 -10.163 1.00 90.62 343 HIS A N 1
ATOM 2713 C CA . HIS A 1 343 ? 6.624 7.839 -10.412 1.00 90.62 343 HIS A CA 1
ATOM 2714 C C . HIS A 1 343 ? 7.383 8.059 -9.098 1.00 90.62 343 HIS A C 1
ATOM 2716 O O . HIS A 1 343 ? 8.487 7.540 -8.947 1.00 90.62 343 HIS A O 1
ATOM 2722 N N . GLU A 1 344 ? 6.791 8.766 -8.132 1.00 91.56 344 GLU A N 1
ATOM 2723 C CA . GLU A 1 344 ? 7.399 8.970 -6.814 1.00 91.56 344 GLU A CA 1
ATOM 2724 C C . GLU A 1 344 ? 7.646 7.643 -6.090 1.00 91.56 344 GLU A C 1
ATOM 2726 O O . GLU A 1 344 ? 8.749 7.432 -5.595 1.00 91.56 344 GLU A O 1
ATOM 2731 N N . PHE A 1 345 ? 6.685 6.711 -6.116 1.00 93.50 345 PHE A N 1
ATOM 2732 C CA . PHE A 1 345 ? 6.856 5.374 -5.542 1.00 93.50 345 PHE A CA 1
ATOM 2733 C C . PHE A 1 345 ? 8.068 4.648 -6.145 1.00 93.50 345 PHE A C 1
ATOM 2735 O O . PHE A 1 345 ? 8.887 4.081 -5.427 1.00 93.50 345 PHE A O 1
ATOM 2742 N N . ILE A 1 346 ? 8.215 4.675 -7.471 1.00 91.94 346 ILE A N 1
ATOM 2743 C CA . ILE A 1 346 ? 9.317 3.991 -8.158 1.00 91.94 346 ILE A CA 1
ATOM 2744 C C . ILE A 1 346 ? 10.662 4.642 -7.862 1.00 91.94 346 ILE A C 1
ATOM 2746 O O . ILE A 1 346 ? 11.644 3.930 -7.678 1.00 91.94 346 ILE A O 1
ATOM 2750 N N . VAL A 1 347 ? 10.720 5.973 -7.806 1.00 90.44 347 VAL A N 1
ATOM 2751 C CA . VAL A 1 347 ? 11.942 6.690 -7.426 1.00 90.44 347 VAL A CA 1
ATOM 2752 C C . VAL A 1 347 ? 12.331 6.333 -5.992 1.00 90.44 347 VAL A C 1
ATOM 2754 O O . VAL A 1 347 ? 13.472 5.934 -5.750 1.00 90.44 347 VAL A O 1
ATOM 2757 N N . HIS A 1 348 ? 11.371 6.416 -5.068 1.00 93.12 348 HIS A N 1
ATOM 2758 C CA . HIS A 1 348 ? 11.573 6.199 -3.636 1.00 93.12 348 HIS A CA 1
ATOM 2759 C C . HIS A 1 348 ? 11.994 4.759 -3.315 1.00 93.12 348 HIS A C 1
ATOM 2761 O O . HIS A 1 348 ? 12.928 4.548 -2.547 1.00 93.12 348 HIS A O 1
ATOM 2767 N N . TYR A 1 349 ? 11.393 3.765 -3.976 1.00 92.94 349 TYR A N 1
ATOM 2768 C CA . TYR A 1 349 ? 11.692 2.340 -3.772 1.00 92.94 349 TYR A CA 1
ATOM 2769 C C . TYR A 1 349 ? 12.563 1.724 -4.879 1.00 92.94 349 TYR A C 1
ATOM 2771 O O . TYR A 1 349 ? 12.605 0.503 -5.037 1.00 92.94 349 TYR A O 1
ATOM 2779 N N . SER A 1 350 ? 13.294 2.543 -5.642 1.00 89.50 350 SER A N 1
ATOM 2780 C CA . SER A 1 350 ? 14.121 2.091 -6.775 1.00 89.50 350 SER A CA 1
ATOM 2781 C C . SER A 1 350 ? 15.147 1.015 -6.398 1.00 89.50 350 SER A C 1
ATOM 2783 O O . SER A 1 350 ? 15.383 0.101 -7.181 1.00 89.50 350 SER A O 1
ATOM 2785 N N . GLY A 1 351 ? 15.698 1.055 -5.179 1.00 89.06 351 GLY A N 1
ATOM 2786 C CA . GLY A 1 351 ? 16.633 0.039 -4.675 1.00 89.06 351 GLY A CA 1
ATOM 2787 C C . GLY A 1 351 ? 16.027 -1.359 -4.480 1.00 89.06 351 GLY A C 1
ATOM 2788 O O . GLY A 1 351 ? 16.763 -2.346 -4.433 1.00 89.06 351 GLY A O 1
ATOM 2789 N N . PHE A 1 352 ? 14.698 -1.456 -4.397 1.00 87.81 352 PHE A N 1
ATOM 2790 C CA . PHE A 1 352 ? 13.959 -2.718 -4.302 1.00 87.81 352 PHE A CA 1
ATOM 2791 C C . PHE A 1 352 ? 13.424 -3.204 -5.654 1.00 87.81 352 PHE A C 1
ATOM 2793 O O . PHE A 1 352 ? 13.023 -4.360 -5.795 1.00 87.81 352 PHE A O 1
ATOM 2800 N N . LEU A 1 353 ? 13.413 -2.329 -6.658 1.00 86.81 353 LEU A N 1
ATOM 2801 C CA . LEU A 1 353 ? 12.813 -2.584 -7.955 1.00 86.81 353 LEU A CA 1
ATOM 2802 C C . LEU A 1 353 ? 13.888 -3.012 -8.958 1.00 86.81 353 LEU A C 1
ATOM 2804 O O . LEU A 1 353 ? 14.759 -2.237 -9.339 1.00 86.81 353 LEU A O 1
ATOM 2808 N N . SER A 1 354 ? 13.800 -4.252 -9.431 1.00 85.38 354 SER A N 1
ATOM 2809 C CA . SER A 1 354 ? 14.577 -4.747 -10.574 1.00 85.38 354 SER A CA 1
ATOM 2810 C C . SER A 1 354 ? 13.681 -4.908 -11.803 1.00 85.38 354 SER A C 1
ATOM 2812 O O . SER A 1 354 ? 12.482 -5.147 -11.658 1.00 85.38 354 SER A O 1
ATOM 2814 N N . GLU A 1 355 ? 14.257 -4.782 -13.003 1.00 85.31 355 GLU A N 1
ATOM 2815 C CA . GLU A 1 355 ? 13.590 -4.989 -14.306 1.00 85.31 355 GLU A CA 1
ATOM 2816 C C . GLU A 1 355 ? 12.231 -4.267 -14.441 1.00 85.31 355 GLU A C 1
ATOM 2818 O O . GLU A 1 355 ? 11.216 -4.846 -14.851 1.00 85.31 355 GLU A O 1
ATOM 2823 N N . LEU A 1 356 ? 12.189 -2.983 -14.073 1.00 85.69 356 LEU A N 1
ATOM 2824 C CA . LEU A 1 356 ? 10.988 -2.143 -14.158 1.00 85.69 356 LEU A CA 1
ATOM 2825 C C . LEU A 1 356 ? 10.346 -2.150 -15.551 1.00 85.69 356 LEU A C 1
ATOM 2827 O O . LEU A 1 356 ? 9.127 -2.034 -15.678 1.00 85.69 356 LEU A O 1
ATOM 2831 N N . GLU A 1 357 ? 11.139 -2.350 -16.599 1.00 84.75 357 GLU A N 1
ATOM 2832 C CA . GLU A 1 357 ? 10.692 -2.437 -17.983 1.00 84.75 357 GLU A CA 1
ATOM 2833 C C . GLU A 1 357 ? 9.773 -3.637 -18.275 1.00 84.75 357 GLU A C 1
ATOM 2835 O O . GLU A 1 357 ? 9.038 -3.623 -19.268 1.00 84.75 357 GLU A O 1
ATOM 2840 N N . GLN A 1 358 ? 9.756 -4.655 -17.408 1.00 88.50 358 GLN A N 1
ATOM 2841 C CA . GLN A 1 358 ? 8.852 -5.802 -17.531 1.00 88.50 358 GLN A CA 1
ATOM 2842 C C . GLN A 1 358 ? 7.436 -5.480 -17.046 1.00 88.50 358 GLN A C 1
ATOM 2844 O O . GLN A 1 358 ? 6.468 -6.078 -17.524 1.00 88.50 358 GLN A O 1
ATOM 2849 N N . ILE A 1 359 ? 7.281 -4.506 -16.143 1.00 87.31 359 ILE A N 1
ATOM 2850 C CA . ILE A 1 359 ? 5.981 -4.150 -15.558 1.00 87.31 359 ILE A CA 1
ATOM 2851 C C . ILE A 1 359 ? 5.005 -3.658 -16.636 1.00 87.31 359 ILE A C 1
ATOM 2853 O O . ILE A 1 359 ? 3.897 -4.195 -16.719 1.00 87.31 359 ILE A O 1
ATOM 2857 N N . PRO A 1 360 ? 5.380 -2.723 -17.534 1.00 85.69 360 PRO A N 1
ATOM 2858 C CA . PRO A 1 360 ? 4.503 -2.307 -18.620 1.00 85.69 360 PRO A CA 1
ATOM 2859 C C . PRO A 1 360 ? 4.091 -3.476 -19.524 1.00 85.69 360 PRO A C 1
ATOM 2861 O O . PRO A 1 360 ? 2.935 -3.538 -19.943 1.00 85.69 360 PRO A O 1
ATOM 2864 N N . LEU A 1 361 ? 5.002 -4.414 -19.820 1.00 86.75 361 LEU A N 1
ATOM 2865 C CA . LEU A 1 361 ? 4.701 -5.582 -20.657 1.00 86.75 361 LEU A CA 1
ATOM 2866 C C . LEU A 1 361 ? 3.677 -6.513 -20.002 1.00 86.75 361 LEU A C 1
ATOM 2868 O O . LEU A 1 361 ? 2.784 -7.014 -20.688 1.00 86.75 361 LEU A O 1
ATOM 2872 N N . GLN A 1 362 ? 3.796 -6.743 -18.693 1.00 88.25 362 GLN A N 1
ATOM 2873 C CA . GLN A 1 362 ? 2.832 -7.530 -17.922 1.00 88.25 362 GLN A CA 1
ATOM 2874 C C . GLN A 1 362 ? 1.470 -6.826 -17.876 1.00 88.25 362 GLN A C 1
ATOM 2876 O O . GLN A 1 362 ? 0.458 -7.416 -18.258 1.00 88.25 362 GLN A O 1
ATOM 2881 N N . LEU A 1 363 ? 1.449 -5.529 -17.550 1.00 86.19 363 LEU A N 1
ATOM 2882 C CA . LEU A 1 363 ? 0.225 -4.721 -17.537 1.00 86.19 363 LEU A CA 1
ATOM 2883 C C . LEU A 1 363 ? -0.463 -4.687 -18.905 1.00 86.19 363 LEU A C 1
ATOM 2885 O O . LEU A 1 363 ? -1.688 -4.735 -18.984 1.00 86.19 363 LEU A O 1
ATOM 2889 N N . ALA A 1 364 ? 0.301 -4.649 -19.997 1.00 84.56 364 ALA A N 1
ATOM 2890 C CA . ALA A 1 364 ? -0.251 -4.693 -21.345 1.00 84.56 364 ALA A CA 1
ATOM 2891 C C . ALA A 1 364 ? -0.977 -6.013 -21.658 1.00 84.56 364 ALA A C 1
ATOM 2893 O 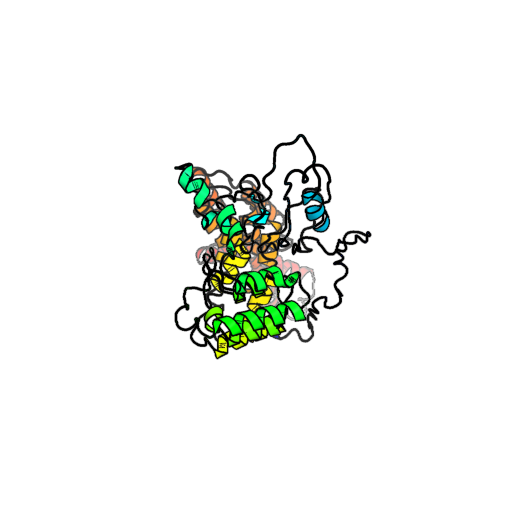O . ALA A 1 364 ? -1.894 -5.992 -22.480 1.00 84.56 364 ALA A O 1
ATOM 2894 N N . LYS A 1 365 ? -0.592 -7.129 -21.020 1.00 83.31 365 LYS A N 1
ATOM 2895 C CA . LYS A 1 365 ? -1.257 -8.437 -21.151 1.00 83.31 365 LYS A CA 1
ATOM 2896 C C . LYS A 1 365 ? -2.488 -8.552 -20.251 1.00 83.31 365 LYS A C 1
ATOM 2898 O O . LYS A 1 365 ? -3.509 -9.079 -20.685 1.00 83.31 365 LYS A O 1
ATOM 2903 N N . GLU A 1 366 ? -2.382 -8.080 -19.013 1.00 82.50 366 GLU A N 1
ATOM 2904 C CA . GLU A 1 366 ? -3.401 -8.269 -17.972 1.00 82.50 366 GLU A CA 1
ATOM 2905 C C . GLU A 1 366 ? -4.551 -7.258 -18.087 1.00 82.50 366 GLU A C 1
ATOM 2907 O O . GLU A 1 366 ? -5.728 -7.599 -17.934 1.00 82.50 366 GLU A O 1
ATOM 2912 N N . VAL A 1 367 ? -4.232 -6.000 -18.394 1.00 76.56 367 VAL A N 1
ATOM 2913 C CA . VAL A 1 367 ? -5.188 -4.897 -18.323 1.00 76.56 367 VAL A CA 1
ATOM 2914 C C . VAL A 1 367 ? -5.898 -4.728 -19.661 1.00 76.56 367 VAL A C 1
ATOM 2916 O O . VAL A 1 367 ? -5.450 -4.013 -20.564 1.00 76.56 367 VAL A O 1
ATOM 2919 N N . LYS A 1 368 ? -7.065 -5.373 -19.775 1.00 69.38 368 LYS A N 1
ATOM 2920 C CA . LYS A 1 368 ? -7.943 -5.238 -20.948 1.00 69.38 368 LYS A CA 1
ATOM 2921 C C . LYS A 1 368 ? -8.433 -3.798 -21.148 1.00 69.38 368 LYS A C 1
ATOM 2923 O O . LYS A 1 368 ? -8.622 -3.396 -22.286 1.00 69.38 368 LYS A O 1
ATOM 2928 N N . LEU A 1 369 ? -8.608 -3.004 -20.087 1.00 60.62 369 LEU A N 1
ATOM 2929 C CA . LEU A 1 369 ? -9.144 -1.636 -20.157 1.00 60.62 369 LEU A CA 1
ATOM 2930 C C . LEU A 1 369 ? -8.213 -0.627 -19.478 1.00 60.62 369 LEU A C 1
ATOM 2932 O O . LEU A 1 369 ? -7.924 -0.762 -18.296 1.00 60.62 369 LEU A O 1
ATOM 2936 N N . GLY A 1 370 ? -7.817 0.427 -20.200 1.00 69.81 370 GLY A N 1
ATOM 2937 C CA . GLY A 1 370 ? -7.185 1.599 -19.584 1.00 69.81 370 GLY A CA 1
ATOM 2938 C C . GLY A 1 370 ? -5.661 1.560 -19.465 1.00 69.81 370 GLY A C 1
ATOM 2939 O O . GLY A 1 370 ? -5.122 2.200 -18.568 1.00 69.81 370 GLY A O 1
ATOM 2940 N N . PHE A 1 371 ? -4.962 0.860 -20.367 1.00 83.44 371 PHE A N 1
ATOM 2941 C CA . PHE A 1 371 ? -3.511 1.026 -20.499 1.00 83.44 371 PHE A CA 1
ATOM 2942 C C . PHE A 1 371 ? -3.157 2.482 -20.785 1.00 83.44 371 PHE A C 1
ATOM 2944 O O . PHE A 1 371 ? -3.741 3.107 -21.676 1.00 83.44 371 PHE A O 1
ATOM 2951 N N . LYS A 1 372 ? -2.161 2.989 -20.064 1.00 87.75 372 LYS A N 1
ATOM 2952 C CA . LYS A 1 372 ? -1.673 4.354 -20.213 1.00 87.75 372 LYS A CA 1
ATOM 2953 C C . LYS A 1 372 ? -0.245 4.319 -20.746 1.00 87.75 372 LYS A C 1
ATOM 2955 O O . LYS A 1 372 ? 0.591 3.595 -20.217 1.00 87.75 372 LYS A O 1
ATOM 2960 N N . ALA A 1 373 ? 0.035 5.094 -21.793 1.00 88.19 373 ALA A N 1
ATOM 2961 C CA . ALA A 1 373 ? 1.354 5.121 -22.433 1.00 88.19 373 ALA A CA 1
ATOM 2962 C C . ALA A 1 373 ? 2.475 5.499 -21.449 1.00 88.19 373 ALA A C 1
ATOM 2964 O O . ALA A 1 373 ? 3.575 4.954 -21.527 1.00 88.19 373 ALA A O 1
ATOM 2965 N N . TRP A 1 374 ? 2.173 6.348 -20.463 1.00 89.19 374 TRP A N 1
ATOM 2966 C CA . TRP A 1 374 ? 3.130 6.722 -19.427 1.00 89.19 374 TRP A CA 1
ATOM 2967 C C . TRP A 1 374 ? 3.594 5.558 -18.546 1.00 89.19 374 TRP A C 1
ATOM 2969 O O . TRP A 1 374 ? 4.699 5.630 -18.023 1.00 89.19 374 TRP A O 1
ATOM 2979 N N . TRP A 1 375 ? 2.839 4.452 -18.433 1.00 88.06 375 TRP A N 1
ATOM 2980 C CA . TRP A 1 375 ? 3.327 3.247 -17.744 1.00 88.06 375 TRP A CA 1
ATOM 2981 C C . TRP A 1 375 ? 4.628 2.755 -18.368 1.00 88.06 375 TRP A C 1
ATOM 2983 O O . TRP A 1 375 ? 5.579 2.440 -17.659 1.00 88.06 375 TRP A O 1
ATOM 2993 N N . LEU A 1 376 ? 4.685 2.739 -19.703 1.00 89.19 376 LEU A N 1
ATOM 2994 C CA . LEU A 1 376 ? 5.896 2.374 -20.423 1.00 89.19 376 LEU A CA 1
ATOM 2995 C C . LEU A 1 376 ? 7.009 3.388 -20.180 1.00 89.19 376 LEU A C 1
ATOM 2997 O O . LEU A 1 376 ? 8.134 2.977 -19.918 1.00 89.19 376 LEU A O 1
ATOM 3001 N N . ARG A 1 377 ? 6.679 4.684 -20.232 1.00 91.31 377 ARG A N 1
ATOM 3002 C CA . ARG A 1 377 ? 7.641 5.770 -20.021 1.00 91.31 377 ARG A CA 1
ATOM 3003 C C . ARG A 1 377 ? 8.331 5.626 -18.663 1.00 91.31 377 ARG A C 1
ATOM 3005 O O . ARG A 1 377 ? 9.551 5.597 -18.618 1.00 91.31 377 ARG A O 1
ATOM 3012 N N . ILE A 1 378 ? 7.564 5.404 -17.597 1.00 87.12 378 ILE A N 1
ATOM 3013 C CA . ILE A 1 378 ? 8.088 5.148 -16.251 1.00 87.12 378 ILE A CA 1
ATOM 3014 C C . ILE A 1 378 ? 9.016 3.926 -16.218 1.00 87.12 378 ILE A C 1
ATOM 3016 O O . ILE A 1 378 ? 10.123 4.017 -15.695 1.00 87.12 378 ILE A O 1
ATOM 3020 N N . GLY A 1 379 ? 8.589 2.793 -16.787 1.00 87.50 379 GLY A N 1
ATOM 3021 C CA . GLY A 1 379 ? 9.367 1.551 -16.731 1.00 87.50 379 GLY A CA 1
ATOM 3022 C C . GLY A 1 379 ? 10.716 1.632 -17.450 1.00 87.50 379 GLY A C 1
ATOM 3023 O O . GLY A 1 379 ? 11.659 0.957 -17.052 1.00 87.50 379 GLY A O 1
ATOM 3024 N N . ILE A 1 380 ? 10.828 2.466 -18.489 1.00 91.31 380 ILE A N 1
ATOM 3025 C CA . ILE A 1 380 ? 12.064 2.617 -19.271 1.00 91.31 380 ILE A CA 1
ATOM 3026 C C . ILE A 1 380 ? 12.847 3.894 -18.950 1.00 91.31 380 ILE A C 1
ATOM 3028 O O . ILE A 1 380 ? 13.955 4.063 -19.457 1.00 91.31 380 ILE A O 1
ATOM 3032 N N . GLN A 1 381 ? 12.308 4.793 -18.122 1.00 89.94 381 GLN A N 1
ATOM 3033 C CA . GLN A 1 381 ? 12.944 6.072 -17.798 1.00 89.94 381 GLN A CA 1
ATOM 3034 C C . GLN A 1 381 ? 14.373 5.913 -17.248 1.00 89.94 381 GLN A C 1
ATOM 3036 O O . GLN A 1 381 ? 15.251 6.644 -17.715 1.00 89.94 381 GLN A O 1
ATOM 3041 N N . PRO A 1 382 ? 14.665 4.954 -16.340 1.00 88.75 382 PRO A N 1
ATOM 3042 C CA . PRO A 1 382 ? 16.032 4.738 -15.859 1.00 88.75 382 PRO A CA 1
ATOM 3043 C C . PRO A 1 382 ? 17.007 4.333 -16.970 1.00 88.75 382 PRO A C 1
ATOM 3045 O O . PRO A 1 382 ? 18.179 4.675 -16.923 1.00 88.75 382 PRO A O 1
ATOM 3048 N N . ARG A 1 383 ? 16.527 3.626 -17.995 1.00 90.88 383 ARG A N 1
ATOM 3049 C CA . ARG A 1 383 ? 17.328 3.219 -19.156 1.00 90.88 383 ARG A CA 1
ATOM 3050 C C . ARG A 1 383 ? 17.532 4.376 -20.136 1.00 90.88 383 ARG A C 1
ATOM 3052 O O . ARG A 1 383 ? 18.631 4.590 -20.637 1.00 90.88 383 ARG A O 1
ATOM 3059 N N . LEU A 1 384 ? 16.499 5.191 -20.355 1.00 90.62 384 LEU A N 1
ATOM 3060 C CA . LEU A 1 384 ? 16.594 6.389 -21.196 1.00 90.62 384 LEU A CA 1
ATOM 3061 C C . LEU A 1 384 ? 17.570 7.434 -20.644 1.00 90.62 384 LEU A C 1
ATOM 3063 O O . LEU A 1 384 ? 18.241 8.106 -21.433 1.00 90.62 384 LEU A O 1
ATOM 3067 N N . SER A 1 385 ? 17.667 7.573 -19.318 1.00 88.75 385 SER A N 1
ATOM 3068 C CA . SER A 1 385 ? 18.609 8.503 -18.687 1.00 88.75 385 SER A CA 1
ATOM 3069 C C . SER A 1 385 ? 20.072 8.065 -18.844 1.00 88.75 385 SER A C 1
ATOM 3071 O O . SER A 1 385 ? 20.949 8.927 -18.927 1.00 88.75 385 SER A O 1
ATOM 3073 N N . LEU A 1 386 ? 20.341 6.759 -18.985 1.00 88.00 386 LEU A N 1
ATOM 3074 C CA . LEU A 1 386 ? 21.687 6.219 -19.227 1.00 88.00 386 LEU A CA 1
ATOM 3075 C C . LEU A 1 386 ? 22.233 6.531 -20.625 1.00 88.00 386 LEU A C 1
ATOM 3077 O O . LEU A 1 386 ? 23.447 6.549 -20.809 1.00 88.00 386 LEU A O 1
ATOM 3081 N N . LEU A 1 387 ? 21.374 6.827 -21.606 1.00 87.94 387 LEU A N 1
ATOM 3082 C CA . LEU A 1 387 ? 21.816 7.121 -22.975 1.00 87.94 387 LEU A CA 1
ATOM 3083 C C . LEU A 1 387 ? 22.575 8.463 -23.111 1.00 87.94 387 LEU A C 1
ATOM 3085 O O . LEU A 1 387 ? 23.176 8.729 -24.151 1.00 87.94 387 LEU A O 1
ATOM 3089 N N . GLY A 1 388 ? 22.567 9.320 -22.083 1.00 82.88 388 GLY A N 1
ATOM 3090 C CA . GLY A 1 388 ? 23.338 10.568 -22.048 1.00 82.88 388 GLY A CA 1
ATOM 3091 C C . GLY A 1 388 ? 22.840 11.684 -22.986 1.00 82.88 388 GLY A C 1
ATOM 3092 O O . GLY A 1 388 ? 21.815 11.576 -23.656 1.00 82.88 388 GLY A O 1
ATOM 3093 N N . LYS A 1 389 ? 23.572 12.810 -23.031 1.00 74.25 389 LYS A N 1
ATOM 3094 C CA . LYS A 1 389 ? 23.163 14.048 -23.743 1.00 74.25 389 LYS A CA 1
ATOM 3095 C C . LYS A 1 389 ? 23.165 13.943 -25.274 1.00 74.25 389 LYS A C 1
ATOM 3097 O O . LYS A 1 389 ? 22.484 14.724 -25.928 1.00 74.25 389 LYS A O 1
ATOM 3102 N N . GLN A 1 390 ? 23.917 13.005 -25.850 1.00 66.06 390 GLN A N 1
ATOM 3103 C CA . GLN A 1 390 ? 23.981 12.805 -27.307 1.00 66.06 390 GLN A CA 1
ATOM 3104 C C . GLN A 1 390 ? 22.741 12.070 -27.859 1.00 66.06 390 GLN A C 1
ATOM 3106 O O . GLN A 1 390 ? 22.558 11.971 -29.067 1.00 66.06 390 GLN A O 1
ATOM 3111 N N . SER A 1 391 ? 21.849 11.618 -26.973 1.00 78.31 391 SER A N 1
ATOM 3112 C CA . SER A 1 391 ? 20.711 10.747 -27.272 1.00 78.31 391 SER A CA 1
ATOM 3113 C C . SER A 1 391 ? 19.389 11.485 -27.538 1.00 78.31 391 SER A C 1
ATOM 3115 O O . SER A 1 391 ? 18.339 10.857 -27.598 1.00 78.31 391 SER A O 1
ATOM 3117 N N . VAL A 1 392 ? 19.376 12.811 -27.728 1.00 88.94 392 VAL A N 1
ATOM 3118 C CA . VAL A 1 392 ? 18.105 13.547 -27.930 1.00 88.94 392 VAL A CA 1
ATOM 3119 C C . VAL A 1 392 ? 17.288 12.960 -29.090 1.00 88.94 392 VAL A C 1
ATOM 3121 O O . VAL A 1 392 ? 16.078 12.793 -28.963 1.00 88.94 392 VAL A O 1
ATOM 3124 N N . VAL A 1 393 ? 17.949 12.567 -30.184 1.00 91.25 393 VAL A N 1
ATOM 3125 C CA . VAL A 1 393 ? 17.294 11.933 -31.342 1.00 91.25 393 VAL A CA 1
ATOM 3126 C C . VAL A 1 393 ? 16.707 10.565 -30.978 1.00 91.25 393 VAL A C 1
ATOM 3128 O O . VAL A 1 393 ? 15.554 10.285 -31.297 1.00 91.25 393 VAL A O 1
ATOM 3131 N N . TRP A 1 394 ? 17.465 9.719 -30.276 1.00 93.75 394 TRP A N 1
ATOM 3132 C CA . TRP A 1 394 ? 17.003 8.391 -29.860 1.00 93.75 394 TRP A CA 1
ATOM 3133 C C . TRP A 1 394 ? 15.864 8.480 -28.843 1.00 93.75 394 TRP A C 1
ATOM 3135 O O . TRP A 1 394 ? 14.882 7.752 -28.957 1.00 93.75 394 TRP A O 1
ATOM 3145 N N . GLN A 1 395 ? 15.952 9.407 -27.888 1.00 92.19 395 GLN A N 1
ATOM 3146 C CA . GLN A 1 395 ? 14.885 9.689 -26.931 1.00 92.19 395 GLN A CA 1
ATOM 3147 C C . GLN A 1 395 ? 13.615 10.154 -27.647 1.00 92.19 395 GLN A C 1
ATOM 3149 O O . GLN A 1 395 ? 12.552 9.607 -27.378 1.00 92.19 395 GLN A O 1
ATOM 3154 N N . GLN A 1 396 ? 13.712 11.090 -28.599 1.00 93.62 396 GLN A N 1
ATOM 3155 C CA . GLN A 1 396 ? 12.570 11.541 -29.406 1.00 93.62 396 GLN A CA 1
ATOM 3156 C C . GLN A 1 396 ? 11.937 10.403 -30.213 1.00 93.62 396 GLN A C 1
ATOM 3158 O O . GLN A 1 396 ? 10.714 10.326 -30.325 1.00 93.62 396 GLN A O 1
ATOM 3163 N N . GLU A 1 397 ? 12.749 9.501 -30.762 1.00 95.44 397 GLU A N 1
ATOM 3164 C CA . GLU A 1 397 ? 12.248 8.348 -31.504 1.00 95.44 397 GLU A CA 1
ATOM 3165 C C . GLU A 1 397 ? 11.518 7.349 -30.592 1.00 95.44 397 GLU A C 1
ATOM 3167 O O . GLU A 1 397 ? 10.401 6.932 -30.904 1.00 95.44 397 GLU A O 1
ATOM 3172 N N . ILE A 1 398 ? 12.106 6.995 -29.442 1.00 95.38 398 ILE A N 1
ATOM 3173 C CA . ILE A 1 398 ? 11.447 6.141 -28.442 1.00 95.38 398 ILE A CA 1
ATOM 3174 C C . ILE A 1 398 ? 10.148 6.793 -27.965 1.00 95.38 398 ILE A C 1
ATOM 3176 O O . ILE A 1 398 ? 9.112 6.133 -27.904 1.00 95.38 398 ILE A O 1
ATOM 3180 N N . GLU A 1 399 ? 10.176 8.094 -27.705 1.00 94.44 399 GLU A N 1
ATOM 3181 C CA . GLU A 1 399 ? 9.024 8.871 -27.275 1.00 94.44 399 GLU A CA 1
ATOM 3182 C C . GLU A 1 399 ? 7.911 8.880 -28.335 1.00 94.44 399 GLU A C 1
ATOM 3184 O O . GLU A 1 399 ? 6.738 8.668 -28.027 1.00 94.44 399 GLU A O 1
ATOM 3189 N N . SER A 1 400 ? 8.264 9.010 -29.615 1.00 95.94 400 SER A N 1
ATOM 3190 C CA . SER A 1 400 ? 7.324 8.842 -30.728 1.00 95.94 400 SER A CA 1
ATOM 3191 C C . SER A 1 400 ? 6.664 7.455 -30.713 1.00 95.94 400 SER A C 1
ATOM 3193 O O . SER A 1 400 ? 5.439 7.343 -30.837 1.00 95.94 400 SER A O 1
ATOM 3195 N N . PHE A 1 401 ? 7.431 6.386 -30.460 1.00 95.94 401 PHE A N 1
ATOM 3196 C CA . PHE A 1 401 ? 6.859 5.044 -30.332 1.00 95.94 401 PHE A CA 1
ATOM 3197 C C . PHE A 1 401 ? 5.935 4.902 -29.116 1.00 95.94 401 PHE A C 1
ATOM 3199 O O . PHE A 1 401 ? 4.860 4.308 -29.255 1.00 95.94 401 PHE A O 1
ATOM 3206 N N . ILE A 1 402 ? 6.293 5.466 -27.956 1.00 94.38 402 ILE A N 1
ATOM 3207 C CA . ILE A 1 402 ? 5.437 5.484 -26.756 1.00 94.38 402 ILE A CA 1
ATOM 3208 C C . ILE A 1 402 ? 4.106 6.173 -27.071 1.00 94.38 402 ILE A C 1
ATOM 3210 O O . ILE A 1 402 ? 3.045 5.597 -26.829 1.00 94.38 402 ILE A O 1
ATOM 3214 N N . ASN A 1 403 ? 4.145 7.358 -27.682 1.00 94.25 403 ASN A N 1
ATOM 3215 C CA . ASN A 1 403 ? 2.943 8.125 -28.023 1.00 94.25 403 ASN A CA 1
ATOM 3216 C C . ASN A 1 403 ? 2.082 7.441 -29.098 1.00 94.25 403 ASN A C 1
ATOM 3218 O O . ASN A 1 403 ? 0.868 7.632 -29.138 1.00 94.25 403 ASN A O 1
ATOM 3222 N N . SER A 1 404 ? 2.681 6.588 -29.935 1.00 95.06 404 SER A N 1
ATOM 3223 C CA . SER A 1 404 ? 1.959 5.771 -30.919 1.00 95.06 404 SER A CA 1
ATOM 3224 C C . SER A 1 404 ? 1.293 4.513 -30.333 1.00 95.06 404 SER A C 1
ATOM 3226 O O . SER A 1 404 ? 0.568 3.803 -31.045 1.00 95.06 404 SER A O 1
ATOM 3228 N N . CYS A 1 405 ? 1.535 4.195 -29.052 1.00 93.31 405 CYS A N 1
ATOM 3229 C CA . CYS A 1 405 ? 0.999 2.990 -28.427 1.00 93.31 405 CYS A CA 1
ATOM 3230 C C . CYS A 1 405 ? -0.530 3.071 -28.288 1.00 93.31 405 CYS A C 1
ATOM 3232 O O . CYS A 1 405 ? -1.065 4.009 -27.698 1.00 93.31 405 CYS A O 1
ATOM 3234 N N . PRO A 1 406 ? -1.275 2.066 -28.776 1.00 91.81 406 PRO A N 1
ATOM 3235 C CA . PRO A 1 406 ? -2.723 2.160 -28.807 1.00 91.81 406 PRO A CA 1
ATOM 3236 C C . PRO A 1 406 ? -3.334 1.890 -27.420 1.00 91.81 406 PRO A C 1
ATOM 3238 O O . PRO A 1 406 ? -2.971 0.931 -26.731 1.00 91.81 406 PRO A O 1
ATOM 3241 N N . THR A 1 407 ? -4.313 2.703 -27.022 1.00 88.38 407 THR A N 1
ATOM 3242 C CA . THR A 1 407 ? -4.951 2.688 -25.686 1.00 88.38 407 THR A CA 1
ATOM 3243 C C . THR A 1 407 ? -6.216 1.824 -25.600 1.00 88.38 407 THR A C 1
ATOM 3245 O O . THR A 1 407 ? -6.674 1.501 -24.507 1.00 88.38 407 THR A O 1
ATOM 3248 N N . GLY A 1 408 ? -6.764 1.397 -26.742 1.00 87.12 408 GLY A N 1
ATOM 3249 C CA . GLY A 1 408 ? -7.988 0.589 -26.814 1.00 87.12 408 GLY A CA 1
ATOM 3250 C C . GLY A 1 408 ? -7.895 -0.805 -26.171 1.00 87.12 408 GLY A C 1
ATOM 3251 O O . GLY A 1 408 ? -6.815 -1.317 -25.878 1.00 87.12 408 GLY A O 1
ATOM 3252 N N . ALA A 1 409 ? -9.058 -1.432 -25.987 1.00 87.50 409 ALA A N 1
ATOM 3253 C CA . ALA A 1 409 ? -9.219 -2.710 -25.284 1.00 87.50 409 ALA A CA 1
ATOM 3254 C C . ALA A 1 409 ? -9.322 -3.944 -26.191 1.00 87.50 409 ALA A C 1
ATOM 3256 O O . ALA A 1 409 ? -9.353 -5.074 -25.706 1.00 87.50 409 ALA A O 1
ATOM 3257 N N . SER A 1 410 ? -9.421 -3.744 -27.510 1.00 90.69 410 SER A N 1
ATOM 3258 C CA . SER A 1 410 ? -9.592 -4.862 -28.441 1.00 90.69 410 SER A CA 1
ATOM 3259 C C . SER A 1 410 ? -8.374 -5.788 -28.411 1.00 90.69 410 SER A C 1
ATOM 3261 O O . SER A 1 410 ? -7.241 -5.333 -28.245 1.00 90.69 410 SER A O 1
ATOM 3263 N N . GLU A 1 411 ? -8.574 -7.083 -28.644 1.00 90.94 411 GLU A N 1
ATOM 3264 C CA . GLU A 1 411 ? -7.471 -8.051 -28.702 1.00 90.94 411 GLU A CA 1
ATOM 3265 C C . GLU A 1 411 ? -6.410 -7.649 -29.745 1.00 90.94 411 GLU A C 1
ATOM 3267 O O . GLU A 1 411 ? -5.204 -7.733 -29.500 1.00 90.94 411 GLU A O 1
ATOM 3272 N N . ARG A 1 412 ? -6.852 -7.117 -30.895 1.00 92.69 412 ARG A N 1
ATOM 3273 C CA . ARG A 1 412 ? -5.968 -6.555 -31.928 1.00 92.69 412 ARG A CA 1
ATOM 3274 C C . ARG A 1 412 ? -5.134 -5.396 -31.382 1.00 92.69 412 ARG A C 1
ATOM 3276 O O . ARG A 1 412 ? -3.944 -5.301 -31.686 1.00 92.69 412 ARG A O 1
ATOM 3283 N N . THR A 1 413 ? -5.741 -4.527 -30.576 1.00 91.38 413 THR A N 1
ATOM 3284 C CA . THR A 1 413 ? -5.058 -3.415 -29.911 1.00 91.38 413 THR A CA 1
ATOM 3285 C C . THR A 1 413 ? -4.018 -3.911 -28.912 1.00 91.38 413 THR A C 1
ATOM 3287 O O . THR A 1 413 ? -2.884 -3.437 -28.953 1.00 91.38 413 THR A O 1
ATOM 3290 N N . VAL A 1 414 ? -4.365 -4.891 -28.075 1.00 89.69 414 VAL A N 1
ATOM 3291 C CA . VAL A 1 414 ? -3.452 -5.503 -27.097 1.00 89.69 414 VAL A CA 1
ATOM 3292 C C . VAL A 1 414 ? -2.243 -6.133 -27.797 1.00 89.69 414 VAL A C 1
ATOM 3294 O O . VAL A 1 414 ? -1.103 -5.837 -27.446 1.00 89.69 414 VAL A O 1
ATOM 3297 N N . LYS A 1 415 ? -2.464 -6.913 -28.866 1.00 91.31 415 LYS A N 1
ATOM 3298 C CA . LYS A 1 415 ? -1.385 -7.499 -29.684 1.00 91.31 415 LYS A CA 1
ATOM 3299 C C . LYS A 1 415 ? -0.486 -6.431 -30.313 1.00 91.31 415 LYS A C 1
ATOM 3301 O O . LYS A 1 415 ? 0.737 -6.563 -30.284 1.00 91.31 415 LYS A O 1
ATOM 3306 N N . ARG A 1 416 ? -1.070 -5.366 -30.881 1.00 93.06 416 ARG A N 1
ATOM 3307 C CA . ARG A 1 416 ? -0.304 -4.252 -31.471 1.00 93.06 416 ARG A CA 1
ATOM 3308 C C . ARG A 1 416 ? 0.527 -3.523 -30.417 1.00 93.06 416 ARG A C 1
ATOM 3310 O O . ARG A 1 416 ? 1.691 -3.236 -30.675 1.00 93.06 416 ARG A O 1
ATOM 3317 N N . ARG A 1 417 ? -0.053 -3.261 -29.244 1.00 92.81 417 ARG A N 1
ATOM 3318 C CA . ARG A 1 417 ? 0.634 -2.652 -28.102 1.00 92.81 417 ARG A CA 1
ATOM 3319 C C . ARG A 1 417 ? 1.830 -3.493 -27.680 1.00 92.81 417 ARG A C 1
ATOM 3321 O O . ARG A 1 417 ? 2.936 -2.976 -27.666 1.00 92.81 417 ARG A O 1
ATOM 3328 N N . PHE A 1 418 ? 1.629 -4.788 -27.439 1.00 91.00 418 PHE A N 1
ATOM 3329 C CA . PHE A 1 418 ? 2.710 -5.690 -27.044 1.00 91.00 418 PHE A CA 1
ATOM 3330 C C . PHE A 1 418 ? 3.873 -5.668 -28.050 1.00 91.00 418 PHE A C 1
ATOM 3332 O O . PHE A 1 418 ? 5.017 -5.477 -27.653 1.00 91.00 418 PHE A O 1
ATOM 3339 N N . ARG A 1 419 ? 3.585 -5.742 -29.360 1.00 92.56 419 ARG A N 1
ATOM 3340 C CA . ARG A 1 419 ? 4.614 -5.641 -30.416 1.00 92.56 419 ARG A CA 1
ATOM 3341 C C . ARG A 1 419 ? 5.394 -4.324 -30.372 1.00 92.56 419 ARG A C 1
ATOM 3343 O O . ARG A 1 419 ? 6.613 -4.352 -30.504 1.00 92.56 419 ARG A O 1
ATOM 3350 N N . LEU A 1 420 ? 4.708 -3.190 -30.202 1.00 93.88 420 LEU A N 1
ATOM 3351 C CA . LEU A 1 420 ? 5.362 -1.879 -30.101 1.00 93.88 420 LEU A CA 1
ATOM 3352 C C . LEU A 1 420 ? 6.241 -1.783 -28.854 1.00 93.88 420 LEU A C 1
ATOM 3354 O O . LEU A 1 420 ? 7.358 -1.293 -28.940 1.00 93.88 420 LEU A O 1
ATOM 3358 N N . MET A 1 421 ? 5.781 -2.304 -27.718 1.00 93.19 421 MET A N 1
ATOM 3359 C CA . MET A 1 421 ? 6.564 -2.311 -26.481 1.00 93.19 421 MET A CA 1
ATOM 3360 C C . MET A 1 421 ? 7.818 -3.175 -26.615 1.00 93.19 421 MET A C 1
ATOM 3362 O O . MET A 1 421 ? 8.906 -2.730 -26.266 1.00 93.19 421 MET A O 1
ATOM 3366 N N . THR A 1 422 ? 7.703 -4.372 -27.196 1.00 92.44 422 THR A N 1
ATOM 3367 C CA . THR A 1 422 ? 8.868 -5.215 -27.499 1.00 92.44 422 THR A CA 1
ATOM 3368 C C . THR A 1 422 ? 9.840 -4.513 -28.450 1.00 92.44 422 THR A C 1
ATOM 3370 O O . THR A 1 422 ? 11.049 -4.582 -28.245 1.00 92.44 422 THR A O 1
ATOM 3373 N N . LEU A 1 423 ? 9.333 -3.807 -29.468 1.00 94.81 423 LEU A N 1
ATOM 3374 C CA . LEU A 1 423 ? 10.164 -3.023 -30.383 1.00 94.81 423 LEU A CA 1
ATOM 3375 C C . LEU A 1 423 ? 10.905 -1.890 -29.659 1.00 94.81 423 LEU A C 1
ATOM 3377 O O . LEU A 1 423 ? 12.096 -1.710 -29.901 1.00 94.81 423 LEU A O 1
ATOM 3381 N N . ILE A 1 424 ? 10.221 -1.161 -28.773 1.00 94.62 424 ILE A N 1
ATOM 3382 C CA . ILE A 1 424 ? 10.805 -0.089 -27.955 1.00 94.62 424 ILE A CA 1
ATOM 3383 C C . ILE A 1 424 ? 11.945 -0.639 -27.102 1.00 94.62 424 ILE A C 1
ATOM 3385 O O . ILE A 1 424 ? 13.051 -0.112 -27.166 1.00 94.62 424 ILE A O 1
ATOM 3389 N N . LEU A 1 425 ? 11.712 -1.731 -26.369 1.00 92.94 425 LEU A N 1
ATOM 3390 C CA . LEU A 1 425 ? 12.740 -2.339 -25.519 1.00 92.94 425 LEU A CA 1
ATOM 3391 C C . LEU A 1 425 ? 13.925 -2.860 -26.332 1.00 92.94 425 LEU A C 1
ATOM 3393 O O . LEU A 1 425 ? 15.068 -2.657 -25.937 1.00 92.94 425 LEU A O 1
ATOM 3397 N N . ARG A 1 426 ? 13.668 -3.461 -27.500 1.00 93.00 426 ARG A N 1
ATOM 3398 C CA . ARG A 1 426 ? 14.728 -3.892 -28.418 1.00 93.00 426 ARG A CA 1
ATOM 3399 C C . ARG A 1 426 ? 15.561 -2.708 -28.914 1.00 93.00 426 ARG A C 1
ATOM 3401 O O . ARG A 1 426 ? 16.783 -2.797 -28.920 1.00 93.00 426 ARG A O 1
ATOM 3408 N N . LYS A 1 427 ? 14.925 -1.609 -29.335 1.00 94.12 427 LYS A N 1
ATOM 3409 C CA . LYS A 1 427 ? 15.636 -0.393 -29.762 1.00 94.12 427 LYS A CA 1
ATOM 3410 C C . LYS A 1 427 ? 16.436 0.220 -28.625 1.00 94.12 427 LYS A C 1
ATOM 3412 O O . LYS A 1 427 ? 17.568 0.621 -28.850 1.00 94.12 427 LYS A O 1
ATOM 3417 N N . LEU A 1 428 ? 15.878 0.236 -27.420 1.00 93.12 428 LEU A N 1
ATOM 3418 C CA . LEU A 1 428 ? 16.559 0.734 -26.235 1.00 93.12 428 LEU A CA 1
ATOM 3419 C C . LEU A 1 428 ? 17.845 -0.055 -25.960 1.00 93.12 428 LEU A C 1
ATOM 3421 O O . LEU A 1 428 ? 18.892 0.555 -25.795 1.00 93.12 428 LEU A O 1
ATOM 3425 N N . THR A 1 429 ? 17.801 -1.388 -26.044 1.00 91.00 429 THR A N 1
ATOM 3426 C CA . THR A 1 429 ? 18.997 -2.242 -25.929 1.00 91.00 429 THR A CA 1
ATOM 3427 C C . THR A 1 429 ? 20.037 -1.945 -27.014 1.00 91.00 429 THR A C 1
ATOM 3429 O O . THR A 1 429 ? 21.232 -1.871 -26.729 1.00 91.00 429 THR A O 1
ATOM 3432 N N . VAL A 1 430 ? 19.605 -1.731 -28.263 1.00 89.94 430 VAL A N 1
ATOM 3433 C CA . VAL A 1 430 ? 20.513 -1.313 -29.346 1.00 89.94 430 VAL A CA 1
ATOM 3434 C C . VAL A 1 430 ? 21.145 0.045 -29.029 1.00 89.94 430 VAL A C 1
ATOM 3436 O O . VAL A 1 430 ? 22.358 0.184 -29.146 1.00 89.94 430 VAL A O 1
ATOM 3439 N N . TYR A 1 431 ? 20.360 1.031 -28.591 1.00 91.06 431 TYR A N 1
ATOM 3440 C CA . TYR A 1 431 ? 20.863 2.367 -28.255 1.00 91.06 431 TYR A CA 1
ATOM 3441 C C . TYR A 1 431 ? 21.804 2.355 -27.060 1.00 91.06 431 TYR A C 1
ATOM 3443 O O . TYR A 1 431 ? 22.802 3.060 -27.090 1.00 91.06 431 TYR A O 1
ATOM 3451 N N . GLU A 1 432 ? 21.557 1.527 -26.052 1.00 89.38 432 GLU A N 1
ATOM 3452 C CA . GLU A 1 432 ? 22.477 1.342 -24.928 1.00 89.38 432 GLU A CA 1
ATOM 3453 C C . GLU A 1 432 ? 23.787 0.701 -25.373 1.00 89.38 432 GLU A C 1
ATOM 3455 O O . GLU A 1 432 ? 24.855 1.148 -24.966 1.00 89.38 432 GLU A O 1
ATOM 3460 N N . THR A 1 433 ? 23.715 -0.299 -26.255 1.00 86.06 433 THR A N 1
ATOM 3461 C CA . THR A 1 433 ? 24.906 -0.942 -26.820 1.00 86.06 433 THR A CA 1
ATOM 3462 C C . THR A 1 433 ? 25.735 0.084 -27.589 1.00 86.06 433 THR A C 1
ATOM 3464 O O . THR A 1 433 ? 26.923 0.236 -27.315 1.00 86.06 433 THR A O 1
ATOM 3467 N N . LEU A 1 434 ? 25.101 0.857 -28.482 1.00 85.12 434 LEU A N 1
ATOM 3468 C CA . LEU A 1 434 ? 25.729 1.960 -29.221 1.00 85.12 434 LEU A CA 1
ATOM 3469 C C . LEU A 1 434 ? 26.295 3.031 -28.277 1.00 85.12 434 LEU A C 1
ATOM 3471 O O . LEU A 1 434 ? 27.422 3.484 -28.457 1.00 85.12 434 LEU A O 1
ATOM 3475 N N . ALA A 1 435 ? 25.558 3.386 -27.224 1.00 85.19 435 ALA A N 1
ATOM 3476 C CA . ALA A 1 435 ? 25.992 4.329 -26.199 1.00 85.19 435 ALA A CA 1
ATOM 3477 C C . ALA A 1 435 ? 27.141 3.805 -25.332 1.00 85.19 435 ALA A C 1
ATOM 3479 O O . ALA A 1 435 ? 27.705 4.585 -24.580 1.00 85.19 435 ALA A O 1
ATOM 3480 N N . GLN A 1 436 ? 27.504 2.525 -25.397 1.00 83.50 436 GLN A N 1
ATOM 3481 C CA . GLN A 1 436 ? 28.699 1.979 -24.744 1.00 83.50 436 GLN A CA 1
ATOM 3482 C C . GLN A 1 436 ? 29.878 1.859 -25.717 1.00 83.50 436 GLN A C 1
ATOM 3484 O O . GLN A 1 436 ? 31.026 1.722 -25.297 1.00 83.50 436 GLN A O 1
ATOM 3489 N N . MET A 1 437 ? 29.629 1.963 -27.024 1.00 81.94 437 MET A N 1
ATOM 3490 C CA . MET A 1 437 ? 30.656 1.783 -28.048 1.00 81.94 437 MET A CA 1
ATOM 3491 C C . MET A 1 437 ? 31.723 2.858 -28.074 1.00 81.94 437 MET A C 1
ATOM 3493 O O . MET A 1 437 ? 32.842 2.560 -28.478 1.00 81.94 437 MET A O 1
ATOM 3497 N N . TRP A 1 438 ? 31.432 4.074 -27.613 1.00 77.94 438 TRP A N 1
ATOM 3498 C CA . TRP A 1 438 ? 32.468 5.101 -27.475 1.00 77.94 438 TRP A CA 1
ATOM 3499 C C . TRP A 1 438 ? 33.607 4.622 -26.562 1.00 77.94 438 TRP A C 1
ATOM 3501 O O . TRP A 1 438 ? 34.748 5.016 -26.755 1.00 77.94 438 TRP A O 1
ATOM 3511 N N . VAL A 1 439 ? 33.344 3.723 -25.603 1.00 79.62 439 VAL A N 1
ATOM 3512 C CA . VAL A 1 439 ? 34.401 3.117 -24.779 1.00 79.62 439 VAL A CA 1
ATOM 3513 C C . VAL A 1 439 ? 35.295 2.209 -25.626 1.00 79.62 439 VAL A C 1
ATOM 3515 O O . VAL A 1 439 ? 36.514 2.238 -25.467 1.00 79.62 439 VAL A O 1
ATOM 3518 N N . LEU A 1 440 ? 34.715 1.439 -26.554 1.00 78.88 440 LEU A N 1
ATOM 3519 C CA . LEU A 1 440 ? 35.473 0.634 -27.519 1.00 78.88 440 LEU A CA 1
ATOM 3520 C C . LEU A 1 440 ? 36.262 1.524 -28.486 1.00 78.88 440 LEU A C 1
ATOM 3522 O O . LEU A 1 440 ? 37.432 1.252 -28.733 1.00 78.88 440 LEU A O 1
ATOM 3526 N N . GLU A 1 441 ? 35.661 2.607 -28.979 1.00 82.25 441 GLU A N 1
ATOM 3527 C CA . GLU A 1 441 ? 36.339 3.610 -29.807 1.00 82.25 441 GLU A CA 1
ATOM 3528 C C . GLU A 1 441 ? 37.536 4.227 -29.069 1.00 82.25 441 GLU A C 1
ATOM 3530 O O . GLU A 1 441 ? 38.648 4.243 -29.594 1.00 82.25 441 GLU A O 1
ATOM 3535 N N . LEU A 1 442 ? 37.353 4.646 -27.812 1.00 81.75 442 LEU A N 1
ATOM 3536 C CA . LEU A 1 442 ? 38.431 5.163 -26.967 1.00 81.75 442 LEU A CA 1
ATOM 3537 C C . LEU A 1 442 ? 39.516 4.115 -26.697 1.00 81.75 442 LEU A C 1
ATOM 3539 O O . LEU A 1 442 ? 40.697 4.459 -26.668 1.00 81.75 442 LEU A O 1
ATOM 3543 N N . ALA A 1 443 ? 39.142 2.850 -26.498 1.00 84.81 443 ALA A N 1
ATOM 3544 C CA . ALA A 1 443 ? 40.094 1.763 -26.293 1.00 84.81 443 ALA A CA 1
ATOM 3545 C C . ALA A 1 443 ? 40.929 1.500 -27.555 1.00 84.81 443 ALA A C 1
ATOM 3547 O O . ALA A 1 443 ? 42.153 1.392 -27.461 1.00 84.81 443 ALA A O 1
ATOM 3548 N N . LEU A 1 444 ? 40.296 1.466 -28.734 1.00 84.19 444 LEU A N 1
ATOM 3549 C CA . LEU A 1 444 ? 40.979 1.348 -30.026 1.00 84.19 444 LEU A CA 1
ATOM 3550 C C . LEU A 1 444 ? 41.898 2.547 -30.274 1.00 84.19 444 LEU A C 1
ATOM 3552 O O . LEU A 1 444 ? 43.054 2.374 -30.661 1.00 84.19 444 LEU A O 1
ATOM 3556 N N . TRP A 1 445 ? 41.425 3.759 -29.986 1.00 83.12 445 TRP A N 1
ATOM 3557 C CA . TRP A 1 445 ? 42.223 4.975 -30.096 1.00 83.12 445 TRP A CA 1
ATOM 3558 C C . TRP A 1 445 ? 43.441 4.956 -29.166 1.00 83.12 445 TRP A C 1
ATOM 3560 O O . TRP A 1 445 ? 44.555 5.242 -29.608 1.00 83.12 445 TRP A O 1
ATOM 3570 N N . LYS A 1 446 ? 43.265 4.558 -27.899 1.00 84.94 446 LYS A N 1
ATOM 3571 C CA . LYS A 1 446 ? 44.359 4.414 -26.927 1.00 84.94 446 LYS A CA 1
ATOM 3572 C C . LYS A 1 446 ? 45.361 3.341 -27.352 1.00 84.94 446 LYS A C 1
ATOM 3574 O O . LYS A 1 446 ? 46.558 3.607 -27.347 1.00 84.94 446 LYS A O 1
ATOM 3579 N N . SER A 1 447 ? 44.886 2.171 -27.776 1.00 87.19 447 SER A N 1
ATOM 3580 C CA . SER A 1 447 ? 45.744 1.098 -28.291 1.00 87.19 447 SER A CA 1
ATOM 3581 C C . SER A 1 447 ? 46.560 1.572 -29.498 1.00 87.19 447 SER A C 1
ATOM 3583 O O . SER A 1 447 ? 47.768 1.334 -29.579 1.00 87.19 447 SER A O 1
ATOM 3585 N N . LYS A 1 448 ? 45.938 2.337 -30.404 1.00 84.06 448 LYS A N 1
ATOM 3586 C CA . LYS A 1 448 ? 46.634 2.930 -31.546 1.00 84.06 448 LYS A CA 1
ATOM 3587 C C . LYS A 1 448 ? 47.712 3.921 -31.104 1.00 84.06 448 LYS A C 1
ATOM 3589 O O . LYS A 1 448 ? 48.830 3.835 -31.610 1.00 84.06 448 LYS A O 1
ATOM 3594 N N . LEU A 1 449 ? 47.410 4.798 -30.144 1.00 82.44 449 LEU A N 1
ATOM 3595 C CA . LEU A 1 449 ? 48.377 5.739 -29.564 1.00 82.44 449 LEU A CA 1
ATOM 3596 C C . LEU A 1 449 ? 49.579 5.022 -28.930 1.00 82.44 449 LEU A C 1
ATOM 3598 O O . LEU A 1 449 ? 50.710 5.451 -29.135 1.00 82.44 449 LEU A O 1
ATOM 3602 N N . GLU A 1 450 ? 49.347 3.930 -28.199 1.00 85.50 450 GLU A N 1
ATOM 3603 C CA . GLU A 1 450 ? 50.404 3.136 -27.554 1.00 85.50 450 GLU A CA 1
ATOM 3604 C C . GLU A 1 450 ? 51.268 2.382 -28.575 1.00 85.50 450 GLU A C 1
ATOM 3606 O O . GLU A 1 450 ? 52.487 2.341 -28.438 1.00 85.50 450 GLU A O 1
ATOM 3611 N N . SER A 1 451 ? 50.658 1.836 -29.633 1.00 85.88 451 SER A N 1
ATOM 3612 C CA . SER A 1 451 ? 51.381 1.109 -30.691 1.00 85.88 451 SER A CA 1
ATOM 3613 C C . SER A 1 451 ? 52.215 2.005 -31.614 1.00 85.88 451 SER A C 1
ATOM 3615 O O . SER A 1 451 ? 53.158 1.527 -32.239 1.00 85.88 451 SER A O 1
ATOM 3617 N N . SER A 1 452 ? 51.862 3.289 -31.728 1.00 80.50 452 SER A N 1
ATOM 3618 C CA . SER A 1 452 ? 52.392 4.178 -32.769 1.00 80.50 452 SER A CA 1
ATOM 3619 C C . SER A 1 452 ? 53.477 5.149 -32.281 1.00 80.50 452 SER A C 1
ATOM 3621 O O . SER A 1 452 ? 53.907 5.973 -33.081 1.00 80.50 452 SER A O 1
ATOM 3623 N N . CYS A 1 453 ? 53.930 5.103 -31.016 1.00 58.94 453 CYS A N 1
ATOM 3624 C CA . CYS A 1 453 ? 54.818 6.152 -30.489 1.00 58.94 453 CYS A CA 1
ATOM 3625 C C . CYS A 1 453 ? 56.066 5.712 -29.707 1.00 58.94 453 CYS A C 1
ATOM 3627 O O . CYS A 1 453 ? 55.999 4.946 -28.748 1.00 58.94 453 CYS A O 1
ATOM 3629 N N . SER A 1 454 ? 57.179 6.387 -30.037 1.00 67.56 454 SER A N 1
ATOM 3630 C CA . SER A 1 454 ? 58.253 6.789 -29.119 1.00 67.56 454 SER A CA 1
ATOM 3631 C C . SER A 1 454 ? 57.811 8.028 -28.306 1.00 67.56 454 SER A C 1
ATOM 3633 O O . SER A 1 454 ? 56.931 8.785 -28.719 1.00 67.56 454 SER A O 1
ATOM 3635 N N . SER A 1 455 ? 58.368 8.240 -27.109 1.00 66.19 455 SER A N 1
ATOM 3636 C CA . SER A 1 455 ? 57.808 9.127 -26.066 1.00 66.19 455 SER A CA 1
ATOM 3637 C C . SER A 1 455 ? 57.677 10.627 -26.410 1.00 66.19 455 SER A C 1
ATOM 3639 O O . SER A 1 455 ? 57.001 11.353 -25.676 1.00 66.19 455 SER A O 1
ATOM 3641 N N . THR A 1 456 ? 58.272 11.118 -27.502 1.00 72.94 456 THR A N 1
ATOM 3642 C CA . THR A 1 456 ? 58.335 12.552 -27.846 1.00 72.94 456 THR A CA 1
ATOM 3643 C C . THR A 1 456 ? 57.194 13.059 -28.745 1.00 72.94 456 THR A C 1
ATOM 3645 O O . THR A 1 456 ? 56.856 14.240 -28.665 1.00 72.94 456 THR A O 1
ATOM 3648 N N . GLU A 1 457 ? 56.532 12.210 -29.539 1.00 63.72 457 GLU A N 1
ATOM 3649 C CA . GLU A 1 457 ? 55.542 12.645 -30.555 1.00 63.72 457 GLU A CA 1
ATOM 3650 C C . GLU A 1 457 ? 54.081 12.709 -30.057 1.00 63.72 457 GLU A C 1
ATOM 3652 O O . GLU A 1 457 ? 53.250 13.432 -30.619 1.00 63.72 457 GLU A O 1
ATOM 3657 N N . ILE A 1 458 ? 53.780 12.049 -28.930 1.00 65.81 458 ILE A N 1
ATOM 3658 C CA . ILE A 1 458 ? 52.430 11.881 -28.342 1.00 65.81 458 ILE A CA 1
ATOM 3659 C C . ILE A 1 458 ? 51.731 13.222 -28.014 1.00 65.81 458 ILE A C 1
ATOM 3661 O O . ILE A 1 458 ? 50.506 13.290 -27.830 1.00 65.81 458 ILE A O 1
ATOM 3665 N N . ARG A 1 459 ? 52.495 14.318 -27.914 1.00 69.62 459 ARG A N 1
ATOM 3666 C CA . ARG A 1 459 ? 51.989 15.633 -27.493 1.00 69.62 459 ARG A CA 1
ATOM 3667 C C . ARG A 1 459 ? 51.427 16.493 -28.624 1.00 69.62 459 ARG A C 1
ATOM 3669 O O . ARG A 1 459 ? 50.756 17.479 -28.323 1.00 69.62 459 ARG A O 1
ATOM 3676 N N . THR A 1 460 ? 51.644 16.157 -29.896 1.00 81.12 460 THR A N 1
ATOM 3677 C CA . THR A 1 460 ? 51.113 16.996 -30.982 1.00 81.12 460 THR A CA 1
ATOM 3678 C C . THR A 1 460 ? 49.614 16.739 -31.193 1.00 81.12 460 THR A C 1
ATOM 3680 O O . THR A 1 460 ? 49.158 15.602 -31.321 1.00 81.12 460 THR A O 1
ATOM 3683 N N . LYS A 1 461 ? 48.811 17.814 -31.235 1.00 79.94 461 LYS A N 1
ATOM 3684 C CA . LYS A 1 461 ? 47.351 17.747 -31.467 1.00 79.94 461 LYS A CA 1
ATOM 3685 C C . LYS A 1 461 ? 47.013 17.014 -32.775 1.00 79.94 461 LYS A C 1
ATOM 3687 O O . LYS A 1 461 ? 46.035 16.276 -32.828 1.00 79.94 461 LYS A O 1
ATOM 3692 N N . ASN A 1 462 ? 47.864 17.167 -33.790 1.00 83.69 462 ASN A N 1
ATOM 3693 C CA . ASN A 1 462 ? 47.708 16.537 -35.101 1.00 83.69 462 ASN A CA 1
ATOM 3694 C C . ASN A 1 462 ? 47.865 15.011 -35.036 1.00 83.69 462 ASN A C 1
ATOM 3696 O O . ASN A 1 462 ? 47.080 14.297 -35.654 1.00 83.69 462 ASN A O 1
ATOM 3700 N N . PHE A 1 463 ? 48.814 14.506 -34.241 1.00 78.56 463 PHE A N 1
ATOM 3701 C CA . PHE A 1 463 ? 49.035 13.068 -34.088 1.00 78.56 463 PHE A CA 1
ATOM 3702 C C . PHE A 1 463 ? 47.866 12.370 -33.382 1.00 78.56 463 PHE A C 1
ATOM 3704 O O . PHE A 1 463 ? 47.427 11.301 -33.802 1.00 78.56 463 PHE A O 1
ATOM 3711 N N . ARG A 1 464 ? 47.294 13.004 -32.351 1.00 77.19 464 ARG A N 1
ATOM 3712 C CA . ARG A 1 464 ? 46.111 12.481 -31.649 1.00 77.19 464 ARG A CA 1
ATOM 3713 C C . ARG A 1 464 ? 44.893 12.372 -32.561 1.00 77.19 464 ARG A C 1
ATOM 3715 O O . ARG A 1 464 ? 44.225 11.340 -32.537 1.00 77.19 464 ARG A O 1
ATOM 3722 N N . SER A 1 465 ? 44.649 13.395 -33.382 1.00 79.38 465 SER A N 1
ATOM 3723 C CA . SER A 1 465 ? 43.599 13.359 -34.404 1.00 79.38 465 SER A CA 1
ATOM 3724 C C . SER A 1 465 ? 43.865 12.267 -35.440 1.00 79.38 465 SER A C 1
ATOM 3726 O O . SER A 1 465 ? 42.962 11.503 -35.755 1.00 79.38 465 SER A O 1
ATOM 3728 N N . LEU A 1 466 ? 45.103 12.125 -35.926 1.00 80.81 466 LEU A N 1
ATOM 3729 C CA . LEU A 1 466 ? 45.461 11.069 -36.879 1.00 80.81 466 LEU A CA 1
ATOM 3730 C C . LEU A 1 466 ? 45.245 9.666 -36.293 1.00 80.81 466 LEU A C 1
ATOM 3732 O O . LEU A 1 466 ? 44.694 8.801 -36.967 1.00 80.81 466 LEU A O 1
ATOM 3736 N N . CYS A 1 467 ? 45.614 9.440 -35.032 1.00 76.62 467 CYS A N 1
ATOM 3737 C CA . CYS A 1 467 ? 45.355 8.173 -34.345 1.00 76.62 467 CYS A CA 1
ATOM 3738 C C . CYS A 1 467 ? 43.859 7.907 -34.164 1.00 76.62 467 CYS A C 1
ATOM 3740 O O . CYS A 1 467 ? 43.448 6.757 -34.234 1.00 76.62 467 CYS A O 1
ATOM 3742 N N . HIS A 1 468 ? 43.045 8.945 -33.961 1.00 75.31 468 HIS A N 1
ATOM 3743 C CA . HIS A 1 468 ? 41.590 8.804 -33.901 1.00 75.31 468 HIS A CA 1
ATOM 3744 C C . HIS A 1 468 ? 41.031 8.336 -35.252 1.00 75.31 468 HIS A C 1
ATOM 3746 O O . HIS A 1 468 ? 40.297 7.359 -35.308 1.00 75.31 468 HIS A O 1
ATOM 3752 N N . TYR A 1 469 ? 41.449 8.955 -36.360 1.00 77.19 469 TYR A N 1
ATOM 3753 C CA . TYR A 1 469 ? 41.024 8.536 -37.703 1.00 77.19 469 TYR A CA 1
ATOM 3754 C C . TYR A 1 469 ? 41.567 7.162 -38.123 1.00 77.19 469 TYR A C 1
ATOM 3756 O O . TYR A 1 469 ? 40.917 6.447 -38.872 1.00 77.19 469 TYR A O 1
ATOM 3764 N N . THR A 1 470 ? 42.759 6.779 -37.658 1.00 81.50 470 THR A N 1
ATOM 3765 C CA . THR A 1 470 ? 43.444 5.543 -38.090 1.00 81.50 470 THR A CA 1
ATOM 3766 C C . THR A 1 470 ? 43.315 4.379 -37.110 1.00 81.50 470 THR A C 1
ATOM 3768 O O . THR A 1 470 ? 43.887 3.314 -37.354 1.00 81.50 470 THR A O 1
ATOM 3771 N N . CYS A 1 471 ? 42.580 4.541 -36.004 1.00 77.06 471 CYS A N 1
ATOM 3772 C CA . CYS A 1 471 ? 42.318 3.439 -35.074 1.00 77.06 471 CYS A CA 1
ATOM 3773 C C . CYS A 1 471 ? 41.376 2.374 -35.659 1.00 77.06 471 CYS A C 1
ATOM 3775 O O . CYS A 1 471 ? 41.221 1.311 -35.063 1.00 77.06 471 CYS A O 1
ATOM 3777 N N . GLY A 1 472 ? 40.776 2.642 -36.825 1.00 79.31 472 GLY A N 1
ATOM 3778 C CA . GLY A 1 472 ? 39.893 1.716 -37.527 1.00 79.31 472 GLY A CA 1
ATOM 3779 C C . GLY A 1 472 ? 38.552 1.521 -36.829 1.00 79.31 472 GLY A C 1
ATOM 3780 O O . GLY A 1 472 ? 37.870 0.540 -37.111 1.00 79.31 472 GLY A O 1
ATOM 3781 N N . ALA A 1 473 ? 38.178 2.408 -35.901 1.00 77.62 473 ALA A N 1
ATOM 3782 C CA . ALA A 1 473 ? 36.904 2.338 -35.197 1.00 77.62 473 ALA A CA 1
ATOM 3783 C C . ALA A 1 473 ? 35.723 2.328 -36.176 1.00 77.62 473 ALA A C 1
ATOM 3785 O O . ALA A 1 473 ? 34.840 1.493 -36.043 1.00 77.62 473 ALA A O 1
ATOM 3786 N N . ASP A 1 474 ? 35.761 3.152 -37.218 1.00 72.31 474 ASP A N 1
ATOM 3787 C CA . ASP A 1 474 ? 34.789 3.217 -38.315 1.00 72.31 474 ASP A CA 1
ATOM 3788 C C . ASP A 1 474 ? 34.589 1.890 -39.070 1.00 72.31 474 ASP A C 1
ATOM 3790 O O . ASP A 1 474 ? 33.509 1.642 -39.602 1.00 72.31 474 ASP A O 1
ATOM 3794 N N . VAL A 1 475 ? 35.593 1.010 -39.076 1.00 77.25 475 VAL A N 1
ATOM 3795 C CA . VAL A 1 475 ? 35.521 -0.322 -39.694 1.00 77.25 475 VAL A CA 1
ATOM 3796 C C . VAL A 1 475 ? 35.207 -1.403 -38.659 1.00 77.25 475 VAL A C 1
ATOM 3798 O O . VAL A 1 475 ? 34.357 -2.263 -38.887 1.00 77.25 475 VAL A O 1
ATOM 3801 N N . ILE A 1 476 ? 35.877 -1.383 -37.510 1.00 75.25 476 ILE A N 1
ATOM 3802 C CA . ILE A 1 476 ? 35.789 -2.429 -36.487 1.00 75.25 476 ILE A CA 1
ATOM 3803 C C . ILE A 1 476 ? 34.436 -2.375 -35.775 1.00 75.25 476 ILE A C 1
ATOM 3805 O O . ILE A 1 476 ? 33.807 -3.416 -35.604 1.00 75.25 476 ILE A O 1
ATOM 3809 N N . ILE A 1 477 ? 33.957 -1.185 -35.396 1.00 76.50 477 ILE A N 1
ATOM 3810 C CA . ILE A 1 477 ? 32.701 -1.013 -34.652 1.00 76.50 477 ILE A CA 1
ATOM 3811 C C . ILE A 1 477 ? 31.524 -1.613 -35.432 1.00 76.50 477 ILE A C 1
ATOM 3813 O O . ILE A 1 477 ? 30.916 -2.540 -34.898 1.00 76.50 477 ILE A O 1
ATOM 3817 N N . PRO A 1 478 ? 31.225 -1.222 -36.688 1.00 72.38 478 PRO A N 1
ATOM 3818 C CA . PRO A 1 478 ? 30.087 -1.788 -37.416 1.00 72.38 478 PRO A CA 1
ATOM 3819 C C . PRO A 1 478 ? 30.164 -3.309 -37.587 1.00 72.38 478 PRO A C 1
ATOM 3821 O O . PRO A 1 478 ? 29.152 -3.994 -37.474 1.00 72.38 478 PRO A O 1
ATOM 3824 N N . ASN A 1 479 ? 31.367 -3.849 -37.811 1.00 74.94 479 ASN A N 1
ATOM 3825 C CA . ASN A 1 479 ? 31.558 -5.283 -38.022 1.00 74.94 479 ASN A CA 1
ATOM 3826 C C . ASN A 1 479 ? 31.486 -6.098 -36.725 1.00 74.94 479 ASN A C 1
ATOM 3828 O O . ASN A 1 479 ? 31.106 -7.261 -36.773 1.00 74.94 479 ASN A O 1
ATOM 3832 N N . VAL A 1 480 ? 31.835 -5.520 -35.573 1.00 74.88 480 VAL A N 1
ATOM 3833 C CA . VAL A 1 480 ? 31.812 -6.202 -34.267 1.00 74.88 480 VAL A CA 1
ATOM 3834 C C . VAL A 1 480 ? 30.449 -6.072 -33.583 1.00 74.88 480 VAL A C 1
ATOM 3836 O O . VAL A 1 480 ? 30.025 -6.993 -32.882 1.00 74.88 480 VAL A O 1
ATOM 3839 N N . VAL A 1 481 ? 29.723 -4.976 -33.820 1.00 70.31 481 VAL A N 1
ATOM 3840 C CA . VAL A 1 481 ? 28.393 -4.712 -33.239 1.00 70.31 481 VAL A CA 1
ATOM 3841 C C . VAL A 1 481 ? 27.420 -5.839 -33.495 1.00 70.31 481 VAL A C 1
ATOM 3843 O O . VAL A 1 481 ? 26.779 -6.319 -32.562 1.00 70.31 481 VAL A O 1
ATOM 3846 N N . ASP A 1 482 ? 27.346 -6.304 -34.736 1.00 72.38 482 ASP A N 1
ATOM 3847 C CA . ASP A 1 482 ? 26.420 -7.366 -35.107 1.00 72.38 482 ASP A CA 1
ATOM 3848 C C . ASP A 1 482 ? 26.704 -8.672 -34.355 1.00 72.38 482 ASP A C 1
ATOM 3850 O O . ASP A 1 482 ? 25.775 -9.432 -34.077 1.00 72.38 482 ASP A O 1
ATOM 3854 N N . PHE A 1 483 ? 27.960 -8.937 -33.982 1.00 74.06 483 PHE A N 1
ATOM 3855 C CA . PHE A 1 483 ? 28.322 -10.101 -33.169 1.00 74.06 483 PHE A CA 1
ATOM 3856 C C . PHE A 1 483 ? 28.013 -9.905 -31.685 1.00 74.06 483 PHE A C 1
ATOM 3858 O O . PHE A 1 483 ? 27.594 -10.861 -31.031 1.00 74.06 483 PHE A O 1
ATOM 3865 N N . LEU A 1 484 ? 28.199 -8.692 -31.157 1.00 68.38 484 LEU A N 1
ATOM 3866 C CA . LEU A 1 484 ? 27.888 -8.369 -29.763 1.00 68.38 484 LEU A CA 1
ATOM 3867 C C . LEU A 1 484 ? 26.376 -8.376 -29.509 1.00 68.38 484 LEU A C 1
ATOM 3869 O O . LEU A 1 484 ? 25.928 -8.949 -28.520 1.00 68.38 484 LEU A O 1
ATOM 3873 N N . ILE A 1 485 ? 25.589 -7.822 -30.436 1.00 67.31 485 ILE A N 1
ATOM 3874 C CA . ILE A 1 485 ? 24.126 -7.757 -30.327 1.00 67.31 485 ILE A CA 1
ATOM 3875 C C . ILE A 1 485 ? 23.481 -9.137 -30.508 1.00 67.31 485 ILE A C 1
ATOM 3877 O O . ILE A 1 485 ? 22.490 -9.429 -29.853 1.00 67.31 485 ILE A O 1
ATOM 3881 N N . LYS A 1 486 ? 24.015 -10.014 -31.372 1.00 69.75 486 LYS A N 1
ATOM 3882 C CA . LYS A 1 486 ? 23.430 -11.353 -31.610 1.00 69.75 486 LYS A CA 1
ATOM 3883 C C . LYS A 1 486 ? 23.625 -12.348 -30.459 1.00 69.75 486 LYS A C 1
ATOM 3885 O O . LYS A 1 486 ? 23.017 -13.415 -30.499 1.00 69.75 486 LYS A O 1
ATOM 3890 N N . ARG A 1 487 ? 24.507 -12.059 -29.497 1.00 57.72 487 ARG A N 1
ATOM 3891 C CA . ARG A 1 487 ? 24.840 -12.964 -28.380 1.00 57.72 487 ARG A CA 1
ATOM 3892 C C . ARG A 1 487 ? 24.148 -12.620 -27.055 1.00 57.72 487 ARG A C 1
ATOM 3894 O O . ARG A 1 487 ? 24.283 -13.409 -26.122 1.00 57.72 487 ARG A O 1
ATOM 3901 N N . GLN A 1 488 ? 23.449 -11.489 -26.977 1.00 51.81 488 GLN A N 1
ATOM 3902 C CA . GLN A 1 488 ? 22.569 -11.114 -25.862 1.00 51.81 488 GLN A CA 1
ATOM 3903 C C . GLN A 1 488 ? 21.126 -11.484 -26.198 1.00 51.81 488 GLN A C 1
ATOM 3905 O O . GLN A 1 488 ? 20.409 -11.906 -25.265 1.00 51.81 488 GLN A O 1
#

Sequence (488 aa):
MLSFIQQFASTDGIGINREADTSTSGKSAFVYTSGHKIQIPAETTRIRVDKSAKNLDGRVKWPHLFSLELPPKSMKMDANLTQGTSCLGPSKVVQAMQYKISSYKTLDVFKSDGMRSLRNIAFPHDLSDKDLPTFDTSSDLGKVLPARRNSEYLYRMLCNGFSLRNRFDGLPLHRICYYHSHDPAEVAIRNLSSELGTQSSSISRASRGNIDCVGMTPLHILACSTKHHLDMYQMLVSRCPGHLIVQDVWNEIPLLYLLWGQAPSDIVAFVANSMIEYQHEYIIDWGRMIETLCTGLAPFASIDYLLEVNQMYFPNQTLQDVDWRSMVRTLCTKAKATEEYIHEFIVHYSGFLSELEQIPLQLAKEVKLGFKAWWLRIGIQPRLSLLGKQSVVWQQEIESFINSCPTGASERTVKRRFRLMTLILRKLTVYETLAQMWVLELALWKSKLESSCSSTEIRTKNFRSLCHYTCGADVIIPNVVDFLIKRQ

Solvent-accessible surface area (backbone atoms only — not comparable to full-atom values): 28700 Å² total; per-residue (Å²): 102,72,72,56,55,48,56,70,69,65,57,83,82,75,76,79,78,75,70,70,81,78,78,62,74,83,64,50,66,75,65,88,54,95,95,51,91,54,87,40,69,78,87,57,67,61,71,82,68,66,87,80,79,74,76,96,78,38,71,78,73,59,58,56,28,44,47,46,53,62,57,87,78,59,79,61,80,44,53,70,66,85,80,89,62,64,76,68,56,82,70,50,58,55,58,30,28,75,57,89,75,93,86,69,83,77,48,62,66,57,61,37,83,25,43,31,43,32,74,44,63,55,42,36,80,84,51,50,84,87,71,48,61,67,58,40,66,88,18,56,51,21,63,71,33,66,80,68,78,88,41,80,68,60,34,72,77,48,33,60,34,54,57,27,30,53,37,46,70,96,31,65,64,41,44,49,37,60,52,32,77,80,45,59,68,72,56,37,48,49,54,51,51,55,52,59,59,68,43,69,85,59,56,95,78,36,93,80,66,65,46,39,88,61,40,40,34,41,59,36,43,39,26,51,43,97,58,88,57,64,67,55,53,52,55,48,41,76,75,41,57,72,55,61,71,45,52,24,77,84,65,46,36,25,64,55,37,25,31,68,59,61,52,59,66,69,55,53,49,52,52,52,52,46,37,52,72,79,40,66,87,66,80,78,63,60,49,58,52,51,41,50,38,37,43,35,59,53,61,65,70,24,56,52,49,44,53,52,49,37,58,73,76,34,65,89,62,67,73,80,81,42,58,53,68,56,38,56,51,34,23,62,66,74,39,54,54,53,70,65,60,52,50,50,49,48,66,75,46,39,91,71,54,72,72,48,56,50,52,39,58,49,46,52,71,71,45,56,71,73,59,56,55,62,50,46,50,62,28,40,42,73,61,61,63,70,44,50,88,87,28,60,67,59,51,52,52,50,48,51,52,44,74,66,47,58,51,60,55,48,71,71,34,38,55,52,30,52,53,50,52,53,48,47,54,52,50,49,54,51,49,46,52,58,63,49,41,61,57,54,42,50,49,36,26,49,51,36,52,64,76,72,57,66,94,80,60,78,78,42,73,66,53,54,52,50,28,55,72,65,34,43,43,89,59,50,48,69,67,46,45,61,59,59,63,74,74,110

Mean predicted aligned error: 11.28 Å

Secondary structure (DSSP, 8-state):
-HHHHHHHH--TT--------TT--SS--B--BTTB--BPPTT--B----TT---TTS--PPP--SEEB--TT------TTSSS-S---HHHHHHTTS----SS----GGGSGGGTT--EE---TTS-TTTS----TTSHHHHHS----S-HHHHHHH-HHHHHHSTTTT-HHHHHHHHGGGS-HHHHHHHHHHHHHHGGGTGGG-TTTS--TTS--HHHHHHT-SS--HHHHHHHHHH-GGGGS---TT---HHHHHHHTT--HHHHHHHHHHHHHH-TTPPP-HHHHHHHHHHTT--HHHHHHHHHHHHHH-TTS-GGG--HHHHHHHIIIII---HHHHHHHHHHTGGG---TTHHHHHHHHH-SS---HHHHHHHHHHHHHHT-GGGHHHHHHHHHHHHTS----SHHHHHHHHHHHHHHHHHHHHHHHHHHHHHHHHHHHHHHHHHT--TTTTT-HHHHHHHHHHS-HHHHHHHHHHHHHTT-

Nearest PDB structures (foldseek):
  5i9g-assembly1_C  TM=2.452E-01  e=2.643E+00  unidentified
  5i9f-assembly1_A  TM=2.424E-01  e=1.843E+00  unidentified
  6een-assembly1_D  TM=2.676E-01  e=3.967E+00  Zea mays
  6een-assembly1_C  TM=2.580E-01  e=4.341E+00  Zea mays
  5i9d-assembly1_A  TM=2.566E-01  e=5.199E+00  unidentified